Protein AF-A0A973RFA1-F1 (afdb_monomer)

Structure (mmCIF, N/CA/C/O backbone):
data_AF-A0A973RFA1-F1
#
_entry.id   AF-A0A973RFA1-F1
#
loop_
_atom_site.group_PDB
_atom_site.id
_atom_site.type_symbol
_atom_site.label_atom_id
_atom_site.label_alt_id
_atom_site.label_comp_id
_atom_site.label_asym_id
_atom_site.label_entity_id
_atom_site.label_seq_id
_atom_site.pdbx_PDB_ins_code
_atom_site.Cartn_x
_atom_site.Cartn_y
_atom_site.Cartn_z
_atom_site.occupancy
_atom_site.B_iso_or_equiv
_atom_site.auth_seq_id
_atom_site.auth_comp_id
_atom_site.auth_asym_id
_atom_site.auth_atom_id
_atom_site.pdbx_PDB_model_num
ATOM 1 N N . MET A 1 1 ? -28.176 -8.063 -32.432 1.00 39.38 1 MET A N 1
ATOM 2 C CA . MET A 1 1 ? -27.241 -7.254 -33.250 1.00 39.38 1 MET A CA 1
ATOM 3 C C . MET A 1 1 ? -26.133 -6.569 -32.436 1.00 39.38 1 MET A C 1
ATOM 5 O O . MET A 1 1 ? -25.321 -5.897 -33.049 1.00 39.38 1 MET A O 1
ATOM 9 N N . SER A 1 2 ? -26.011 -6.798 -31.118 1.00 39.69 2 SER A N 1
ATOM 10 C CA . SER A 1 2 ? -24.976 -6.143 -30.289 1.00 39.69 2 SER A CA 1
ATOM 11 C C . SER A 1 2 ? -23.685 -6.954 -30.081 1.00 39.69 2 SER A C 1
ATOM 13 O O . SER A 1 2 ? -22.673 -6.375 -29.726 1.00 39.69 2 SER A O 1
ATOM 15 N N . ASP A 1 3 ? -23.673 -8.256 -30.387 1.00 33.59 3 ASP A N 1
ATOM 16 C CA . ASP A 1 3 ? -22.515 -9.150 -30.146 1.00 33.59 3 ASP A CA 1
ATOM 17 C C . ASP A 1 3 ? -21.550 -9.266 -31.356 1.00 33.59 3 ASP A C 1
ATOM 19 O O . ASP A 1 3 ? -20.477 -9.865 -31.302 1.00 33.59 3 ASP A O 1
ATOM 23 N N . ARG A 1 4 ? -21.922 -8.676 -32.503 1.00 33.03 4 ARG A N 1
ATOM 24 C CA . ARG A 1 4 ? -21.099 -8.680 -33.732 1.00 33.03 4 ARG A CA 1
ATOM 25 C C . ARG A 1 4 ? -20.184 -7.456 -33.837 1.00 33.03 4 ARG A C 1
ATOM 27 O O . ARG A 1 4 ? -19.154 -7.535 -34.500 1.00 33.03 4 ARG A O 1
ATOM 34 N N . THR A 1 5 ? -20.536 -6.363 -33.163 1.00 31.16 5 THR A N 1
ATOM 35 C CA . THR A 1 5 ? -19.800 -5.090 -33.202 1.00 31.16 5 THR A CA 1
ATOM 36 C C . THR A 1 5 ? -18.634 -5.076 -32.206 1.00 31.16 5 THR A C 1
ATOM 38 O O . THR A 1 5 ? -17.573 -4.558 -32.540 1.00 31.16 5 THR A O 1
ATOM 41 N N . GLU A 1 6 ? -18.745 -5.754 -31.055 1.00 32.03 6 GLU A N 1
ATOM 42 C CA . GLU A 1 6 ? -17.607 -5.950 -30.132 1.00 32.03 6 GLU A CA 1
ATOM 43 C C . GLU A 1 6 ? -16.554 -6.928 -30.681 1.00 32.03 6 GLU A C 1
ATOM 45 O O . GLU A 1 6 ? -15.356 -6.728 -30.487 1.00 32.03 6 GLU A O 1
ATOM 50 N N . ARG A 1 7 ? -16.961 -7.941 -31.462 1.00 35.69 7 ARG A N 1
ATOM 51 C CA . ARG A 1 7 ? -16.023 -8.859 -32.140 1.00 35.69 7 ARG A CA 1
ATOM 52 C C . ARG A 1 7 ? -15.299 -8.242 -33.345 1.00 35.69 7 ARG A C 1
ATOM 54 O O . ARG A 1 7 ? -14.263 -8.769 -33.742 1.00 35.69 7 ARG A O 1
ATOM 61 N N . ALA A 1 8 ? -15.805 -7.144 -33.910 1.00 36.69 8 ALA A N 1
ATOM 62 C CA . ALA A 1 8 ? -15.182 -6.454 -35.043 1.00 36.69 8 ALA A CA 1
ATOM 63 C C . ALA A 1 8 ? -14.053 -5.490 -34.620 1.00 36.69 8 ALA A C 1
ATOM 65 O O . ALA A 1 8 ? -13.119 -5.281 -35.388 1.00 36.69 8 ALA A O 1
ATOM 66 N N . GLY A 1 9 ? -14.085 -4.960 -33.389 1.00 40.75 9 GLY A N 1
ATOM 67 C CA . GLY A 1 9 ? -13.091 -3.994 -32.893 1.00 40.75 9 GLY A CA 1
ATOM 68 C C . GLY A 1 9 ? -11.703 -4.577 -32.582 1.00 40.75 9 GLY A C 1
ATOM 69 O O . GLY A 1 9 ? -10.717 -3.849 -32.603 1.00 40.75 9 GLY A O 1
ATOM 70 N N . LEU A 1 10 ? -11.596 -5.890 -32.341 1.00 47.03 10 LEU A N 1
ATOM 71 C CA . LEU A 1 10 ? -10.317 -6.574 -32.074 1.00 47.03 10 LEU A CA 1
ATOM 72 C C . LEU A 1 10 ? -9.605 -7.098 -33.333 1.00 47.03 10 LEU A C 1
ATOM 74 O O . LEU A 1 10 ? -8.457 -7.532 -33.241 1.00 47.03 10 LEU A O 1
ATOM 78 N N . ALA A 1 11 ? -10.263 -7.092 -34.496 1.00 50.31 11 ALA A N 1
ATOM 79 C CA . ALA A 1 11 ? -9.723 -7.707 -35.710 1.00 50.31 11 ALA A CA 1
ATOM 80 C C . ALA A 1 11 ? -8.611 -6.879 -36.382 1.00 50.31 11 ALA A C 1
ATOM 82 O O . ALA A 1 11 ? -7.843 -7.442 -37.161 1.00 50.31 11 ALA A O 1
ATOM 83 N N . ASP A 1 12 ? -8.487 -5.588 -36.048 1.00 65.88 12 ASP A N 1
ATOM 84 C CA . ASP A 1 12 ? -7.593 -4.658 -36.755 1.00 65.88 12 ASP A CA 1
ATOM 85 C C . ASP A 1 12 ? -6.488 -4.022 -35.903 1.00 65.88 12 ASP A C 1
ATOM 87 O O . ASP A 1 12 ? -5.682 -3.233 -36.394 1.00 65.88 12 ASP A O 1
ATOM 91 N N . VAL A 1 13 ? -6.405 -4.391 -34.625 1.00 77.50 13 VAL A N 1
ATOM 92 C CA . VAL A 1 13 ? -5.413 -3.833 -33.703 1.00 77.50 13 VAL A CA 1
ATOM 93 C C . VAL A 1 13 ? -4.050 -4.469 -33.976 1.00 77.50 13 VAL A C 1
ATOM 95 O O . VAL A 1 13 ? -3.870 -5.682 -33.831 1.00 77.50 13 VAL A O 1
ATOM 98 N N . LEU A 1 14 ? -3.076 -3.643 -34.365 1.00 86.88 14 LEU A N 1
ATOM 99 C CA . LEU A 1 14 ? -1.676 -4.051 -34.454 1.00 86.88 14 LEU A CA 1
ATOM 100 C C . LEU A 1 14 ? -1.119 -4.277 -33.041 1.00 86.88 14 LEU A C 1
ATOM 102 O O . LEU A 1 14 ? -1.323 -3.437 -32.171 1.00 86.88 14 LEU A O 1
ATOM 106 N N . LYS A 1 15 ? -0.388 -5.368 -32.817 1.00 90.94 15 LYS A N 1
ATOM 107 C CA . LYS A 1 15 ? 0.416 -5.597 -31.611 1.00 90.94 15 LYS A CA 1
ATOM 108 C C . LYS A 1 15 ? 1.875 -5.802 -31.979 1.00 90.94 15 LYS A C 1
ATOM 110 O O . LYS A 1 15 ? 2.165 -6.535 -32.922 1.00 90.94 15 LYS A O 1
ATOM 115 N N . ILE A 1 16 ? 2.784 -5.204 -31.218 1.00 94.00 16 ILE A N 1
ATOM 116 C CA . ILE A 1 16 ? 4.228 -5.393 -31.376 1.00 94.00 16 ILE A CA 1
ATOM 117 C C . ILE A 1 16 ? 4.773 -6.116 -30.151 1.00 94.00 16 ILE A C 1
ATOM 119 O O . ILE A 1 16 ? 4.461 -5.782 -29.010 1.00 94.00 16 ILE A O 1
ATOM 123 N N . GLY A 1 17 ? 5.586 -7.128 -30.418 1.00 95.25 17 GLY A N 1
ATOM 124 C CA . GLY A 1 17 ? 6.270 -7.923 -29.426 1.00 95.25 17 GLY A CA 1
ATOM 125 C C . GLY A 1 17 ? 7.760 -7.662 -29.423 1.00 95.25 17 GLY A C 1
ATOM 126 O O . GLY A 1 17 ? 8.387 -7.873 -30.456 1.00 95.25 17 GLY A O 1
ATOM 127 N N . ILE A 1 18 ? 8.316 -7.245 -28.291 1.00 96.81 18 ILE A N 1
ATOM 128 C CA . ILE A 1 18 ? 9.759 -7.083 -28.090 1.00 96.81 18 ILE A CA 1
ATOM 129 C C . ILE A 1 18 ? 10.278 -7.767 -26.815 1.00 96.81 18 ILE A C 1
ATOM 131 O O . ILE A 1 18 ? 11.493 -7.899 -26.657 1.00 96.81 18 ILE A O 1
ATOM 135 N N . LEU A 1 19 ? 9.396 -8.262 -25.936 1.00 96.75 19 LEU A N 1
ATOM 136 C CA . LEU A 1 19 ? 9.739 -9.070 -24.753 1.00 96.75 19 LEU A CA 1
ATOM 137 C C . LEU A 1 19 ? 9.998 -10.543 -25.127 1.00 96.75 19 LEU A C 1
ATOM 139 O O . LEU A 1 19 ? 9.444 -11.477 -24.546 1.00 96.75 19 LEU A O 1
ATOM 143 N N . GLY A 1 20 ? 10.779 -10.747 -26.179 1.00 95.31 20 GLY A N 1
ATOM 144 C CA . GLY A 1 20 ? 11.028 -12.016 -26.848 1.00 95.31 20 GLY A CA 1
ATOM 145 C C . GLY A 1 20 ? 11.589 -11.737 -28.239 1.00 95.31 20 GLY A C 1
ATOM 146 O O . GLY A 1 20 ? 12.254 -10.719 -28.457 1.00 95.31 20 GLY A O 1
ATOM 147 N N . GLU A 1 21 ? 11.269 -12.597 -29.205 1.00 95.81 21 GLU A N 1
ATOM 148 C CA . GLU A 1 21 ? 11.601 -12.306 -30.601 1.00 95.81 21 GLU A CA 1
ATOM 149 C C . GLU A 1 21 ? 10.799 -11.101 -31.100 1.00 95.81 21 GLU A C 1
ATOM 151 O O . GLU A 1 21 ? 9.584 -11.029 -30.894 1.00 95.81 21 GLU A O 1
ATOM 156 N N . VAL A 1 22 ? 11.474 -10.177 -31.794 1.00 96.31 22 VAL A N 1
ATOM 157 C CA . VAL A 1 22 ? 10.830 -8.989 -32.358 1.00 96.31 22 VAL A CA 1
ATOM 158 C C . VAL A 1 22 ? 9.875 -9.383 -33.477 1.00 96.31 22 VAL A C 1
ATOM 160 O O . VAL A 1 22 ? 10.290 -9.767 -34.576 1.00 96.31 22 VAL A O 1
ATOM 163 N N . ARG A 1 23 ? 8.582 -9.268 -33.183 1.00 94.44 23 ARG A N 1
ATOM 164 C CA . ARG A 1 23 ? 7.473 -9.723 -34.028 1.00 94.44 23 ARG A CA 1
ATOM 165 C C . ARG A 1 23 ? 6.309 -8.737 -33.957 1.00 94.44 23 ARG A C 1
ATOM 167 O O . ARG A 1 23 ? 6.208 -7.948 -33.019 1.00 94.44 23 ARG A O 1
ATOM 174 N N . ALA A 1 24 ? 5.424 -8.774 -34.945 1.00 92.50 24 ALA A N 1
ATOM 175 C CA . ALA A 1 24 ? 4.213 -7.959 -34.954 1.00 92.50 24 ALA A CA 1
ATOM 176 C C . ALA A 1 24 ? 3.024 -8.767 -35.472 1.00 92.50 24 ALA A C 1
ATOM 178 O O . ALA A 1 24 ? 3.183 -9.595 -36.364 1.00 92.50 24 ALA A O 1
ATOM 179 N N . TRP A 1 25 ? 1.832 -8.507 -34.941 1.00 90.44 25 TRP A N 1
ATOM 180 C CA . TRP A 1 25 ? 0.593 -9.180 -35.332 1.00 90.44 25 TRP A CA 1
ATOM 181 C C . TRP A 1 25 ? -0.495 -8.166 -35.639 1.00 90.44 25 TRP A C 1
ATOM 183 O O . TRP A 1 25 ? -0.628 -7.170 -34.937 1.00 90.44 25 TRP A O 1
ATOM 193 N N . ARG A 1 26 ? -1.315 -8.460 -36.643 1.00 86.31 26 ARG A N 1
ATOM 194 C CA . ARG A 1 26 ? -2.599 -7.804 -36.888 1.00 86.31 26 ARG A CA 1
ATOM 195 C C . ARG A 1 26 ? -3.692 -8.821 -36.590 1.00 86.31 26 ARG A C 1
ATOM 197 O O . ARG A 1 26 ? -3.823 -9.821 -37.302 1.00 86.31 26 ARG A O 1
ATOM 204 N N . GLY A 1 27 ? -4.422 -8.622 -35.496 1.00 83.69 27 GLY A N 1
ATOM 205 C CA . GLY A 1 27 ? -5.329 -9.646 -34.981 1.00 83.69 27 GLY A CA 1
ATOM 206 C C . GLY A 1 27 ? -4.577 -10.956 -34.704 1.00 83.69 27 GLY A C 1
ATOM 207 O O . GLY A 1 27 ? -3.788 -11.038 -33.767 1.00 83.69 27 GLY A O 1
ATOM 208 N N . ARG A 1 28 ? -4.808 -11.986 -35.529 1.00 82.88 28 ARG A N 1
ATOM 209 C CA . ARG A 1 28 ? -4.129 -13.295 -35.431 1.00 82.88 28 ARG A CA 1
ATOM 210 C C . ARG A 1 28 ? -3.013 -13.514 -36.454 1.00 82.88 28 ARG A C 1
ATOM 212 O O . ARG A 1 28 ? -2.307 -14.513 -36.358 1.00 82.88 28 ARG A O 1
ATOM 219 N N . GLN A 1 29 ? -2.861 -12.626 -37.433 1.00 87.19 29 GLN A N 1
ATOM 220 C CA . GLN A 1 29 ? -1.898 -12.800 -38.515 1.00 87.19 29 GLN A CA 1
ATOM 221 C C . GLN A 1 29 ? -0.580 -12.104 -38.175 1.00 87.19 29 GLN A C 1
ATOM 223 O O . GLN A 1 29 ? -0.568 -10.921 -37.845 1.00 87.19 29 GLN A O 1
ATOM 228 N N . GLU A 1 30 ? 0.533 -12.829 -38.273 1.00 89.56 30 GLU A N 1
ATOM 229 C CA . GLU A 1 30 ? 1.867 -12.251 -38.105 1.00 89.56 30 GLU A CA 1
ATOM 230 C C . GLU A 1 30 ? 2.243 -11.395 -39.326 1.00 89.56 30 GLU A C 1
ATOM 232 O O . GLU A 1 30 ? 2.035 -11.787 -40.476 1.00 89.56 30 GLU A O 1
ATOM 237 N N . VAL A 1 31 ? 2.778 -10.203 -39.066 1.00 89.69 31 VAL A N 1
ATOM 238 C CA . VAL A 1 31 ? 3.217 -9.245 -40.082 1.00 89.69 31 VAL A CA 1
ATOM 239 C C . VAL A 1 31 ? 4.692 -9.511 -40.399 1.00 89.69 31 VAL A C 1
ATOM 241 O O . VAL A 1 31 ? 5.521 -9.501 -39.486 1.00 89.69 31 VAL A O 1
ATOM 244 N N . PRO A 1 32 ? 5.071 -9.706 -41.676 1.00 89.12 32 PRO A N 1
ATOM 245 C CA . PRO A 1 32 ? 6.459 -9.951 -42.042 1.00 89.12 32 PRO A CA 1
ATOM 246 C C . PRO A 1 32 ? 7.294 -8.675 -41.871 1.00 89.12 32 PRO A C 1
ATOM 248 O O . PRO A 1 32 ? 7.249 -7.757 -42.687 1.00 89.12 32 PRO A O 1
ATOM 251 N N . LEU A 1 33 ? 8.091 -8.627 -40.802 1.00 89.56 33 LEU A N 1
ATOM 252 C CA . LEU A 1 33 ? 8.918 -7.464 -40.459 1.00 89.56 33 LEU A CA 1
ATOM 253 C C . LEU A 1 33 ? 10.247 -7.383 -41.225 1.00 89.56 33 LEU A C 1
ATOM 255 O O . LEU A 1 33 ? 10.954 -6.379 -41.119 1.00 89.56 33 LEU A O 1
ATOM 259 N N . GLY A 1 34 ? 10.585 -8.415 -41.999 1.00 90.94 34 GLY A N 1
ATOM 260 C CA . GLY A 1 34 ? 11.792 -8.462 -42.820 1.00 90.94 34 GLY A CA 1
ATOM 261 C C . GLY A 1 34 ? 13.076 -8.805 -42.045 1.00 90.94 34 GLY A C 1
ATOM 262 O O . GLY A 1 34 ? 13.018 -9.416 -40.977 1.00 90.94 34 GLY A O 1
ATOM 263 N N . PRO A 1 35 ? 14.254 -8.453 -42.597 1.00 94.06 35 PRO A N 1
ATOM 264 C CA . PRO A 1 35 ? 15.554 -8.861 -42.060 1.00 94.06 35 PRO A CA 1
ATOM 265 C C . PRO A 1 35 ? 15.863 -8.326 -40.645 1.00 94.06 35 PRO A C 1
ATOM 267 O O . PRO A 1 35 ? 15.311 -7.299 -40.241 1.00 94.06 35 PRO A O 1
ATOM 270 N N . PRO A 1 36 ? 16.826 -8.926 -39.913 1.00 94.12 36 PRO A N 1
ATOM 271 C CA . PRO A 1 36 ? 17.158 -8.560 -38.527 1.00 94.12 36 PRO A CA 1
ATOM 272 C C . PRO A 1 36 ? 17.429 -7.067 -38.265 1.00 94.12 36 PRO A C 1
ATOM 274 O O . PRO A 1 36 ? 16.971 -6.534 -37.257 1.00 94.12 36 PRO A O 1
ATOM 277 N N . ARG A 1 37 ? 18.104 -6.352 -39.180 1.00 92.75 37 ARG A N 1
ATOM 278 C CA . ARG A 1 37 ? 18.328 -4.893 -39.060 1.00 92.75 37 ARG A CA 1
ATOM 279 C C . ARG A 1 37 ? 17.059 -4.060 -39.270 1.00 92.75 37 ARG A C 1
ATOM 281 O O . ARG A 1 37 ? 16.909 -3.008 -38.662 1.00 92.75 37 ARG A O 1
ATOM 288 N N . GLN A 1 38 ? 16.124 -4.526 -40.097 1.00 94.38 38 GLN A N 1
ATOM 289 C CA . GLN A 1 38 ? 14.824 -3.871 -40.256 1.00 94.38 38 GLN A CA 1
ATOM 290 C C . GLN A 1 38 ? 13.972 -4.060 -38.992 1.00 94.38 38 GLN A C 1
ATOM 292 O O . GLN A 1 38 ? 13.376 -3.101 -38.503 1.00 94.38 38 GLN A O 1
ATOM 297 N N . ARG A 1 39 ? 13.993 -5.267 -38.408 1.00 95.75 39 ARG A N 1
ATOM 298 C CA . ARG A 1 39 ? 13.368 -5.546 -37.105 1.00 95.75 39 ARG A CA 1
ATOM 299 C C . ARG A 1 39 ? 13.966 -4.696 -35.982 1.00 95.75 39 ARG A C 1
ATOM 301 O O . ARG A 1 39 ? 13.215 -4.186 -35.159 1.00 95.75 39 ARG A O 1
ATOM 308 N N . ALA A 1 40 ? 15.282 -4.467 -35.991 1.00 95.50 40 ALA A N 1
ATOM 309 C CA . ALA A 1 40 ? 15.951 -3.579 -35.037 1.00 95.50 40 ALA A CA 1
ATOM 310 C C . ALA A 1 40 ? 15.430 -2.130 -35.098 1.00 95.50 40 ALA A C 1
ATOM 312 O O . ALA A 1 40 ? 15.171 -1.540 -34.052 1.00 95.50 40 ALA A O 1
ATOM 313 N N . VAL A 1 41 ? 15.206 -1.570 -36.298 1.00 95.62 41 VAL A N 1
ATOM 314 C CA . VAL A 1 41 ? 14.580 -0.238 -36.444 1.00 95.62 41 VAL A CA 1
ATOM 315 C C . VAL A 1 41 ? 13.207 -0.213 -35.783 1.00 95.62 41 VAL A C 1
ATOM 317 O O . VAL A 1 41 ? 12.919 0.701 -35.014 1.00 95.62 41 VAL A O 1
ATOM 320 N N . LEU A 1 42 ? 12.365 -1.217 -36.053 1.00 95.06 42 LEU A N 1
ATOM 321 C CA . LEU A 1 42 ? 11.039 -1.275 -35.445 1.00 95.06 42 LEU A CA 1
ATOM 322 C C . LEU A 1 42 ? 11.121 -1.402 -33.921 1.00 95.06 42 LEU A C 1
ATOM 324 O O . LEU A 1 42 ? 10.376 -0.721 -33.229 1.00 95.06 42 LEU A O 1
ATOM 328 N N . ALA A 1 43 ? 12.030 -2.226 -33.401 1.00 96.00 43 ALA A N 1
ATOM 329 C CA . ALA A 1 43 ? 12.204 -2.410 -31.966 1.00 96.00 43 ALA A CA 1
ATOM 330 C C . ALA A 1 43 ? 12.588 -1.105 -31.250 1.00 96.00 43 ALA A C 1
ATOM 332 O O . ALA A 1 43 ? 11.986 -0.765 -30.235 1.00 96.00 43 ALA A O 1
ATOM 333 N N . LEU A 1 44 ? 13.530 -0.338 -31.814 1.00 96.12 44 LEU A N 1
ATOM 334 C CA . LEU A 1 44 ? 13.934 0.967 -31.276 1.00 96.12 44 LEU A CA 1
ATOM 335 C C . LEU A 1 44 ? 12.780 1.978 -31.297 1.00 96.12 44 LEU A C 1
ATOM 337 O O . LEU A 1 44 ? 12.606 2.730 -30.345 1.00 96.12 44 LEU A O 1
ATOM 341 N N . LEU A 1 45 ? 11.965 1.974 -32.356 1.00 95.38 45 LEU A N 1
ATOM 342 C CA . LEU A 1 45 ? 10.775 2.823 -32.440 1.00 95.38 45 LEU A CA 1
ATOM 343 C C . LEU A 1 45 ? 9.654 2.376 -31.489 1.00 95.38 45 LEU A C 1
ATOM 345 O O . LEU A 1 45 ? 8.929 3.218 -30.972 1.00 95.38 45 LEU A O 1
ATOM 349 N N . ALA A 1 46 ? 9.500 1.071 -31.258 1.00 94.75 46 ALA A N 1
ATOM 350 C CA . ALA A 1 46 ? 8.473 0.509 -30.383 1.00 94.75 46 ALA A CA 1
ATOM 351 C C . ALA A 1 46 ? 8.790 0.729 -28.894 1.00 94.75 46 ALA A C 1
ATOM 353 O O . ALA A 1 46 ? 7.885 1.013 -28.107 1.00 94.75 46 ALA A O 1
ATOM 354 N N . LEU A 1 47 ? 10.070 0.673 -28.509 1.00 94.06 47 LEU A N 1
ATOM 355 C CA . LEU A 1 47 ? 10.525 1.024 -27.156 1.00 94.06 47 LEU A CA 1
ATOM 356 C C . LEU A 1 47 ? 10.140 2.455 -26.768 1.00 94.06 47 LEU A C 1
ATOM 358 O O . LEU A 1 47 ? 9.768 2.703 -25.625 1.00 94.06 47 LEU A O 1
ATOM 362 N N . ASP A 1 48 ? 10.174 3.366 -27.736 1.00 91.38 48 ASP A N 1
ATOM 363 C CA . ASP A 1 48 ? 9.813 4.774 -27.592 1.00 91.38 48 ASP A CA 1
ATOM 364 C C . ASP A 1 48 ? 8.492 5.087 -28.343 1.00 91.38 48 ASP A C 1
ATOM 366 O O . ASP A 1 48 ? 8.334 6.166 -28.915 1.00 91.38 48 ASP A O 1
ATOM 370 N N . ALA A 1 49 ? 7.532 4.145 -28.364 1.00 91.19 49 ALA A N 1
ATOM 371 C CA . ALA A 1 49 ? 6.250 4.291 -29.069 1.00 91.19 49 ALA A CA 1
ATOM 372 C C . ALA A 1 49 ? 5.537 5.612 -28.725 1.00 91.19 49 ALA A C 1
ATOM 374 O O . ALA A 1 49 ? 5.465 6.029 -27.567 1.00 91.19 49 ALA A O 1
ATOM 375 N N . GLY A 1 50 ? 5.036 6.299 -29.754 1.00 87.00 50 GLY A N 1
ATOM 376 C CA . GLY A 1 50 ? 4.442 7.627 -29.619 1.00 87.00 50 GLY A CA 1
ATOM 377 C C . GLY A 1 50 ? 5.449 8.765 -29.405 1.00 87.00 50 GLY A C 1
ATOM 378 O O . GLY A 1 50 ? 5.030 9.920 -29.376 1.00 87.00 50 GLY A O 1
ATOM 379 N N . ARG A 1 51 ? 6.760 8.502 -29.314 1.00 90.31 51 ARG A N 1
ATOM 380 C CA . ARG A 1 51 ? 7.817 9.519 -29.166 1.00 90.31 51 ARG A CA 1
ATOM 381 C C . ARG A 1 51 ? 8.757 9.548 -30.371 1.00 90.31 51 ARG A C 1
ATOM 383 O O . ARG A 1 51 ? 8.846 8.607 -31.157 1.00 90.31 51 ARG A O 1
ATOM 390 N N . LEU A 1 52 ? 9.444 10.677 -30.531 1.00 93.06 52 LEU A N 1
ATOM 391 C CA . LEU A 1 52 ? 10.418 10.872 -31.598 1.00 93.06 52 LEU A CA 1
ATOM 392 C C . LEU A 1 52 ? 11.740 10.167 -31.257 1.00 93.06 52 LEU A C 1
ATOM 394 O O . LEU A 1 52 ? 12.368 10.487 -30.250 1.00 93.06 52 LEU A O 1
ATOM 398 N N . VAL A 1 53 ? 12.200 9.288 -32.145 1.00 94.94 53 VAL A N 1
ATOM 399 C CA . VAL A 1 53 ? 13.516 8.639 -32.080 1.00 94.94 53 VAL A CA 1
ATOM 400 C C . VAL A 1 53 ? 14.435 9.267 -33.118 1.00 94.94 53 VAL A C 1
ATOM 402 O O . VAL A 1 53 ? 14.108 9.308 -34.308 1.00 94.94 53 VAL A O 1
ATOM 405 N N . SER A 1 54 ? 15.588 9.770 -32.677 1.00 93.44 54 SER A N 1
ATOM 406 C CA . SER A 1 54 ? 16.537 10.431 -33.572 1.00 93.44 54 SER A CA 1
ATOM 407 C C . SER A 1 54 ? 17.187 9.454 -34.550 1.00 93.44 54 SER A C 1
ATOM 409 O O . SER A 1 54 ? 17.368 8.271 -34.257 1.00 93.44 54 SER A O 1
ATOM 411 N N . VAL A 1 55 ? 17.587 9.961 -35.719 1.00 91.25 55 VAL A N 1
ATOM 412 C CA . VAL A 1 55 ? 18.336 9.152 -36.695 1.00 91.25 55 VAL A CA 1
ATOM 413 C C . VAL A 1 55 ? 19.666 8.676 -36.107 1.00 91.25 55 VAL A C 1
ATOM 415 O O . VAL A 1 55 ? 20.084 7.560 -36.389 1.00 91.25 55 VAL A O 1
ATOM 418 N N . ASP A 1 56 ? 20.296 9.477 -35.248 1.00 89.44 56 ASP A N 1
ATOM 419 C CA . ASP A 1 56 ? 21.561 9.113 -34.605 1.00 89.44 56 ASP A CA 1
ATOM 420 C C . ASP A 1 56 ? 21.384 7.954 -33.615 1.00 89.44 56 ASP A C 1
ATOM 422 O O . ASP A 1 56 ? 22.174 7.018 -33.644 1.00 89.44 56 ASP A O 1
ATOM 426 N N . ARG A 1 57 ? 20.291 7.928 -32.838 1.00 91.62 57 ARG A N 1
ATOM 427 C CA . ARG A 1 57 ? 19.947 6.794 -31.959 1.00 91.62 57 ARG A CA 1
ATOM 428 C C . ARG A 1 57 ? 19.625 5.529 -32.754 1.00 91.62 57 ARG A C 1
ATOM 430 O O . ARG A 1 57 ? 20.006 4.432 -32.353 1.00 91.62 57 ARG A O 1
ATOM 437 N N . LEU A 1 58 ? 18.952 5.667 -33.900 1.00 93.50 58 LEU A N 1
ATOM 438 C CA . LEU A 1 58 ? 18.745 4.545 -34.821 1.00 93.50 58 LEU A CA 1
ATOM 439 C C . LEU A 1 58 ? 20.078 4.043 -35.390 1.00 93.50 58 LEU A C 1
ATOM 441 O O . LEU A 1 58 ? 20.283 2.836 -35.473 1.00 93.50 58 LEU A O 1
ATOM 445 N N . ASN A 1 59 ? 20.998 4.942 -35.744 1.00 92.12 59 ASN A N 1
ATOM 446 C CA . ASN A 1 59 ? 22.319 4.562 -36.238 1.00 92.12 59 ASN A CA 1
ATOM 447 C C . ASN A 1 59 ? 23.142 3.839 -35.161 1.00 92.12 59 ASN A C 1
ATOM 449 O O . ASN A 1 59 ? 23.694 2.777 -35.443 1.00 92.12 59 ASN A O 1
ATOM 453 N N . GLU A 1 60 ? 23.179 4.373 -33.938 1.00 91.06 60 GLU A N 1
ATOM 454 C CA . GLU A 1 60 ? 23.848 3.760 -32.783 1.00 91.06 60 GLU A CA 1
ATOM 455 C C . GLU A 1 60 ? 23.295 2.352 -32.517 1.00 91.06 60 GLU A C 1
ATOM 457 O O . GLU A 1 60 ? 24.051 1.392 -32.381 1.00 91.06 60 GLU A O 1
ATOM 462 N N . GLY A 1 61 ? 21.968 2.195 -32.542 1.00 92.19 61 GLY A N 1
ATOM 463 C CA . GLY A 1 61 ? 21.312 0.900 -32.364 1.00 92.19 61 GLY A CA 1
ATOM 464 C C . GLY A 1 61 ? 21.638 -0.118 -33.453 1.00 92.19 61 GLY A C 1
ATOM 465 O O . GLY A 1 61 ? 21.767 -1.305 -33.168 1.00 92.19 61 GLY A O 1
ATOM 466 N N . LEU A 1 62 ? 21.797 0.316 -34.702 1.00 93.38 62 LEU A N 1
ATOM 467 C CA . LEU A 1 62 ? 22.021 -0.585 -35.836 1.00 93.38 62 LEU A CA 1
ATOM 468 C C . LEU A 1 62 ? 23.494 -0.917 -36.091 1.00 93.38 62 LEU A C 1
ATOM 470 O O . LEU A 1 62 ? 23.784 -2.005 -36.596 1.00 93.38 62 LEU A O 1
ATOM 474 N N . TRP A 1 63 ? 24.403 0.013 -35.803 1.00 92.75 63 TRP A N 1
ATOM 475 C CA . TRP A 1 63 ? 25.809 -0.084 -36.207 1.00 92.75 63 TRP A CA 1
ATOM 476 C C . TRP A 1 63 ? 26.818 0.319 -35.122 1.00 92.75 63 TRP A C 1
ATOM 478 O O . TRP A 1 63 ? 28.017 0.156 -35.344 1.00 92.75 63 TRP A O 1
ATOM 488 N N . GLY A 1 64 ? 26.372 0.819 -33.966 1.00 88.88 64 GLY A N 1
ATOM 489 C CA . GLY A 1 64 ? 27.259 1.294 -32.902 1.00 88.88 64 GLY A CA 1
ATOM 490 C C . GLY A 1 64 ? 28.187 2.410 -33.383 1.00 88.88 64 GLY A C 1
ATOM 491 O O . GLY A 1 64 ? 27.771 3.305 -34.121 1.00 88.88 64 GLY A O 1
ATOM 492 N N . GLU A 1 65 ? 29.463 2.327 -33.008 1.00 83.19 65 GLU A N 1
ATOM 493 C CA . GLU A 1 65 ? 30.484 3.327 -33.351 1.00 83.19 65 GLU A CA 1
ATOM 494 C C . GLU A 1 65 ? 30.923 3.312 -34.827 1.00 83.19 65 GLU A C 1
ATOM 496 O O . GLU A 1 65 ? 31.636 4.213 -35.268 1.00 83.19 65 GLU A O 1
ATOM 501 N N . ARG A 1 66 ? 30.524 2.303 -35.617 1.00 84.75 66 ARG A N 1
ATOM 502 C CA . ARG A 1 66 ? 30.998 2.118 -37.003 1.00 84.75 66 ARG A CA 1
ATOM 503 C C . ARG A 1 66 ? 29.849 2.098 -38.021 1.00 84.75 66 ARG A C 1
ATOM 505 O O . ARG A 1 66 ? 29.625 1.074 -38.675 1.00 84.75 66 ARG A O 1
ATOM 512 N N . PRO A 1 67 ? 29.107 3.209 -38.193 1.00 87.69 67 PRO A N 1
ATOM 513 C CA . PRO A 1 67 ? 28.063 3.292 -39.205 1.00 87.69 67 PRO A CA 1
ATOM 514 C C . PRO A 1 67 ? 28.655 3.255 -40.628 1.00 87.69 67 PRO A C 1
ATOM 516 O O . PRO A 1 67 ? 29.686 3.876 -40.888 1.00 87.69 67 PRO A O 1
ATOM 519 N N . PRO A 1 68 ? 28.005 2.568 -41.585 1.00 89.50 68 PRO A N 1
ATOM 520 C CA . PRO A 1 68 ? 28.428 2.583 -42.980 1.00 89.50 68 PRO A CA 1
ATOM 521 C C . PRO A 1 68 ? 28.214 3.964 -43.614 1.00 89.50 68 PRO A C 1
ATOM 523 O O . PRO A 1 68 ? 27.338 4.736 -43.207 1.00 89.50 68 PRO A O 1
ATOM 526 N N . ALA A 1 69 ? 28.956 4.243 -44.689 1.00 87.56 69 ALA A N 1
ATOM 527 C CA . ALA A 1 69 ? 28.685 5.398 -45.538 1.00 87.56 69 ALA A CA 1
ATOM 528 C C . ALA A 1 69 ? 27.221 5.357 -46.021 1.00 87.56 69 ALA A C 1
ATOM 530 O O . ALA A 1 69 ? 26.752 4.344 -46.540 1.00 87.56 69 ALA A O 1
ATOM 531 N N . GLY A 1 70 ? 26.472 6.442 -45.806 1.00 86.31 70 GLY A N 1
ATOM 532 C CA . GLY A 1 70 ? 25.049 6.501 -46.156 1.00 86.31 70 GLY A CA 1
ATOM 533 C C . GLY A 1 70 ? 24.093 5.814 -45.168 1.00 86.31 70 GLY A C 1
ATOM 534 O O . GLY A 1 70 ? 22.959 5.525 -45.546 1.00 86.31 70 GLY A O 1
ATOM 535 N N . ALA A 1 71 ? 24.486 5.589 -43.906 1.00 87.12 71 ALA A N 1
ATOM 536 C CA . ALA A 1 71 ? 23.625 5.016 -42.856 1.00 87.12 71 ALA A CA 1
ATOM 537 C C . ALA A 1 71 ? 22.216 5.644 -42.787 1.00 87.12 71 ALA A C 1
ATOM 539 O O . ALA A 1 71 ? 21.219 4.927 -42.699 1.00 87.12 71 ALA A O 1
ATOM 540 N N . ARG A 1 72 ? 22.105 6.973 -42.948 1.00 86.19 72 ARG A N 1
ATOM 541 C CA . ARG A 1 72 ? 20.808 7.676 -43.005 1.00 86.19 72 ARG A CA 1
ATOM 542 C C . ARG A 1 72 ? 19.891 7.157 -44.123 1.00 86.19 72 ARG A C 1
ATOM 544 O O . ARG A 1 72 ? 18.699 6.966 -43.885 1.00 86.19 72 ARG A O 1
ATOM 551 N N . ASN A 1 73 ? 20.441 6.882 -45.307 1.00 88.81 73 ASN A N 1
ATOM 552 C CA . ASN A 1 73 ? 19.691 6.347 -46.450 1.00 88.81 73 ASN A CA 1
ATOM 553 C C . ASN A 1 73 ? 19.268 4.891 -46.200 1.00 88.81 73 ASN A C 1
ATOM 555 O O . ASN A 1 73 ? 18.171 4.488 -46.581 1.00 88.81 73 ASN A O 1
ATOM 559 N N . LEU A 1 74 ? 20.096 4.103 -45.504 1.00 92.25 74 LEU A N 1
ATOM 560 C CA . LEU A 1 74 ? 19.733 2.740 -45.102 1.00 92.25 74 LEU A CA 1
ATOM 561 C C . LEU A 1 74 ? 18.571 2.735 -44.099 1.00 92.25 74 LEU A C 1
ATOM 563 O O . LEU A 1 74 ? 17.632 1.959 -44.271 1.00 92.25 74 LEU A O 1
ATOM 567 N N . VAL A 1 75 ? 18.582 3.634 -43.105 1.00 91.75 75 VAL A N 1
ATOM 568 C CA . VAL A 1 75 ? 17.456 3.814 -42.168 1.00 91.75 75 VAL A CA 1
ATOM 569 C C . VAL A 1 75 ? 16.180 4.199 -42.918 1.00 91.75 75 VAL A C 1
ATOM 571 O O . VAL A 1 75 ? 15.138 3.583 -42.699 1.00 91.75 75 VAL A O 1
ATOM 574 N N . GLN A 1 76 ? 16.255 5.158 -43.849 1.00 90.44 76 GLN A N 1
ATOM 575 C CA . GLN A 1 76 ? 15.125 5.518 -44.718 1.00 90.44 76 GLN A CA 1
ATOM 576 C C . GLN A 1 76 ? 14.599 4.311 -45.507 1.00 90.44 76 GLN A C 1
ATOM 578 O O . GLN A 1 76 ? 13.385 4.122 -45.607 1.00 90.44 76 GLN A O 1
ATOM 583 N N . GLY A 1 77 ? 15.496 3.471 -46.031 1.00 92.25 77 GLY A N 1
ATOM 584 C CA . GLY A 1 77 ? 15.147 2.243 -46.742 1.00 92.25 77 GLY A CA 1
ATOM 585 C C . GLY A 1 77 ? 14.409 1.230 -45.863 1.00 92.25 77 GLY A C 1
ATOM 586 O O . GLY A 1 77 ? 13.387 0.689 -46.284 1.00 92.25 77 GLY A O 1
ATOM 587 N N . TYR A 1 78 ? 14.866 1.009 -44.626 1.00 93.81 78 TYR A N 1
ATOM 588 C CA . TYR A 1 78 ? 14.167 0.145 -43.667 1.00 93.81 78 TYR A CA 1
ATOM 589 C C . TYR A 1 78 ? 12.790 0.704 -43.288 1.00 93.81 78 TYR A C 1
ATOM 591 O O . TYR A 1 78 ? 11.806 -0.034 -43.323 1.00 93.81 78 TYR A O 1
ATOM 599 N N . VAL A 1 79 ? 12.685 2.007 -43.005 1.00 92.19 79 VAL A N 1
ATOM 600 C CA . VAL A 1 79 ? 11.401 2.658 -42.685 1.00 92.19 79 VAL A CA 1
ATOM 601 C C . VAL A 1 79 ? 10.428 2.577 -43.863 1.00 92.19 79 VAL A C 1
ATOM 603 O O . VAL A 1 79 ? 9.247 2.299 -43.667 1.00 92.19 79 VAL A O 1
ATOM 606 N N . SER A 1 80 ? 10.913 2.755 -45.093 1.00 90.19 80 SER A N 1
ATOM 607 C CA . SER A 1 80 ? 10.084 2.679 -46.303 1.00 90.19 80 SER A CA 1
ATOM 608 C C . SER A 1 80 ? 9.505 1.282 -46.541 1.00 90.19 80 SER A C 1
ATOM 610 O O . SER A 1 80 ? 8.414 1.176 -47.089 1.00 90.19 80 SER A O 1
ATOM 612 N N . ARG A 1 81 ? 10.185 0.216 -46.094 1.00 90.62 81 ARG A N 1
ATOM 613 C CA . ARG A 1 81 ? 9.674 -1.169 -46.140 1.00 90.62 81 ARG A CA 1
ATOM 614 C C . ARG A 1 81 ? 8.756 -1.507 -44.965 1.00 90.62 81 ARG A C 1
ATOM 616 O O . ARG A 1 81 ? 7.813 -2.271 -45.140 1.00 90.62 81 ARG A O 1
ATOM 623 N N . LEU A 1 82 ? 9.006 -0.930 -43.788 1.00 90.19 82 LEU A N 1
ATOM 624 C CA . LEU A 1 82 ? 8.141 -1.093 -42.614 1.00 90.19 82 LEU A CA 1
ATOM 625 C C . LEU A 1 82 ? 6.798 -0.372 -42.784 1.00 90.19 82 LEU A C 1
ATOM 627 O O . LEU A 1 82 ? 5.770 -0.891 -42.361 1.00 90.19 82 LEU A O 1
ATOM 631 N N . ARG A 1 83 ? 6.780 0.799 -43.434 1.00 89.06 83 ARG A N 1
ATOM 632 C CA . ARG A 1 83 ? 5.567 1.611 -43.617 1.00 89.06 83 ARG A CA 1
ATOM 633 C C . ARG A 1 83 ? 4.403 0.838 -44.247 1.00 89.06 83 ARG A C 1
ATOM 635 O O . ARG A 1 83 ? 3.362 0.813 -43.609 1.00 89.06 83 ARG A O 1
ATOM 642 N N . PRO A 1 84 ? 4.526 0.181 -45.417 1.00 83.06 84 PRO A N 1
ATOM 643 C CA . PRO A 1 84 ? 3.420 -0.580 -46.004 1.00 83.06 84 PRO A CA 1
ATOM 644 C C . PRO A 1 84 ? 2.932 -1.723 -45.108 1.00 83.06 84 PRO A C 1
ATOM 646 O O . PRO A 1 84 ? 1.729 -1.944 -44.994 1.00 83.06 84 PRO A O 1
ATOM 649 N N . ALA A 1 85 ? 3.861 -2.413 -44.439 1.00 80.00 85 ALA A N 1
ATOM 650 C CA . ALA A 1 85 ? 3.546 -3.531 -43.555 1.00 80.00 85 ALA A CA 1
ATOM 651 C C . ALA A 1 85 ? 2.711 -3.098 -42.333 1.00 80.00 85 ALA A C 1
ATOM 653 O O . ALA A 1 85 ? 1.863 -3.855 -41.870 1.00 80.00 85 ALA A O 1
ATOM 654 N N . LEU A 1 86 ? 2.923 -1.872 -41.840 1.00 81.75 86 LEU A N 1
ATOM 655 C CA . LEU A 1 86 ? 2.234 -1.312 -40.670 1.00 81.75 86 LEU A CA 1
ATOM 656 C C . LEU A 1 86 ? 1.017 -0.445 -41.047 1.00 81.75 86 LEU A C 1
ATOM 658 O O . LEU A 1 86 ? 0.026 -0.416 -40.320 1.00 81.75 86 LEU A O 1
ATOM 662 N N . ALA A 1 87 ? 1.053 0.217 -42.208 1.00 71.50 87 ALA A N 1
ATOM 663 C CA . ALA A 1 87 ? -0.014 1.082 -42.715 1.00 71.50 87 ALA A CA 1
ATOM 664 C C . ALA A 1 87 ? -1.308 0.313 -43.007 1.00 71.50 87 ALA A C 1
ATOM 666 O O . ALA A 1 87 ? -2.392 0.864 -42.832 1.00 71.50 87 ALA A O 1
ATOM 667 N N . GLY A 1 88 ? -1.211 -0.972 -43.369 1.00 62.62 88 GLY A N 1
ATOM 668 C CA . GLY A 1 88 ? -2.376 -1.849 -43.506 1.00 62.62 88 GLY A CA 1
ATOM 669 C C . GLY A 1 88 ? -3.217 -1.970 -42.227 1.00 62.62 88 GLY A C 1
ATOM 670 O O . GLY A 1 88 ? -4.379 -2.345 -42.328 1.00 62.62 88 GLY A O 1
ATOM 671 N N . ALA A 1 89 ? -2.656 -1.625 -41.061 1.00 58.94 89 ALA A N 1
ATOM 672 C CA . ALA A 1 89 ? -3.307 -1.623 -39.750 1.00 58.94 89 ALA A CA 1
ATOM 673 C C . ALA A 1 89 ? -3.523 -0.202 -39.174 1.00 58.94 89 ALA A C 1
ATOM 675 O O . ALA A 1 89 ? -3.744 -0.050 -37.976 1.00 58.94 89 ALA A O 1
ATOM 676 N N . GLY A 1 90 ? -3.411 0.851 -39.997 1.00 63.03 90 GLY A N 1
ATOM 677 C CA . GLY A 1 90 ? -3.683 2.235 -39.583 1.00 63.03 90 GLY A CA 1
ATOM 678 C C . GLY A 1 90 ? -2.598 2.904 -38.726 1.00 63.03 90 GLY A C 1
ATOM 679 O O . GLY A 1 90 ? -2.851 3.966 -38.165 1.00 63.03 90 GLY A O 1
ATOM 680 N N . VAL A 1 91 ? -1.395 2.321 -38.631 1.00 68.31 91 VAL A N 1
ATOM 681 C CA . VAL A 1 91 ? -0.301 2.813 -37.770 1.00 68.31 91 VAL A CA 1
ATOM 682 C C . VAL A 1 91 ? 0.773 3.522 -38.610 1.00 68.31 91 VAL A C 1
ATOM 684 O O . VAL A 1 91 ? 1.520 2.857 -39.337 1.00 68.31 91 VAL A O 1
ATOM 687 N N . PRO A 1 92 ? 0.901 4.860 -38.534 1.00 78.75 92 PRO A N 1
ATOM 688 C CA . PRO A 1 92 ? 1.889 5.590 -39.320 1.00 78.75 92 PRO A CA 1
ATOM 689 C C . PRO A 1 92 ? 3.285 5.561 -38.676 1.00 78.75 92 PRO A C 1
ATOM 691 O O . PRO A 1 92 ? 3.441 5.778 -37.475 1.00 78.75 92 PRO A O 1
ATOM 694 N N . ILE A 1 93 ? 4.328 5.386 -39.500 1.00 89.12 93 ILE A N 1
ATOM 695 C CA . ILE A 1 93 ? 5.684 5.846 -39.153 1.00 89.12 93 ILE A CA 1
ATOM 696 C C . ILE A 1 93 ? 5.886 7.231 -39.766 1.00 89.12 93 ILE A C 1
ATOM 698 O O . ILE A 1 93 ? 6.185 7.367 -40.964 1.00 89.12 93 ILE A O 1
ATOM 702 N N . SER A 1 94 ? 5.746 8.257 -38.935 1.00 88.38 94 SER A N 1
ATOM 703 C CA . SER A 1 94 ? 5.905 9.655 -39.329 1.00 88.38 94 SER A CA 1
ATOM 704 C C . SER A 1 94 ? 7.382 10.029 -39.397 1.00 88.38 94 SER A C 1
ATOM 706 O O . SER A 1 94 ? 8.185 9.632 -38.551 1.00 88.38 94 SER A O 1
ATOM 708 N N . TYR A 1 95 ? 7.745 10.782 -40.434 1.00 90.31 95 TYR A N 1
ATOM 709 C CA . TYR A 1 95 ? 9.068 11.388 -40.546 1.00 90.31 95 TYR A CA 1
ATOM 710 C C . TYR A 1 95 ? 9.036 12.794 -39.955 1.00 90.31 95 TYR A C 1
ATOM 712 O O . TYR A 1 95 ? 8.120 13.565 -40.232 1.00 90.31 95 TYR A O 1
ATOM 720 N N . HIS A 1 96 ? 10.065 13.130 -39.189 1.00 86.56 96 HIS A N 1
ATOM 721 C CA . HIS A 1 96 ? 10.332 14.474 -38.706 1.00 86.56 96 HIS A CA 1
ATOM 722 C C . HIS A 1 96 ? 11.773 14.849 -39.094 1.00 86.56 96 HIS A C 1
ATOM 724 O O . HIS A 1 96 ? 12.632 13.967 -39.124 1.00 86.56 96 HIS A O 1
ATOM 730 N N . PRO A 1 97 ? 12.114 16.136 -39.300 1.00 79.00 97 PRO A N 1
ATOM 731 C CA . PRO A 1 97 ? 13.485 16.550 -39.628 1.00 79.00 97 PRO A CA 1
ATOM 732 C C . PRO A 1 97 ? 14.583 16.010 -38.691 1.00 79.00 97 PRO A C 1
ATOM 734 O O . PRO A 1 97 ? 15.741 15.905 -39.082 1.00 79.00 97 PRO A O 1
ATOM 737 N N . ARG A 1 98 ? 14.219 15.651 -37.452 1.00 82.00 98 ARG A N 1
ATOM 738 C CA . ARG A 1 98 ? 15.127 15.133 -36.417 1.00 82.00 98 ARG A CA 1
ATOM 739 C C . ARG A 1 98 ? 15.072 13.609 -36.226 1.00 82.00 98 ARG A C 1
ATOM 741 O O . ARG A 1 98 ? 15.872 13.094 -35.452 1.00 82.00 98 ARG A O 1
ATOM 748 N N . GLY A 1 99 ? 14.167 12.880 -36.887 1.00 91.81 99 GLY A N 1
ATOM 749 C CA . GLY A 1 99 ? 13.972 11.456 -36.604 1.00 91.81 99 GLY A CA 1
ATOM 750 C C . GLY A 1 99 ? 12.674 10.843 -37.127 1.00 91.81 99 GLY A C 1
ATOM 751 O O . GLY A 1 99 ? 12.033 11.368 -38.035 1.00 91.81 99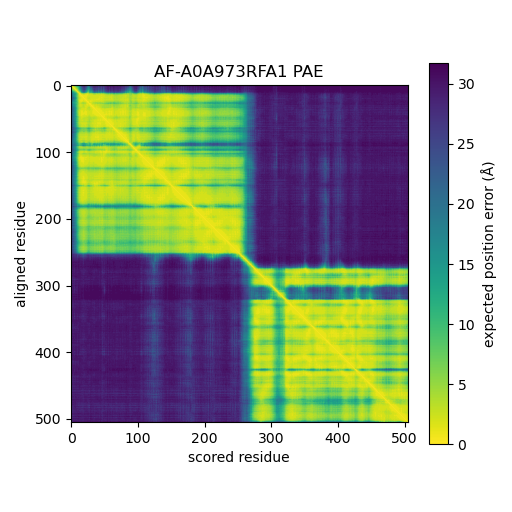 GLY A O 1
ATOM 752 N N . TYR A 1 100 ? 12.285 9.724 -36.523 1.00 93.69 100 TYR A N 1
ATOM 753 C CA . TYR A 1 100 ? 11.058 8.997 -36.840 1.00 93.69 100 TYR A CA 1
ATOM 754 C C . TYR A 1 100 ? 10.224 8.768 -35.588 1.00 93.69 100 TYR A C 1
ATOM 756 O O . TYR A 1 100 ? 10.760 8.650 -34.490 1.00 93.69 100 TYR A O 1
ATOM 764 N N . GLN A 1 101 ? 8.912 8.683 -35.764 1.00 93.75 101 GLN A N 1
ATOM 765 C CA . GLN A 1 101 ? 7.967 8.398 -34.691 1.00 93.75 101 GLN A CA 1
ATOM 766 C C . GLN A 1 101 ? 7.025 7.288 -35.141 1.00 93.75 101 GLN A C 1
ATOM 768 O O . GLN A 1 101 ? 6.468 7.352 -36.239 1.00 93.75 101 GLN A O 1
ATOM 773 N N . LEU A 1 102 ? 6.842 6.285 -34.286 1.00 92.44 102 LEU A N 1
ATOM 774 C CA . LEU A 1 102 ? 5.829 5.253 -34.471 1.00 92.44 102 LEU A CA 1
ATOM 775 C C . LEU A 1 102 ? 4.529 5.719 -33.806 1.00 92.44 102 LEU A C 1
ATOM 777 O O . LEU A 1 102 ? 4.461 5.808 -32.581 1.00 92.44 102 LEU A O 1
ATOM 781 N N . GLY A 1 103 ? 3.519 6.038 -34.615 1.00 88.12 103 GLY A N 1
ATOM 782 C CA . GLY A 1 103 ? 2.195 6.480 -34.171 1.00 88.12 103 GLY A CA 1
ATOM 783 C C . GLY A 1 103 ? 1.318 5.316 -33.718 1.00 88.12 103 GLY A C 1
ATOM 784 O O . GLY A 1 103 ? 0.285 5.057 -34.324 1.00 88.12 103 GLY A O 1
ATOM 785 N N . LEU A 1 104 ? 1.769 4.590 -32.698 1.00 86.50 104 LEU A N 1
ATOM 786 C CA . LEU A 1 104 ? 1.090 3.437 -32.111 1.00 86.50 104 LEU A CA 1
ATOM 787 C C . LEU A 1 104 ? 0.727 3.750 -30.654 1.00 86.50 104 LEU A C 1
ATOM 789 O O . LEU A 1 104 ? 1.532 4.379 -29.961 1.00 86.50 104 LEU A O 1
ATOM 793 N N . ASP A 1 105 ? -0.442 3.303 -30.182 1.00 87.12 105 ASP A N 1
ATOM 794 C CA . ASP A 1 105 ? -0.765 3.384 -28.755 1.00 87.12 105 ASP A CA 1
ATOM 795 C C . ASP A 1 105 ? 0.258 2.548 -27.963 1.00 87.12 105 ASP A C 1
ATOM 797 O O . ASP A 1 105 ? 0.511 1.395 -28.329 1.00 87.12 105 ASP A O 1
ATOM 801 N N . PRO A 1 106 ? 0.873 3.084 -26.891 1.00 87.25 106 PRO A N 1
ATOM 802 C CA . PRO A 1 106 ? 1.861 2.337 -26.123 1.00 87.25 106 PRO A CA 1
ATOM 803 C C . PRO A 1 106 ? 1.345 0.973 -25.648 1.00 87.25 106 PRO A C 1
ATOM 805 O O . PRO A 1 106 ? 2.086 0.000 -25.721 1.00 87.25 106 PRO A O 1
ATOM 808 N N . GLY A 1 107 ? 0.072 0.847 -25.262 1.00 88.00 107 GLY A N 1
ATOM 809 C CA . GLY A 1 107 ? -0.546 -0.411 -24.829 1.00 88.00 107 GLY A CA 1
ATOM 810 C C . GLY A 1 107 ? -0.628 -1.499 -25.907 1.00 88.00 107 GLY A C 1
ATOM 811 O O . GLY A 1 107 ? -0.961 -2.640 -25.597 1.00 88.00 107 GLY A O 1
ATOM 812 N N . GLN A 1 108 ? -0.300 -1.184 -27.162 1.00 91.12 108 GLN A N 1
ATOM 813 C CA . GLN A 1 108 ? -0.159 -2.156 -28.247 1.00 91.12 108 GLN A CA 1
ATOM 814 C C . GLN A 1 108 ? 1.254 -2.764 -28.342 1.00 91.12 108 GLN A C 1
ATOM 816 O O . GLN A 1 108 ? 1.470 -3.672 -29.149 1.00 91.12 108 GLN A O 1
ATOM 821 N N . VAL A 1 109 ? 2.219 -2.292 -27.547 1.00 94.81 109 VAL A N 1
ATOM 822 C CA . VAL A 1 109 ? 3.566 -2.873 -27.442 1.00 94.81 109 VAL A CA 1
ATOM 823 C C . VAL A 1 109 ? 3.699 -3.594 -26.104 1.00 94.81 109 VAL A C 1
ATOM 825 O O . VAL A 1 109 ? 3.473 -3.002 -25.048 1.00 94.81 109 VAL A O 1
ATOM 828 N N . ASP A 1 110 ? 4.114 -4.859 -26.136 1.00 95.69 110 ASP A N 1
ATOM 829 C CA . ASP A 1 110 ? 4.187 -5.719 -24.947 1.00 95.69 110 ASP A CA 1
ATOM 830 C C . ASP A 1 110 ? 5.049 -5.149 -23.804 1.00 95.69 110 ASP A C 1
ATOM 832 O O . ASP A 1 110 ? 4.687 -5.320 -22.645 1.00 95.69 110 ASP A O 1
ATOM 836 N N . VAL A 1 111 ? 6.130 -4.413 -24.092 1.00 96.62 111 VAL A N 1
ATOM 837 C CA . VAL A 1 111 ? 6.953 -3.743 -23.061 1.00 96.62 111 VAL A CA 1
ATOM 838 C C . VAL A 1 111 ? 6.176 -2.691 -22.266 1.00 96.62 111 VAL A C 1
ATOM 840 O O . VAL A 1 111 ? 6.327 -2.578 -21.049 1.00 96.62 111 VAL A O 1
ATOM 843 N N . HIS A 1 112 ? 5.325 -1.915 -22.934 1.00 95.88 112 HIS A N 1
ATOM 844 C CA . HIS A 1 112 ? 4.536 -0.864 -22.295 1.00 95.88 112 HIS A CA 1
ATOM 845 C C . HIS A 1 112 ? 3.299 -1.464 -21.632 1.00 95.88 112 HIS A C 1
ATOM 847 O O . HIS A 1 112 ? 2.935 -1.037 -20.538 1.00 95.88 112 HIS A O 1
ATOM 853 N N . GLU A 1 113 ? 2.706 -2.500 -22.237 1.00 95.75 113 GLU A N 1
ATOM 854 C CA . GLU A 1 113 ? 1.666 -3.323 -21.610 1.00 95.75 113 GLU A CA 1
ATOM 855 C C . GLU A 1 113 ? 2.182 -3.945 -20.301 1.00 95.75 113 GLU A C 1
ATOM 857 O O . GLU A 1 113 ? 1.513 -3.850 -19.270 1.00 95.75 113 GLU A O 1
ATOM 862 N N . PHE A 1 114 ? 3.400 -4.495 -20.311 1.00 97.69 114 PHE A N 1
ATOM 863 C CA . PHE A 1 114 ? 4.089 -5.032 -19.140 1.00 97.69 114 PHE A CA 1
ATOM 864 C C . PHE A 1 114 ? 4.288 -3.970 -18.064 1.00 97.69 114 PHE A C 1
ATOM 866 O O . PHE A 1 114 ? 3.833 -4.159 -16.937 1.00 97.69 114 PHE A O 1
ATOM 873 N N . ARG A 1 115 ? 4.884 -2.824 -18.404 1.00 97.19 115 ARG A N 1
ATOM 874 C CA . ARG A 1 115 ? 5.103 -1.724 -17.450 1.00 97.19 115 ARG A CA 1
ATOM 875 C C . ARG A 1 115 ? 3.795 -1.223 -16.843 1.00 97.19 115 ARG A C 1
ATOM 877 O O . ARG A 1 115 ? 3.699 -1.069 -15.628 1.00 97.19 115 ARG A O 1
ATOM 884 N N . ALA A 1 116 ? 2.758 -1.041 -17.658 1.00 96.12 116 ALA A N 1
ATOM 885 C CA . ALA A 1 116 ? 1.435 -0.644 -17.184 1.00 96.12 116 ALA A CA 1
ATOM 886 C C . ALA A 1 116 ? 0.772 -1.728 -16.314 1.00 96.12 116 ALA A C 1
ATOM 888 O O . ALA A 1 116 ? 0.083 -1.412 -15.342 1.00 96.12 116 ALA A O 1
ATOM 889 N N . ALA A 1 117 ? 0.959 -3.011 -16.636 1.00 96.06 117 ALA A N 1
ATOM 890 C CA . ALA A 1 117 ? 0.480 -4.124 -15.821 1.00 96.06 117 ALA A CA 1
ATOM 891 C C . ALA A 1 117 ? 1.201 -4.192 -14.467 1.00 96.06 117 ALA A C 1
ATOM 893 O O . ALA A 1 117 ? 0.534 -4.362 -13.449 1.00 96.06 117 ALA A O 1
ATOM 894 N N . VAL A 1 118 ? 2.520 -3.976 -14.432 1.00 97.00 118 VAL A N 1
ATOM 895 C CA . VAL A 1 118 ? 3.311 -3.895 -13.194 1.00 97.00 118 VAL A CA 1
ATOM 896 C C . VAL A 1 118 ? 2.847 -2.725 -12.329 1.00 97.00 118 VAL A C 1
ATOM 898 O O . VAL A 1 118 ? 2.583 -2.917 -11.143 1.00 97.00 118 VAL A O 1
ATOM 901 N N . THR A 1 119 ? 2.663 -1.532 -12.905 1.00 96.75 119 THR A N 1
ATOM 902 C CA . THR A 1 119 ? 2.144 -0.369 -12.165 1.00 96.75 119 THR A CA 1
ATOM 903 C C . THR A 1 119 ? 0.766 -0.649 -11.565 1.00 96.75 119 THR A C 1
ATOM 905 O O . THR A 1 119 ? 0.543 -0.371 -10.389 1.00 96.75 119 THR A O 1
ATOM 908 N N . ARG A 1 120 ? -0.149 -1.265 -12.327 1.00 95.50 120 ARG A N 1
ATOM 909 C CA . ARG A 1 120 ? -1.471 -1.660 -11.810 1.00 95.50 120 ARG A CA 1
ATOM 910 C C . ARG A 1 120 ? -1.378 -2.722 -10.715 1.00 95.50 120 ARG A C 1
ATOM 912 O O . ARG A 1 120 ? -2.099 -2.627 -9.730 1.00 95.50 120 ARG A O 1
ATOM 919 N N . ALA A 1 121 ? -0.497 -3.710 -10.867 1.00 94.62 121 ALA A N 1
ATOM 920 C CA . ALA A 1 121 ? -0.301 -4.756 -9.869 1.00 94.62 121 ALA A CA 1
ATOM 921 C C . ALA A 1 121 ? 0.235 -4.187 -8.547 1.00 94.62 121 ALA A C 1
ATOM 923 O O . ALA A 1 121 ? -0.235 -4.575 -7.483 1.00 94.62 121 ALA A O 1
ATOM 924 N N . ARG A 1 122 ? 1.161 -3.222 -8.608 1.00 93.06 122 ARG A N 1
ATOM 925 C CA . ARG A 1 122 ? 1.708 -2.519 -7.435 1.00 93.06 122 ARG A CA 1
ATOM 926 C C . ARG A 1 122 ? 0.679 -1.675 -6.686 1.00 93.06 122 ARG A C 1
ATOM 928 O O . ARG A 1 122 ? 0.827 -1.479 -5.487 1.00 93.06 122 ARG A O 1
ATOM 935 N N . ALA A 1 123 ? -0.348 -1.190 -7.380 1.00 91.50 123 ALA A N 1
ATOM 936 C CA . ALA A 1 123 ? -1.447 -0.432 -6.786 1.00 91.50 123 ALA A CA 1
ATOM 937 C C . ALA A 1 123 ? -2.545 -1.321 -6.165 1.00 91.50 123 ALA A C 1
ATOM 939 O O . ALA A 1 123 ? -3.521 -0.796 -5.634 1.00 91.50 123 ALA A O 1
ATOM 940 N N . ALA A 1 124 ? -2.429 -2.651 -6.250 1.00 89.94 124 ALA A N 1
ATOM 941 C CA . ALA A 1 124 ? -3.431 -3.559 -5.705 1.00 89.94 124 ALA A CA 1
ATOM 942 C C . ALA A 1 124 ? -3.475 -3.518 -4.166 1.00 89.94 124 ALA A C 1
ATOM 944 O O . ALA A 1 124 ? -2.444 -3.458 -3.501 1.00 89.94 124 ALA A O 1
ATOM 945 N N . GLU A 1 125 ? -4.683 -3.607 -3.601 1.00 84.19 125 GLU A N 1
ATOM 946 C CA . GLU A 1 125 ? -4.906 -3.478 -2.152 1.00 84.19 125 GLU A CA 1
ATOM 947 C C . GLU A 1 125 ? -4.454 -4.705 -1.347 1.00 84.19 125 GLU A C 1
ATOM 949 O O . GLU A 1 125 ? -4.081 -4.577 -0.180 1.00 84.19 125 GLU A O 1
ATOM 954 N N . SER A 1 126 ? -4.478 -5.898 -1.955 1.00 87.25 126 SER A N 1
ATOM 955 C CA . SER A 1 126 ? -4.083 -7.150 -1.301 1.00 87.25 126 SER A CA 1
ATOM 956 C C . SER A 1 126 ? -2.831 -7.766 -1.923 1.00 87.25 126 SER A C 1
ATOM 958 O O . SER A 1 126 ? -2.618 -7.694 -3.137 1.00 87.25 126 SER A O 1
ATOM 960 N N . ALA A 1 127 ? -2.025 -8.434 -1.091 1.00 85.81 127 ALA A N 1
ATOM 961 C CA . ALA A 1 127 ? -0.811 -9.128 -1.523 1.00 85.81 127 ALA A CA 1
ATOM 962 C C . ALA A 1 127 ? -1.119 -10.238 -2.543 1.00 85.81 127 ALA A C 1
ATOM 964 O O . ALA A 1 127 ? -0.354 -10.455 -3.479 1.00 85.81 127 ALA A O 1
ATOM 965 N N . GLU A 1 128 ? -2.264 -10.909 -2.412 1.00 85.69 128 GLU A N 1
ATOM 966 C CA . GLU A 1 128 ? -2.718 -11.933 -3.351 1.00 85.69 128 GLU A CA 1
ATOM 967 C C . GLU A 1 128 ? -3.005 -11.336 -4.732 1.00 85.69 128 GLU A C 1
ATOM 969 O O . GLU A 1 128 ? -2.600 -11.900 -5.751 1.00 85.69 128 GLU A O 1
ATOM 974 N N . THR A 1 129 ? -3.678 -10.182 -4.771 1.00 89.75 129 THR A N 1
ATOM 975 C CA . THR A 1 129 ? -4.015 -9.496 -6.025 1.00 89.75 129 THR A CA 1
ATOM 976 C C . THR A 1 129 ? -2.763 -8.904 -6.666 1.00 89.75 129 THR A C 1
ATOM 978 O O . THR A 1 129 ? -2.596 -9.010 -7.882 1.00 89.75 129 THR A O 1
ATOM 981 N N . GLN A 1 130 ? -1.850 -8.358 -5.856 1.00 92.94 130 GLN A N 1
ATOM 982 C CA . GLN A 1 130 ? -0.545 -7.883 -6.310 1.00 92.94 130 GLN A CA 1
ATOM 983 C C . GLN A 1 130 ? 0.268 -9.021 -6.937 1.00 92.94 130 GLN A C 1
ATOM 985 O O . GLN A 1 130 ? 0.682 -8.903 -8.089 1.00 92.94 130 GLN A O 1
ATOM 990 N N . ALA A 1 131 ? 0.451 -10.145 -6.235 1.00 90.88 131 ALA A N 1
ATOM 991 C CA . ALA A 1 131 ? 1.186 -11.301 -6.752 1.00 90.88 131 ALA A CA 1
ATOM 992 C C . ALA A 1 131 ? 0.573 -11.837 -8.053 1.00 90.88 131 ALA A C 1
ATOM 994 O O . ALA A 1 131 ? 1.280 -12.031 -9.042 1.00 90.88 131 ALA A O 1
ATOM 995 N N . ALA A 1 132 ? -0.753 -12.008 -8.094 1.00 92.25 132 ALA A N 1
ATOM 996 C CA . ALA A 1 132 ? -1.444 -12.452 -9.301 1.00 92.25 132 ALA A CA 1
ATOM 997 C C . ALA A 1 132 ? -1.264 -11.464 -10.469 1.00 92.25 132 ALA A C 1
ATOM 999 O O . ALA A 1 132 ? -1.090 -11.885 -11.613 1.00 92.25 132 ALA A O 1
ATOM 1000 N N . GLY A 1 133 ? -1.283 -10.157 -10.193 1.00 95.38 133 GLY A N 1
ATOM 1001 C CA . GLY A 1 133 ? -1.018 -9.113 -11.180 1.00 95.38 133 GLY A CA 1
ATOM 1002 C C . GLY A 1 133 ? 0.412 -9.162 -11.724 1.00 95.38 133 GLY A C 1
ATOM 1003 O O . GLY A 1 133 ? 0.599 -9.126 -12.940 1.00 95.38 133 GLY A O 1
ATOM 1004 N N . LEU A 1 134 ? 1.409 -9.317 -10.848 1.00 96.44 134 LEU A N 1
ATOM 1005 C CA . LEU A 1 134 ? 2.820 -9.422 -11.230 1.00 96.44 134 LEU A CA 1
ATOM 1006 C C . LEU A 1 134 ? 3.093 -10.695 -12.048 1.00 96.44 134 LEU A C 1
ATOM 1008 O O . LEU A 1 134 ? 3.729 -10.610 -13.096 1.00 96.44 134 LEU A O 1
ATOM 1012 N N . ARG A 1 135 ? 2.536 -11.851 -11.654 1.00 95.19 135 ARG A N 1
ATOM 1013 C CA . ARG A 1 135 ? 2.604 -13.099 -12.442 1.00 95.19 135 ARG A CA 1
ATOM 1014 C C . ARG A 1 135 ? 2.025 -12.924 -13.847 1.00 95.19 135 ARG A C 1
ATOM 1016 O O . ARG A 1 135 ? 2.631 -13.371 -14.818 1.00 95.19 135 ARG A O 1
ATOM 1023 N N . ARG A 1 136 ? 0.872 -12.254 -13.976 1.00 96.50 136 ARG A N 1
ATOM 1024 C CA . ARG A 1 136 ? 0.259 -11.964 -15.286 1.00 96.50 136 ARG A CA 1
ATOM 1025 C C . ARG A 1 136 ? 1.126 -11.038 -16.135 1.00 96.50 136 ARG A C 1
ATOM 1027 O O . ARG A 1 136 ? 1.221 -11.259 -17.335 1.00 96.50 136 ARG A O 1
ATOM 1034 N N . ALA A 1 137 ? 1.760 -10.034 -15.530 1.00 97.25 137 ALA A N 1
ATOM 1035 C CA . ALA A 1 137 ? 2.686 -9.160 -16.241 1.00 97.25 137 ALA A CA 1
ATOM 1036 C C . ALA A 1 137 ? 3.916 -9.941 -16.736 1.00 97.25 137 ALA A C 1
ATOM 1038 O O . ALA A 1 137 ? 4.279 -9.843 -17.905 1.00 97.25 137 ALA A O 1
ATOM 1039 N N . LEU A 1 138 ? 4.516 -10.779 -15.885 1.00 97.31 138 LEU A N 1
ATOM 1040 C CA . LEU A 1 138 ? 5.653 -11.629 -16.255 1.00 97.31 138 LEU A CA 1
ATOM 1041 C C . LEU A 1 138 ? 5.311 -12.623 -17.377 1.00 97.31 138 LEU A C 1
ATOM 1043 O O . LEU A 1 138 ? 6.168 -12.917 -18.203 1.00 97.31 138 LEU A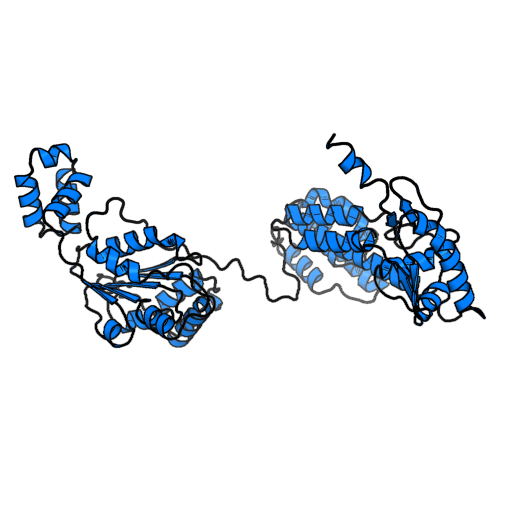 O 1
ATOM 1047 N N . ALA A 1 139 ? 4.057 -13.072 -17.479 1.00 96.31 139 ALA A N 1
ATOM 1048 C CA . ALA A 1 139 ? 3.602 -13.946 -18.563 1.00 96.31 139 ALA A CA 1
ATOM 1049 C C . ALA A 1 139 ? 3.598 -13.283 -19.960 1.00 96.31 139 ALA A C 1
ATOM 1051 O O . ALA A 1 139 ? 3.449 -13.982 -20.960 1.00 96.31 139 ALA A O 1
ATOM 1052 N N . LEU A 1 140 ? 3.769 -11.956 -20.055 1.00 95.44 140 LEU A N 1
ATOM 1053 C CA . LEU A 1 140 ? 3.952 -11.260 -21.338 1.00 95.44 140 LEU A CA 1
ATOM 1054 C C . LEU A 1 140 ? 5.335 -11.526 -21.954 1.00 95.44 140 LEU A C 1
ATOM 1056 O O . LEU A 1 140 ? 5.516 -11.369 -23.164 1.00 95.44 140 LEU A O 1
ATOM 1060 N N . TRP A 1 141 ? 6.305 -11.945 -21.139 1.00 97.19 141 TRP A N 1
ATOM 1061 C CA . TRP A 1 141 ? 7.640 -12.308 -21.595 1.00 97.19 141 TRP A CA 1
ATOM 1062 C C . TRP A 1 141 ? 7.620 -13.680 -22.263 1.00 97.19 141 TRP A C 1
ATOM 1064 O O . TRP A 1 141 ? 7.114 -14.657 -21.718 1.00 97.19 141 TRP A O 1
ATOM 1074 N N . ARG A 1 142 ? 8.218 -13.762 -23.450 1.00 94.44 142 ARG A N 1
ATOM 1075 C CA . ARG A 1 142 ? 8.281 -14.978 -24.279 1.00 94.44 142 ARG A CA 1
ATOM 1076 C C . ARG A 1 142 ? 9.691 -15.537 -24.418 1.00 94.44 142 ARG A C 1
ATOM 1078 O O . ARG A 1 142 ? 9.914 -16.455 -25.200 1.00 94.44 142 ARG A O 1
ATOM 1085 N N . GLY A 1 143 ? 10.641 -14.965 -23.687 1.00 92.19 143 GLY A N 1
ATOM 1086 C CA . GLY A 1 143 ? 12.041 -15.354 -23.713 1.00 92.19 143 GLY A CA 1
ATOM 1087 C C . GLY A 1 143 ? 12.955 -14.164 -23.462 1.00 92.19 143 GLY A C 1
ATOM 1088 O O . GLY A 1 143 ? 12.580 -13.204 -22.785 1.00 92.19 143 GLY A O 1
ATOM 1089 N N . GLU A 1 144 ? 14.163 -14.256 -24.004 1.00 93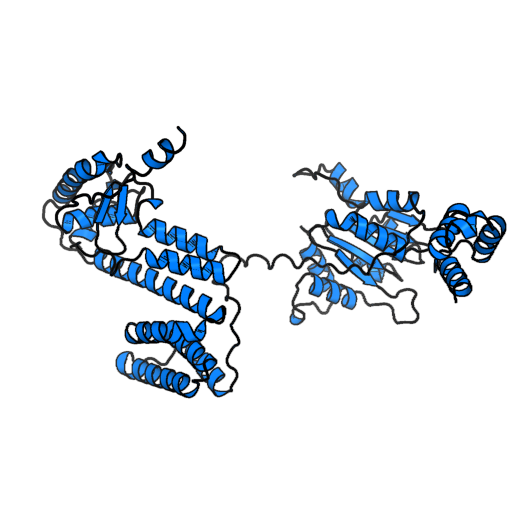.62 144 GLU A N 1
ATOM 1090 C CA . GLU A 1 144 ? 15.133 -13.167 -24.025 1.00 93.62 144 GLU A CA 1
ATOM 1091 C C . GLU A 1 144 ? 14.614 -12.008 -24.904 1.00 93.62 144 GLU A C 1
ATOM 1093 O O . GLU A 1 144 ? 14.156 -12.251 -26.032 1.00 93.62 144 GLU A O 1
ATOM 1098 N N . PRO A 1 145 ? 14.623 -10.759 -24.397 1.00 96.25 145 PRO A N 1
ATOM 1099 C CA . PRO A 1 145 ? 14.078 -9.623 -25.122 1.00 96.25 145 PRO A CA 1
ATOM 1100 C C . PRO A 1 145 ? 14.917 -9.284 -26.352 1.00 96.25 145 PRO A C 1
ATOM 1102 O O . PRO A 1 145 ? 16.120 -9.539 -26.409 1.00 96.25 145 PRO A O 1
ATOM 1105 N N . LEU A 1 146 ? 14.278 -8.650 -27.335 1.00 95.56 146 LEU A N 1
ATOM 1106 C CA . LEU A 1 146 ? 14.944 -8.182 -28.549 1.00 95.56 146 LEU A CA 1
ATOM 1107 C C . LEU A 1 146 ? 15.727 -9.299 -29.265 1.00 95.56 146 LEU A C 1
ATOM 1109 O O . LEU A 1 146 ? 16.831 -9.071 -29.762 1.00 95.56 146 LEU A O 1
ATOM 1113 N N . THR A 1 147 ? 15.191 -10.520 -29.310 1.00 95.25 147 THR A N 1
ATOM 1114 C CA . THR A 1 147 ? 15.776 -11.597 -30.125 1.00 95.25 147 THR A CA 1
ATOM 1115 C C . THR A 1 147 ? 15.316 -11.479 -31.582 1.00 95.25 147 THR A C 1
ATOM 1117 O O . THR A 1 147 ? 14.350 -10.784 -31.910 1.00 95.25 147 THR A O 1
ATOM 1120 N N . GLY A 1 148 ? 16.058 -12.090 -32.509 1.00 92.31 148 GLY A N 1
ATOM 1121 C CA . GLY A 1 148 ? 15.791 -11.981 -33.952 1.00 92.31 148 GLY A CA 1
ATOM 1122 C C . GLY A 1 148 ? 16.216 -10.650 -34.593 1.00 92.31 148 GLY A C 1
ATOM 1123 O O . GLY A 1 148 ? 16.057 -10.469 -35.805 1.00 92.31 148 GLY A O 1
ATOM 1124 N N . VAL A 1 149 ? 16.796 -9.727 -33.828 1.00 94.44 149 VAL A N 1
ATOM 1125 C CA . VAL A 1 149 ? 17.388 -8.482 -34.341 1.00 94.44 149 VAL A CA 1
ATOM 1126 C C . VAL A 1 149 ? 18.909 -8.565 -34.347 1.00 94.44 149 VAL A C 1
ATOM 1128 O O . VAL A 1 149 ? 19.507 -9.348 -33.618 1.00 94.44 149 VAL A O 1
ATOM 1131 N N . SER A 1 150 ? 19.534 -7.732 -35.170 1.00 90.06 150 SER A N 1
ATOM 1132 C CA . SER A 1 150 ? 20.987 -7.560 -35.195 1.00 90.06 150 SER A CA 1
ATOM 1133 C C . SER A 1 150 ? 21.303 -6.071 -35.187 1.00 90.06 150 SER A C 1
ATOM 1135 O O . SER A 1 150 ? 20.700 -5.335 -35.977 1.00 90.06 150 SER A O 1
ATOM 1137 N N . GLY A 1 151 ? 22.270 -5.643 -34.385 1.00 89.25 151 GLY A N 1
ATOM 1138 C CA . GLY A 1 151 ? 22.731 -4.260 -34.375 1.00 89.25 151 GLY A CA 1
ATOM 1139 C C . GLY A 1 151 ? 23.991 -4.074 -33.539 1.00 89.25 151 GLY A C 1
ATOM 1140 O O . GLY A 1 151 ? 24.777 -5.010 -33.427 1.00 89.25 151 GLY A O 1
ATOM 1141 N N . GLY A 1 152 ? 24.193 -2.860 -33.030 1.00 88.12 152 GLY A N 1
ATOM 1142 C CA . GLY A 1 152 ? 25.344 -2.494 -32.202 1.00 88.12 152 GLY A CA 1
ATOM 1143 C C . GLY A 1 152 ? 25.061 -2.566 -30.699 1.00 88.12 152 GLY A C 1
ATOM 1144 O O . GLY A 1 152 ? 23.957 -2.904 -30.274 1.00 88.12 152 GLY A O 1
ATOM 1145 N N . GLU A 1 153 ? 26.049 -2.154 -29.905 1.00 90.50 153 GLU A N 1
ATOM 1146 C CA . GLU A 1 153 ? 26.081 -2.257 -28.433 1.00 90.50 153 GLU A CA 1
ATOM 1147 C C . GLU A 1 153 ? 24.888 -1.609 -27.712 1.00 90.50 153 GLU A C 1
ATOM 1149 O O . GLU A 1 153 ? 24.547 -1.980 -26.589 1.00 90.50 153 GLU A O 1
ATOM 1154 N N . LEU A 1 154 ? 24.214 -0.631 -28.328 1.00 91.50 154 LEU A N 1
ATOM 1155 C CA . LEU A 1 154 ? 22.986 -0.067 -27.763 1.00 91.50 154 LEU A CA 1
ATOM 1156 C C . LEU A 1 154 ? 21.875 -1.125 -27.641 1.00 91.50 154 LEU A C 1
ATOM 1158 O O . LEU A 1 154 ? 21.157 -1.115 -26.645 1.00 91.50 154 LEU A O 1
ATOM 1162 N N . LEU A 1 155 ? 21.724 -2.037 -28.607 1.00 92.44 155 LEU A N 1
ATOM 1163 C CA . LEU A 1 155 ? 20.718 -3.102 -28.509 1.00 92.44 155 LEU A CA 1
ATOM 1164 C C . LEU A 1 155 ? 21.064 -4.116 -27.420 1.00 92.44 155 LEU A C 1
ATOM 1166 O O . LEU A 1 155 ? 20.150 -4.601 -26.759 1.00 92.44 155 LEU A O 1
ATOM 1170 N N . ASP A 1 156 ? 22.350 -4.388 -27.204 1.00 91.94 156 ASP A N 1
ATOM 1171 C CA . ASP A 1 156 ? 22.801 -5.277 -26.132 1.00 91.94 156 ASP A CA 1
ATOM 1172 C C . ASP A 1 156 ? 22.518 -4.650 -24.764 1.00 91.94 156 ASP A C 1
ATOM 1174 O O . ASP A 1 156 ? 21.836 -5.258 -23.945 1.00 91.94 156 ASP A O 1
ATOM 1178 N N . ARG A 1 157 ? 22.856 -3.367 -24.573 1.00 93.69 157 ARG A N 1
ATOM 1179 C CA . ARG A 1 157 ? 22.487 -2.624 -23.353 1.00 93.69 157 ARG A CA 1
ATOM 1180 C C . ARG A 1 157 ? 20.977 -2.577 -23.114 1.00 93.69 157 ARG A C 1
ATOM 1182 O O . ARG A 1 157 ? 20.536 -2.633 -21.969 1.00 93.69 157 ARG A O 1
ATOM 1189 N N . LEU A 1 158 ? 20.169 -2.448 -24.170 1.00 94.00 158 LEU A N 1
ATOM 1190 C CA . LEU A 1 158 ? 18.707 -2.472 -24.051 1.00 94.00 158 LEU A CA 1
ATOM 1191 C C . LEU A 1 158 ? 18.192 -3.863 -23.674 1.00 94.00 158 LEU A C 1
ATOM 1193 O O . LEU A 1 158 ? 17.247 -3.963 -22.893 1.00 94.00 158 LEU A O 1
ATOM 1197 N N . ARG A 1 159 ? 18.808 -4.923 -24.204 1.00 95.19 159 ARG A N 1
ATOM 1198 C CA . ARG A 1 159 ? 18.499 -6.306 -23.840 1.00 95.19 159 ARG A CA 1
ATOM 1199 C C . ARG A 1 159 ? 18.815 -6.565 -22.372 1.00 95.19 159 ARG A C 1
ATOM 1201 O O . ARG A 1 159 ? 17.943 -7.067 -21.668 1.00 95.19 159 ARG A O 1
ATOM 1208 N N . ASP A 1 160 ? 19.988 -6.140 -21.914 1.00 93.75 160 ASP A N 1
ATOM 1209 C CA . ASP A 1 160 ? 20.406 -6.252 -20.517 1.00 93.75 160 ASP A CA 1
ATOM 1210 C C . ASP A 1 160 ? 19.464 -5.465 -19.604 1.00 93.75 160 ASP A C 1
ATOM 1212 O O . ASP A 1 160 ? 18.933 -6.015 -18.645 1.00 93.75 160 ASP A O 1
ATOM 1216 N N . ALA A 1 161 ? 19.157 -4.208 -19.943 1.00 95.00 161 ALA A N 1
ATOM 1217 C CA . ALA A 1 161 ? 18.244 -3.376 -19.160 1.00 95.00 161 ALA A CA 1
ATOM 1218 C C . ALA A 1 161 ? 16.836 -3.986 -19.043 1.00 95.00 161 ALA A C 1
ATOM 1220 O O . ALA A 1 161 ? 16.226 -3.936 -17.977 1.00 95.00 161 ALA A O 1
ATOM 1221 N N . LEU A 1 162 ? 16.319 -4.585 -20.119 1.00 96.56 162 LEU A N 1
ATOM 1222 C CA . LEU A 1 162 ? 15.047 -5.308 -20.094 1.00 96.56 162 LEU A CA 1
ATOM 1223 C C . LEU A 1 162 ? 15.155 -6.608 -19.281 1.00 96.56 162 LEU A C 1
ATOM 1225 O O . LEU A 1 162 ? 14.247 -6.924 -18.516 1.00 96.56 162 LEU A O 1
ATOM 1229 N N . GLY A 1 163 ? 16.257 -7.349 -19.402 1.00 95.00 163 GLY A N 1
ATOM 1230 C CA . GLY A 1 163 ? 16.527 -8.536 -18.586 1.00 95.00 163 GLY A CA 1
ATOM 1231 C C . GLY A 1 163 ? 16.547 -8.218 -17.089 1.00 95.00 163 GLY A C 1
ATOM 1232 O O . GLY A 1 163 ? 15.899 -8.911 -16.302 1.00 95.00 163 GLY A O 1
ATOM 1233 N N . GLU A 1 164 ? 17.200 -7.121 -16.713 1.00 94.06 164 GLU A N 1
ATOM 1234 C CA . GLU A 1 164 ? 17.206 -6.570 -15.358 1.00 94.06 164 GLU A CA 1
ATOM 1235 C C . GLU A 1 164 ? 15.808 -6.163 -14.886 1.00 94.06 164 GLU A C 1
ATOM 1237 O O . GLU A 1 164 ? 15.407 -6.491 -13.769 1.00 94.06 164 GLU A O 1
ATOM 1242 N N . GLU A 1 165 ? 15.033 -5.497 -15.747 1.00 96.06 165 GLU A N 1
ATOM 1243 C CA . GLU A 1 165 ? 13.649 -5.115 -15.456 1.00 96.06 165 GLU A CA 1
ATOM 1244 C C . GLU A 1 165 ? 12.775 -6.354 -15.192 1.00 96.06 165 GLU A C 1
ATOM 1246 O O . GLU A 1 165 ? 12.032 -6.391 -14.206 1.00 96.06 165 GLU A O 1
ATOM 1251 N N . ARG A 1 166 ? 12.907 -7.405 -16.017 1.00 96.38 166 ARG A N 1
ATOM 1252 C CA . ARG A 1 166 ? 12.228 -8.696 -15.816 1.00 96.38 166 ARG A CA 1
ATOM 1253 C C . ARG A 1 166 ? 12.606 -9.303 -14.473 1.00 96.38 166 ARG A C 1
ATOM 1255 O O . ARG A 1 166 ? 11.724 -9.677 -13.705 1.00 96.38 166 ARG A O 1
ATOM 1262 N N . LEU A 1 167 ? 13.904 -9.405 -14.197 1.00 94.06 167 LEU A N 1
ATOM 1263 C CA . LEU A 1 167 ? 14.421 -10.064 -13.003 1.00 94.06 167 LEU A CA 1
ATOM 1264 C C . LEU A 1 167 ? 14.004 -9.330 -11.723 1.00 94.06 167 LEU A C 1
ATOM 1266 O O . LEU A 1 167 ? 13.564 -9.973 -10.772 1.00 94.06 167 LEU A O 1
ATOM 1270 N N . GLY A 1 168 ? 14.035 -7.995 -11.726 1.00 94.88 168 GLY A N 1
ATOM 1271 C CA . GLY A 1 168 ? 13.552 -7.186 -10.607 1.00 94.88 168 GLY A CA 1
ATOM 1272 C C . GLY A 1 168 ? 12.063 -7.401 -10.312 1.00 94.88 168 GLY A C 1
ATOM 1273 O O . GLY A 1 168 ? 11.671 -7.527 -9.151 1.00 94.88 168 GLY A O 1
ATOM 1274 N N . VAL A 1 169 ? 11.226 -7.512 -11.349 1.00 96.50 169 VAL A N 1
ATOM 1275 C CA . VAL A 1 169 ? 9.791 -7.808 -11.185 1.00 96.50 169 VAL A CA 1
ATOM 1276 C C . VAL A 1 169 ? 9.554 -9.252 -10.727 1.00 96.50 169 VAL A C 1
ATOM 1278 O O . VAL A 1 169 ? 8.667 -9.487 -9.904 1.00 96.50 169 VAL A O 1
ATOM 1281 N N . THR A 1 170 ? 10.356 -10.217 -11.187 1.00 95.25 170 THR A N 1
ATOM 1282 C CA . THR A 1 170 ? 10.340 -11.602 -10.682 1.00 95.25 170 THR A CA 1
ATOM 1283 C C . THR A 1 170 ? 10.662 -11.645 -9.187 1.00 95.25 170 THR A C 1
ATOM 1285 O O . THR A 1 170 ? 9.913 -12.248 -8.418 1.00 95.25 170 THR A O 1
ATOM 1288 N N . GLU A 1 171 ? 11.728 -10.970 -8.748 1.00 93.75 171 GLU A N 1
ATOM 1289 C CA . GLU A 1 171 ? 12.090 -10.871 -7.329 1.00 93.75 171 GLU A CA 1
ATOM 1290 C C . GLU A 1 171 ? 10.972 -10.233 -6.495 1.00 93.75 171 GLU A C 1
ATOM 1292 O O . GLU A 1 171 ? 10.628 -10.741 -5.426 1.00 93.75 171 GLU A O 1
ATOM 1297 N N . GLU A 1 172 ? 10.360 -9.153 -6.991 1.00 93.81 172 GLU A N 1
ATOM 1298 C CA . GLU A 1 172 ? 9.217 -8.509 -6.342 1.00 93.81 172 GLU A CA 1
ATOM 1299 C C . GLU A 1 172 ? 8.037 -9.481 -6.192 1.00 93.81 172 GLU A C 1
ATOM 1301 O O . GLU A 1 172 ? 7.501 -9.629 -5.092 1.00 93.81 172 GLU A O 1
ATOM 1306 N N . CYS A 1 173 ? 7.676 -10.188 -7.265 1.00 94.31 173 CYS A N 1
ATOM 1307 C CA . CYS A 1 173 ? 6.593 -11.167 -7.275 1.00 94.31 173 CYS A CA 1
ATOM 1308 C C . CYS A 1 173 ? 6.822 -12.281 -6.246 1.00 94.31 173 CYS A C 1
ATOM 1310 O O . CYS A 1 173 ? 5.968 -12.526 -5.391 1.00 94.31 173 CYS A O 1
ATOM 1312 N N . LEU A 1 174 ? 8.000 -12.907 -6.275 1.00 92.19 174 LEU A N 1
ATOM 1313 C CA . LEU A 1 174 ? 8.361 -13.994 -5.364 1.00 92.19 174 LEU A CA 1
ATOM 1314 C C . LEU A 1 174 ? 8.388 -13.529 -3.912 1.00 92.19 174 LEU A C 1
ATOM 1316 O O . LEU A 1 174 ? 7.958 -14.252 -3.014 1.00 92.19 174 LEU A O 1
ATOM 1320 N N . ASN A 1 175 ? 8.849 -12.306 -3.665 1.00 89.75 175 ASN A N 1
ATOM 1321 C CA . ASN A 1 175 ? 8.828 -11.702 -2.343 1.00 89.75 175 ASN A CA 1
ATOM 1322 C C . ASN A 1 175 ? 7.391 -11.496 -1.845 1.00 89.75 175 ASN A C 1
ATOM 1324 O O . ASN A 1 175 ? 7.104 -11.796 -0.692 1.00 89.75 175 ASN A O 1
ATOM 1328 N N . VAL A 1 176 ? 6.463 -11.031 -2.687 1.00 89.88 176 VAL A N 1
ATOM 1329 C CA . VAL A 1 176 ? 5.040 -10.906 -2.318 1.00 89.88 176 VAL A CA 1
ATOM 1330 C C . VAL A 1 176 ? 4.420 -12.281 -2.028 1.00 89.88 176 VAL A C 1
ATOM 1332 O O . VAL A 1 176 ? 3.763 -12.445 -1.002 1.00 89.88 176 VAL A O 1
ATOM 1335 N N . GLU A 1 177 ? 4.683 -13.299 -2.848 1.00 88.50 177 GLU A N 1
ATOM 1336 C CA . GLU A 1 177 ? 4.144 -14.655 -2.643 1.00 88.50 177 GLU A CA 1
ATOM 1337 C C . GLU A 1 177 ? 4.719 -15.347 -1.393 1.00 88.50 177 GLU A C 1
ATOM 1339 O O . GLU A 1 177 ? 3.987 -15.993 -0.638 1.00 88.50 177 GLU A O 1
ATOM 1344 N N . THR A 1 178 ? 6.008 -15.137 -1.119 1.00 82.31 178 THR A N 1
ATOM 1345 C CA . THR A 1 178 ? 6.698 -15.561 0.114 1.00 82.31 178 THR A CA 1
ATOM 1346 C C . THR A 1 178 ? 6.062 -14.910 1.348 1.00 82.31 178 THR A C 1
ATOM 1348 O O . THR A 1 178 ? 6.007 -15.495 2.427 1.00 82.31 178 THR A O 1
ATOM 1351 N N . ARG A 1 179 ? 5.541 -13.686 1.233 1.00 75.69 179 ARG A N 1
ATOM 1352 C CA . ARG A 1 179 ? 4.821 -13.012 2.327 1.00 75.69 179 ARG A CA 1
ATOM 1353 C C . ARG A 1 179 ? 3.377 -13.476 2.477 1.00 75.69 179 ARG A C 1
ATOM 1355 O O . ARG A 1 179 ? 2.850 -13.426 3.579 1.00 75.69 179 ARG A O 1
ATOM 1362 N N . ALA A 1 180 ? 2.761 -13.973 1.413 1.00 75.19 180 ALA A N 1
ATOM 1363 C CA . ALA A 1 180 ? 1.437 -14.589 1.460 1.00 75.19 180 ALA A CA 1
ATOM 1364 C C . ALA A 1 180 ? 1.461 -16.043 1.988 1.00 75.19 180 ALA A C 1
ATOM 1366 O O . ALA A 1 180 ? 0.443 -16.728 1.951 1.00 75.19 180 ALA A O 1
ATOM 1367 N N . GLY A 1 181 ? 2.617 -16.541 2.455 1.00 72.12 181 GLY A N 1
ATOM 1368 C CA . GLY A 1 181 ? 2.758 -17.880 3.037 1.00 72.12 181 GLY A CA 1
ATOM 1369 C C . GLY A 1 181 ? 2.758 -19.023 2.017 1.00 72.12 181 GLY A C 1
ATOM 1370 O O . GLY A 1 181 ? 2.521 -20.170 2.386 1.00 72.12 181 GLY A O 1
ATOM 1371 N N . ARG A 1 182 ? 3.023 -18.743 0.730 1.00 72.44 182 ARG A N 1
ATOM 1372 C CA . ARG A 1 182 ? 3.078 -19.762 -0.341 1.00 72.44 182 ARG A CA 1
ATOM 1373 C C . ARG A 1 182 ? 4.459 -20.415 -0.496 1.00 72.44 182 ARG A C 1
ATOM 1375 O O . ARG A 1 182 ? 4.780 -20.942 -1.555 1.00 72.44 182 ARG A O 1
ATOM 1382 N N . ASP A 1 183 ? 5.276 -20.393 0.553 1.00 74.44 183 ASP A N 1
ATOM 1383 C CA . ASP A 1 183 ? 6.708 -20.715 0.522 1.00 74.44 183 ASP A CA 1
ATOM 1384 C C . ASP A 1 183 ? 7.041 -22.088 -0.085 1.00 74.44 183 ASP A C 1
ATOM 1386 O O . ASP A 1 183 ? 7.948 -22.201 -0.906 1.00 74.44 183 ASP A O 1
ATOM 1390 N N . THR A 1 184 ? 6.302 -23.140 0.282 1.00 75.19 184 THR A N 1
ATOM 1391 C CA . THR A 1 184 ? 6.582 -24.519 -0.158 1.00 75.19 184 THR A CA 1
ATOM 1392 C C . THR A 1 184 ? 6.417 -24.715 -1.662 1.00 75.19 184 THR A C 1
ATOM 1394 O O . THR A 1 184 ? 7.147 -25.508 -2.254 1.00 75.19 184 THR A O 1
ATOM 1397 N N . VAL A 1 185 ? 5.506 -23.967 -2.288 1.00 84.88 185 VAL A N 1
ATOM 1398 C CA . VAL A 1 185 ? 5.243 -24.030 -3.733 1.00 84.88 185 VAL A CA 1
ATOM 1399 C C . VAL A 1 185 ? 6.336 -23.302 -4.527 1.00 84.88 185 VAL A C 1
ATOM 1401 O O . VAL A 1 185 ? 6.607 -23.672 -5.665 1.00 84.88 185 VAL A O 1
ATOM 1404 N N . LEU A 1 186 ? 7.009 -22.315 -3.920 1.00 89.38 186 LEU A N 1
ATOM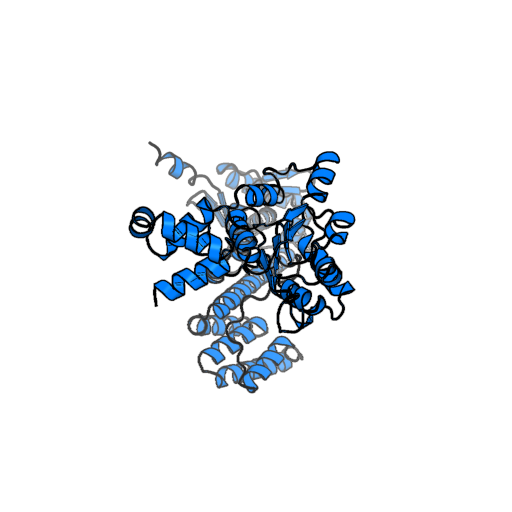 1405 C CA . LEU A 1 186 ? 8.018 -21.476 -4.582 1.00 89.38 186 LEU A CA 1
ATOM 1406 C C . LEU A 1 186 ? 9.433 -22.059 -4.551 1.00 89.38 186 LEU A C 1
ATOM 1408 O O . LEU A 1 186 ? 10.275 -21.639 -5.341 1.00 89.38 186 LEU A O 1
ATOM 1412 N N . ILE A 1 187 ? 9.726 -23.007 -3.651 1.00 91.31 187 ILE A N 1
ATOM 1413 C CA . ILE A 1 187 ? 11.082 -23.561 -3.481 1.00 91.31 187 ILE A CA 1
ATOM 1414 C C . ILE A 1 187 ? 11.691 -24.059 -4.808 1.00 91.31 187 ILE A C 1
ATOM 1416 O O . ILE A 1 187 ? 12.832 -23.686 -5.079 1.00 91.31 187 ILE A O 1
ATOM 1420 N N . PRO A 1 188 ? 10.998 -24.853 -5.653 1.00 93.62 188 PRO A N 1
ATOM 1421 C CA . PRO A 1 188 ? 11.578 -25.328 -6.913 1.00 93.62 188 PRO A CA 1
ATOM 1422 C C . PRO A 1 188 ? 11.940 -24.191 -7.879 1.00 93.62 188 PRO A C 1
ATOM 1424 O O . PRO A 1 188 ? 13.018 -24.207 -8.470 1.00 93.62 188 PRO A O 1
ATOM 1427 N N . GLU A 1 189 ? 11.073 -23.185 -7.999 1.00 94.38 189 GLU A N 1
ATOM 1428 C CA . GLU A 1 189 ? 11.302 -22.013 -8.852 1.00 94.38 189 GLU A CA 1
ATOM 1429 C C . GLU A 1 189 ? 12.469 -21.163 -8.333 1.00 94.38 189 GLU A C 1
ATOM 1431 O O . GLU A 1 189 ? 13.360 -20.793 -9.095 1.00 94.38 189 GLU A O 1
ATOM 1436 N N . LEU A 1 190 ? 12.521 -20.927 -7.019 1.00 94.50 190 LEU A N 1
ATOM 1437 C CA . LEU A 1 190 ? 13.622 -20.217 -6.372 1.00 94.50 190 LEU A CA 1
ATOM 1438 C C . LEU A 1 190 ? 14.958 -20.952 -6.541 1.00 94.50 190 LEU A C 1
ATOM 1440 O O . LEU A 1 190 ? 15.974 -20.301 -6.752 1.00 94.50 190 LEU A O 1
ATOM 1444 N N . ILE A 1 191 ? 14.981 -22.289 -6.485 1.00 94.56 191 ILE A N 1
ATOM 1445 C CA . ILE A 1 191 ? 16.198 -23.074 -6.750 1.00 94.56 191 ILE A CA 1
ATOM 1446 C C . ILE A 1 191 ? 16.695 -22.839 -8.181 1.00 94.56 191 ILE A C 1
ATOM 1448 O O . ILE A 1 191 ? 17.888 -22.593 -8.364 1.00 94.56 191 ILE A O 1
ATOM 1452 N N . ALA A 1 192 ? 15.803 -22.891 -9.175 1.00 95.00 192 ALA A N 1
ATOM 1453 C CA . ALA A 1 192 ? 16.163 -22.683 -10.576 1.00 95.00 192 ALA A CA 1
ATOM 1454 C C . ALA A 1 192 ? 16.715 -21.268 -10.816 1.00 95.00 192 ALA A C 1
ATOM 1456 O O . ALA A 1 192 ? 17.815 -21.117 -11.345 1.00 95.00 192 ALA A O 1
ATOM 1457 N N . LEU A 1 193 ? 16.014 -20.239 -10.330 1.00 94.81 193 LEU A N 1
ATOM 1458 C CA . LEU A 1 193 ? 16.430 -18.840 -10.479 1.00 94.81 193 LEU A CA 1
ATOM 1459 C C . LEU A 1 193 ? 17.757 -18.539 -9.784 1.00 94.81 193 LEU A C 1
ATOM 1461 O O . LEU A 1 193 ? 18.571 -17.770 -10.282 1.00 94.81 193 LEU A O 1
ATOM 1465 N N . VAL A 1 194 ? 17.997 -19.154 -8.631 1.00 95.81 194 VAL A N 1
ATOM 1466 C CA . VAL A 1 194 ? 19.247 -18.991 -7.890 1.00 95.81 194 VAL A CA 1
ATOM 1467 C C . VAL A 1 194 ? 20.413 -19.739 -8.553 1.00 95.81 194 VAL A C 1
ATOM 1469 O O . VAL A 1 194 ? 21.567 -19.340 -8.389 1.00 95.81 194 VAL A O 1
ATOM 1472 N N . ALA A 1 195 ? 20.145 -20.814 -9.297 1.00 94.62 195 ALA A N 1
ATOM 1473 C CA . ALA A 1 195 ? 21.158 -21.476 -10.114 1.00 94.62 195 ALA A CA 1
ATOM 1474 C C . ALA A 1 195 ? 21.532 -20.633 -11.346 1.00 94.62 195 ALA A C 1
ATOM 1476 O O . ALA A 1 195 ? 22.715 -20.540 -11.671 1.00 94.62 195 ALA A O 1
ATOM 1477 N N . GLU A 1 196 ? 20.544 -19.995 -11.980 1.00 93.81 196 GLU A N 1
ATOM 1478 C CA . GLU A 1 196 ? 20.726 -19.097 -13.131 1.00 93.81 196 GLU A CA 1
ATOM 1479 C C . GLU A 1 196 ? 21.378 -17.760 -12.734 1.00 93.81 196 GLU A C 1
ATOM 1481 O O . GLU A 1 196 ? 22.251 -17.252 -13.435 1.00 93.81 196 GLU A O 1
ATOM 1486 N N . HIS A 1 197 ? 21.021 -17.219 -11.565 1.00 92.88 197 HIS A N 1
ATOM 1487 C CA . HIS A 1 197 ? 21.497 -15.929 -11.062 1.00 92.88 197 HIS A CA 1
ATOM 1488 C C . HIS A 1 197 ? 22.148 -16.057 -9.672 1.00 92.88 197 HIS A C 1
ATOM 1490 O O . HIS A 1 197 ? 21.635 -15.541 -8.674 1.00 92.88 197 HIS A O 1
ATOM 1496 N N . PRO A 1 198 ? 23.313 -16.718 -9.573 1.00 92.25 198 PRO A N 1
ATOM 1497 C CA . PRO A 1 198 ? 23.927 -17.086 -8.296 1.00 92.25 198 PRO A CA 1
ATOM 1498 C C . PRO A 1 198 ? 24.374 -15.899 -7.436 1.00 92.25 198 PRO A C 1
ATOM 1500 O O . PRO A 1 198 ? 24.464 -16.043 -6.218 1.00 92.25 198 PRO A O 1
ATOM 1503 N N . PHE A 1 199 ? 24.628 -14.742 -8.052 1.00 92.25 199 PHE A N 1
ATOM 1504 C CA . PHE A 1 199 ? 25.064 -13.516 -7.376 1.00 92.25 199 PHE A CA 1
ATOM 1505 C C . PHE A 1 199 ? 23.911 -12.586 -6.975 1.00 92.25 199 PHE A C 1
ATOM 1507 O O . PHE A 1 199 ? 24.140 -11.535 -6.381 1.00 92.25 199 PHE A O 1
ATOM 1514 N N . ARG A 1 200 ? 22.657 -12.963 -7.256 1.00 93.31 200 ARG A N 1
ATOM 1515 C CA . ARG A 1 200 ? 21.476 -12.229 -6.784 1.00 93.31 200 ARG A CA 1
ATOM 1516 C C . ARG A 1 200 ? 21.177 -12.604 -5.344 1.00 93.31 200 ARG A C 1
ATOM 1518 O O . ARG A 1 200 ? 20.389 -13.508 -5.062 1.00 93.31 200 ARG A O 1
ATOM 1525 N N . GLU A 1 201 ? 21.790 -11.879 -4.418 1.00 94.25 201 GLU A N 1
ATOM 1526 C CA . GLU A 1 201 ? 21.594 -12.097 -2.982 1.00 94.25 201 GLU A CA 1
ATOM 1527 C C . GLU A 1 201 ? 20.118 -12.011 -2.551 1.00 94.25 201 GLU A C 1
ATOM 1529 O O . GLU A 1 201 ? 19.710 -12.725 -1.634 1.00 94.25 201 GLU A O 1
ATOM 1534 N N . GLY A 1 202 ? 19.297 -11.209 -3.245 1.00 92.25 202 GLY A N 1
ATOM 1535 C CA . GLY A 1 202 ? 17.848 -11.127 -3.030 1.00 92.25 202 GLY A CA 1
ATOM 1536 C C . GLY A 1 202 ? 17.139 -12.471 -3.232 1.00 92.25 202 GLY A C 1
ATOM 1537 O O . GLY A 1 202 ? 16.435 -12.942 -2.334 1.00 92.25 202 GLY A O 1
ATOM 1538 N N . LEU A 1 203 ? 17.394 -13.140 -4.361 1.00 94.38 203 LEU A N 1
ATOM 1539 C CA . LEU A 1 203 ? 16.860 -14.474 -4.663 1.00 94.38 203 LEU A CA 1
ATOM 1540 C C . LEU A 1 203 ? 17.367 -15.530 -3.674 1.00 94.38 203 LEU A C 1
ATOM 1542 O O . LEU A 1 203 ? 16.589 -16.356 -3.190 1.00 94.38 203 LEU A O 1
ATOM 1546 N N . VAL A 1 204 ? 18.654 -15.474 -3.315 1.00 95.31 204 VAL A N 1
ATOM 1547 C CA . VAL A 1 204 ? 19.232 -16.360 -2.291 1.00 95.31 204 VAL A CA 1
ATOM 1548 C C . VAL A 1 204 ? 18.519 -16.164 -0.953 1.00 95.31 204 VAL A C 1
ATOM 1550 O O . VAL A 1 204 ? 18.139 -17.140 -0.303 1.00 95.31 204 VAL A O 1
ATOM 1553 N N . GLY A 1 205 ? 18.276 -14.915 -0.558 1.00 93.69 205 GLY A N 1
ATOM 1554 C CA . GLY A 1 205 ? 17.571 -14.578 0.671 1.00 93.69 205 GLY A CA 1
ATOM 1555 C C . GLY A 1 205 ? 16.113 -15.047 0.690 1.00 93.69 205 GLY A C 1
ATOM 1556 O O . GLY A 1 205 ? 15.628 -15.464 1.746 1.00 93.69 205 GLY A O 1
ATOM 1557 N N . LEU A 1 206 ? 15.413 -15.018 -0.448 1.00 93.06 206 LEU A N 1
ATOM 1558 C CA . LEU A 1 206 ? 14.061 -15.575 -0.580 1.00 93.06 206 LEU A CA 1
ATOM 1559 C C . LEU A 1 206 ? 14.069 -17.103 -0.451 1.00 93.06 206 LEU A C 1
ATOM 1561 O O . LEU A 1 206 ? 13.290 -17.652 0.328 1.00 93.06 206 LEU A O 1
ATOM 1565 N N . LEU A 1 207 ? 15.005 -17.788 -1.117 1.00 94.12 207 LEU A N 1
ATOM 1566 C CA . LEU A 1 207 ? 15.158 -19.242 -1.007 1.00 94.12 207 LEU A CA 1
ATOM 1567 C C . LEU A 1 207 ? 15.471 -19.680 0.431 1.00 94.12 207 LEU A C 1
ATOM 1569 O O . LEU A 1 207 ? 14.853 -20.612 0.943 1.00 94.12 207 LEU A O 1
ATOM 1573 N N . MET A 1 208 ? 16.387 -18.985 1.112 1.00 93.62 208 MET A N 1
ATOM 1574 C CA . MET A 1 208 ? 16.711 -19.256 2.517 1.00 93.62 208 MET A CA 1
ATOM 1575 C C . MET A 1 208 ? 15.486 -19.115 3.432 1.00 93.62 208 MET A C 1
ATOM 1577 O O . MET A 1 208 ? 15.295 -19.932 4.333 1.00 93.62 208 MET A O 1
ATOM 1581 N N . GLN A 1 209 ? 14.642 -18.102 3.208 1.00 90.69 209 GLN A N 1
ATOM 1582 C CA . GLN A 1 209 ? 13.405 -17.908 3.973 1.00 90.69 209 GLN A CA 1
ATOM 1583 C C . GLN A 1 209 ? 12.399 -19.033 3.719 1.00 90.69 209 GLN A C 1
ATOM 1585 O O . GLN A 1 209 ? 11.887 -19.610 4.682 1.00 90.69 209 GLN A O 1
ATOM 1590 N N . ALA A 1 210 ? 12.167 -19.376 2.449 1.00 90.81 210 ALA A N 1
ATOM 1591 C CA . ALA A 1 210 ? 11.227 -20.421 2.062 1.00 90.81 210 ALA A CA 1
ATOM 1592 C C . ALA A 1 210 ? 11.640 -21.796 2.619 1.00 90.81 210 ALA A C 1
ATOM 1594 O O . ALA A 1 210 ? 10.830 -22.489 3.238 1.00 90.81 210 ALA A O 1
ATOM 1595 N N . LEU A 1 211 ? 12.925 -22.157 2.498 1.00 90.44 211 LEU A N 1
ATOM 1596 C CA . LEU A 1 211 ? 13.484 -23.387 3.072 1.00 90.44 211 LEU A CA 1
ATOM 1597 C C . LEU A 1 211 ? 13.313 -23.430 4.592 1.00 90.44 211 LEU A C 1
ATOM 1599 O O . LEU A 1 211 ? 12.881 -24.442 5.142 1.00 90.44 211 LEU A O 1
ATOM 1603 N N . CYS A 1 212 ? 13.605 -22.327 5.283 1.00 89.00 212 CYS A N 1
ATOM 1604 C CA . CYS A 1 212 ? 13.515 -22.303 6.734 1.00 89.00 212 CYS A CA 1
ATOM 1605 C C . CYS A 1 212 ? 12.070 -22.444 7.243 1.00 89.00 212 CYS A C 1
ATOM 1607 O O . CYS A 1 212 ? 11.849 -23.114 8.251 1.00 89.00 212 CYS A O 1
ATOM 1609 N N . ARG A 1 213 ? 11.086 -21.861 6.544 1.00 84.50 213 ARG A N 1
ATOM 1610 C CA . ARG A 1 213 ? 9.653 -22.012 6.867 1.00 84.50 213 ARG A CA 1
ATOM 1611 C C . ARG A 1 213 ? 9.117 -23.405 6.564 1.00 84.50 213 ARG A C 1
ATOM 1613 O O . ARG A 1 213 ? 8.258 -23.890 7.289 1.00 84.50 213 ARG A O 1
ATOM 1620 N N . ALA A 1 214 ? 9.678 -24.079 5.564 1.00 86.69 214 ALA A N 1
ATOM 1621 C CA . ALA A 1 214 ? 9.399 -25.483 5.276 1.00 86.69 214 ALA A CA 1
ATOM 1622 C C . ALA A 1 214 ? 10.085 -26.465 6.256 1.00 86.69 214 ALA A C 1
ATOM 1624 O O . ALA A 1 214 ? 10.130 -27.662 5.990 1.00 86.69 214 ALA A O 1
ATOM 1625 N N . GLY A 1 215 ? 10.679 -25.982 7.357 1.00 87.00 215 GLY A N 1
ATOM 1626 C CA . GLY A 1 215 ? 11.407 -26.808 8.330 1.00 87.00 215 GLY A CA 1
ATOM 1627 C C . GLY A 1 215 ? 12.804 -27.248 7.872 1.00 87.00 215 GLY A C 1
ATOM 1628 O O . GLY A 1 215 ? 13.527 -27.901 8.622 1.00 87.00 215 GLY A O 1
ATOM 1629 N N . ARG A 1 216 ? 13.243 -26.845 6.675 1.00 90.62 216 ARG A N 1
ATOM 1630 C CA . ARG A 1 216 ? 14.530 -27.215 6.062 1.00 90.62 216 ARG A CA 1
ATOM 1631 C C . ARG A 1 216 ? 15.632 -26.219 6.428 1.00 90.62 216 ARG A C 1
ATOM 1633 O O . ARG A 1 216 ? 16.300 -25.637 5.576 1.00 90.62 216 ARG A O 1
ATOM 1640 N N . ARG A 1 217 ? 15.812 -25.991 7.731 1.00 90.25 217 ARG A N 1
ATOM 1641 C CA . ARG A 1 217 ? 16.760 -24.995 8.264 1.00 90.25 217 ARG A CA 1
ATOM 1642 C C . ARG A 1 217 ? 18.213 -25.276 7.868 1.00 90.25 217 ARG A C 1
ATOM 1644 O O . ARG A 1 217 ? 18.944 -24.336 7.575 1.00 90.25 217 ARG A O 1
ATOM 1651 N N . VAL A 1 218 ? 18.620 -26.546 7.857 1.00 91.94 218 VAL A N 1
ATOM 1652 C CA . VAL A 1 218 ? 19.980 -26.958 7.468 1.00 91.94 218 VAL A CA 1
ATOM 1653 C C . VAL A 1 218 ? 20.266 -26.555 6.020 1.00 91.94 218 VAL A C 1
ATOM 1655 O O . VAL A 1 218 ? 21.278 -25.911 5.759 1.00 91.94 218 VAL A O 1
ATOM 1658 N N . ASP A 1 219 ? 19.325 -26.814 5.111 1.00 93.06 219 ASP A N 1
ATOM 1659 C CA . ASP A 1 219 ? 19.452 -26.456 3.694 1.00 93.06 219 ASP A CA 1
ATOM 1660 C C . ASP A 1 219 ? 19.548 -24.936 3.486 1.00 93.06 219 ASP A C 1
ATOM 1662 O O . ASP A 1 219 ? 20.292 -24.466 2.626 1.00 93.06 219 ASP A O 1
ATOM 1666 N N . ALA A 1 220 ? 18.827 -24.145 4.289 1.00 93.31 220 ALA A N 1
ATOM 1667 C CA . ALA A 1 220 ? 18.912 -22.686 4.240 1.00 93.31 220 ALA A CA 1
ATOM 1668 C C . ALA A 1 220 ? 20.304 -22.166 4.651 1.00 93.31 220 ALA A C 1
ATOM 1670 O O . ALA A 1 220 ? 20.822 -21.235 4.034 1.00 93.31 220 ALA A O 1
ATOM 1671 N N . LEU A 1 221 ? 20.918 -22.759 5.679 1.00 94.50 221 LEU A N 1
ATOM 1672 C CA . LEU A 1 221 ? 22.263 -22.387 6.133 1.00 94.50 221 LEU A CA 1
ATOM 1673 C C . LEU A 1 221 ? 23.342 -22.842 5.138 1.00 94.50 221 LEU A C 1
ATOM 1675 O O . LEU A 1 221 ? 24.222 -22.055 4.795 1.00 94.50 221 LEU A O 1
ATOM 1679 N N . ASP A 1 222 ? 23.232 -24.059 4.600 1.00 94.50 222 ASP A N 1
ATOM 1680 C CA . ASP A 1 222 ? 24.130 -24.543 3.542 1.00 94.50 222 ASP A CA 1
ATOM 1681 C C . ASP A 1 222 ? 24.059 -23.647 2.294 1.00 94.50 222 ASP A C 1
ATOM 1683 O O . ASP A 1 222 ? 25.080 -23.308 1.689 1.00 94.50 222 ASP A O 1
ATOM 1687 N N . ARG A 1 223 ? 22.860 -23.158 1.942 1.00 95.62 223 ARG A N 1
ATOM 1688 C CA . ARG A 1 223 ? 22.689 -22.225 0.822 1.00 95.62 223 ARG A CA 1
ATOM 1689 C C . ARG A 1 223 ? 23.453 -20.913 1.022 1.00 95.62 223 ARG A C 1
ATOM 1691 O O . ARG A 1 223 ? 24.051 -20.420 0.060 1.00 95.62 223 ARG A O 1
ATOM 1698 N N . TYR A 1 224 ? 23.461 -20.366 2.236 1.00 95.88 224 TYR A N 1
ATOM 1699 C CA . TYR A 1 224 ? 24.256 -19.181 2.565 1.00 95.88 224 TYR A CA 1
ATOM 1700 C C . TYR A 1 224 ? 25.754 -19.448 2.390 1.00 95.88 224 TYR A C 1
ATOM 1702 O O . TYR A 1 224 ? 26.427 -18.696 1.689 1.00 95.88 224 TYR A O 1
ATOM 1710 N N . GLU A 1 225 ? 26.268 -20.545 2.950 1.00 95.69 225 GLU A N 1
ATOM 1711 C CA . GLU A 1 225 ? 27.701 -20.865 2.8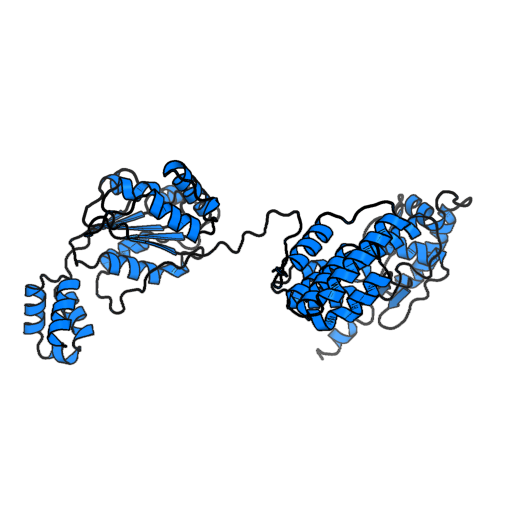95 1.00 95.69 225 GLU A CA 1
ATOM 1712 C C . GLU A 1 225 ? 28.196 -21.153 1.470 1.00 95.69 225 GLU A C 1
ATOM 1714 O O . GLU A 1 225 ? 29.305 -20.763 1.098 1.00 95.69 225 GLU A O 1
ATOM 1719 N N . ARG A 1 226 ? 27.371 -21.784 0.624 1.00 95.25 226 ARG A N 1
ATOM 1720 C CA . ARG A 1 226 ? 27.680 -21.938 -0.809 1.00 95.25 226 ARG A CA 1
ATOM 1721 C C . ARG A 1 226 ? 27.738 -20.592 -1.529 1.00 95.25 226 ARG A C 1
ATOM 1723 O O . ARG A 1 226 ? 28.637 -20.373 -2.333 1.00 95.25 226 ARG A O 1
ATOM 1730 N N . THR A 1 227 ? 26.794 -19.698 -1.240 1.00 95.75 227 THR A N 1
ATOM 1731 C CA . THR A 1 227 ? 26.743 -18.362 -1.860 1.00 95.75 227 THR A CA 1
ATOM 1732 C C . THR A 1 227 ? 27.937 -17.516 -1.423 1.00 95.75 227 THR A C 1
ATOM 1734 O O . THR A 1 227 ? 28.587 -16.898 -2.258 1.00 95.75 227 THR A O 1
ATOM 1737 N N . ARG A 1 228 ? 28.281 -17.550 -0.131 1.00 95.62 228 ARG A N 1
ATOM 1738 C CA . ARG A 1 228 ? 29.441 -16.855 0.429 1.00 95.62 228 ARG A CA 1
ATOM 1739 C C . ARG A 1 228 ? 30.750 -17.297 -0.218 1.00 95.62 228 ARG A C 1
ATOM 1741 O O . ARG A 1 228 ? 31.508 -16.437 -0.649 1.00 95.62 228 ARG A O 1
ATOM 1748 N N . ARG A 1 229 ? 31.006 -18.609 -0.304 1.00 96.12 229 ARG A N 1
ATOM 1749 C CA . ARG A 1 229 ? 32.210 -19.132 -0.974 1.00 96.12 229 ARG A CA 1
ATOM 1750 C C . ARG A 1 229 ? 32.308 -18.628 -2.406 1.00 96.12 229 ARG A C 1
ATOM 1752 O O . ARG A 1 229 ? 33.332 -18.080 -2.783 1.00 96.12 229 ARG A O 1
ATOM 1759 N N . ARG A 1 230 ? 31.206 -18.711 -3.152 1.00 95.06 230 ARG A N 1
ATOM 1760 C CA . ARG A 1 230 ? 31.166 -18.284 -4.550 1.00 95.06 230 ARG A CA 1
ATOM 1761 C C . ARG A 1 230 ? 31.415 -16.782 -4.735 1.00 95.06 230 ARG A C 1
ATOM 1763 O O . ARG A 1 230 ? 32.140 -16.403 -5.644 1.00 95.06 230 ARG A O 1
ATOM 1770 N N . LEU A 1 231 ? 30.849 -15.930 -3.876 1.00 94.56 231 LEU A N 1
ATOM 1771 C CA . LEU A 1 231 ? 31.092 -14.479 -3.906 1.00 94.56 231 LEU A CA 1
ATOM 1772 C C . LEU A 1 231 ? 32.563 -14.132 -3.638 1.00 94.56 231 LEU A C 1
ATOM 1774 O O . LEU A 1 231 ? 33.122 -13.265 -4.307 1.00 94.56 231 LEU A O 1
ATOM 1778 N N . ILE A 1 232 ? 33.198 -14.837 -2.702 1.00 95.19 232 ILE A N 1
ATOM 1779 C CA . ILE A 1 232 ? 34.613 -14.639 -2.378 1.00 95.19 232 ILE A CA 1
ATOM 1780 C C . ILE A 1 232 ? 35.501 -15.141 -3.523 1.00 95.19 232 ILE A C 1
ATOM 1782 O O . ILE A 1 232 ? 36.409 -14.431 -3.941 1.00 95.19 232 ILE A O 1
ATOM 1786 N N . GLU A 1 233 ? 35.235 -16.342 -4.038 1.00 95.88 233 GLU A N 1
ATOM 1787 C CA . GLU A 1 233 ? 36.056 -16.994 -5.065 1.00 95.88 233 GLU A CA 1
ATOM 1788 C C . GLU A 1 233 ? 35.955 -16.306 -6.435 1.00 95.88 233 GLU A C 1
ATOM 1790 O O . GLU A 1 233 ? 36.975 -16.139 -7.099 1.00 95.88 233 GLU A O 1
ATOM 1795 N N . GLU A 1 234 ? 34.756 -15.893 -6.864 1.00 95.50 234 GLU A N 1
ATOM 1796 C CA . GLU A 1 234 ? 34.546 -15.334 -8.210 1.00 95.50 234 GLU A CA 1
ATOM 1797 C C . GLU A 1 234 ? 34.587 -13.799 -8.250 1.00 95.50 234 GLU A C 1
ATOM 1799 O O . GLU A 1 234 ? 34.990 -13.235 -9.267 1.00 95.50 234 GLU A O 1
ATOM 1804 N N . LEU A 1 235 ? 34.185 -13.108 -7.172 1.00 93.06 235 LEU A N 1
ATOM 1805 C CA . LEU A 1 235 ? 34.092 -11.639 -7.146 1.00 93.06 235 LEU A CA 1
ATOM 1806 C C . LEU A 1 235 ? 35.009 -10.975 -6.107 1.00 93.06 235 LEU A C 1
ATOM 1808 O O . LEU A 1 235 ? 35.154 -9.754 -6.130 1.00 93.06 235 LEU A O 1
ATOM 1812 N N . GLY A 1 236 ? 35.617 -11.734 -5.188 1.00 93.75 236 GLY A N 1
ATOM 1813 C CA . GLY A 1 236 ? 36.407 -11.173 -4.087 1.00 93.75 236 GLY A CA 1
ATOM 1814 C C . GLY A 1 236 ? 35.574 -10.370 -3.081 1.00 93.75 236 GLY A C 1
ATOM 1815 O O . GLY A 1 236 ? 36.112 -9.508 -2.388 1.00 93.75 236 GLY A O 1
ATOM 1816 N N . LEU A 1 237 ? 34.261 -10.618 -3.021 1.00 94.12 237 LEU A N 1
ATOM 1817 C CA . LEU A 1 237 ? 33.318 -9.870 -2.190 1.00 94.12 237 LEU A CA 1
ATOM 1818 C C . LEU A 1 237 ? 32.748 -10.741 -1.068 1.00 94.12 237 LEU A C 1
ATOM 1820 O O . LEU A 1 237 ? 32.481 -11.928 -1.244 1.00 94.12 237 LEU A O 1
ATOM 1824 N N . ASP A 1 238 ? 32.492 -10.123 0.082 1.00 92.75 238 ASP A N 1
ATOM 1825 C CA . ASP A 1 238 ? 31.666 -10.726 1.127 1.00 92.75 238 ASP A CA 1
ATOM 1826 C C . ASP A 1 238 ? 30.166 -10.557 0.820 1.00 92.75 238 ASP A C 1
ATOM 1828 O O . ASP A 1 238 ? 29.779 -9.553 0.216 1.00 92.75 238 ASP A O 1
ATOM 1832 N N . PRO A 1 239 ? 29.295 -11.456 1.326 1.00 93.56 239 PRO A N 1
ATOM 1833 C CA . PRO A 1 239 ? 27.846 -11.287 1.254 1.00 93.56 239 PRO A CA 1
ATOM 1834 C C . PRO A 1 239 ? 27.395 -9.945 1.824 1.00 93.56 239 PRO A C 1
ATOM 1836 O O . PRO A 1 239 ? 27.866 -9.533 2.890 1.00 93.56 239 PRO A O 1
ATOM 1839 N N . GLY A 1 240 ? 26.435 -9.302 1.173 1.00 93.44 240 GLY A N 1
ATOM 1840 C CA . GLY A 1 240 ? 25.824 -8.053 1.593 1.00 93.44 240 GLY A CA 1
ATOM 1841 C C . GLY A 1 240 ? 25.168 -8.105 2.983 1.00 93.44 240 GLY A C 1
ATOM 1842 O O . GLY A 1 240 ? 24.869 -9.168 3.545 1.00 93.44 240 GLY A O 1
ATOM 1843 N N . PRO A 1 241 ? 24.923 -6.931 3.595 1.00 92.38 241 PRO A N 1
ATOM 1844 C CA . PRO A 1 241 ? 24.439 -6.832 4.972 1.00 92.38 241 PRO A CA 1
ATOM 1845 C C . PRO A 1 241 ? 23.087 -7.522 5.190 1.00 92.38 241 PRO A C 1
ATOM 1847 O O . PRO A 1 241 ? 22.868 -8.115 6.245 1.00 92.38 241 PRO A O 1
ATOM 1850 N N . GLU A 1 242 ? 22.194 -7.482 4.206 1.00 89.69 242 GLU A N 1
ATOM 1851 C CA . GLU A 1 242 ? 20.849 -8.060 4.288 1.00 89.69 242 GLU A CA 1
ATOM 1852 C C . GLU A 1 242 ? 20.891 -9.590 4.366 1.00 89.69 242 GLU A C 1
ATOM 1854 O O . GLU A 1 242 ? 20.214 -10.193 5.210 1.00 89.69 242 GLU A O 1
ATOM 1859 N N . LEU A 1 243 ? 21.742 -10.215 3.548 1.00 93.25 243 LEU A N 1
ATOM 1860 C CA . LEU A 1 243 ? 21.931 -11.660 3.526 1.00 93.25 243 LEU A CA 1
ATOM 1861 C C . LEU A 1 243 ? 22.632 -12.146 4.804 1.00 93.25 243 LEU A C 1
ATOM 1863 O O . LEU A 1 243 ? 22.185 -13.115 5.427 1.00 93.25 243 LEU A O 1
ATOM 1867 N N . ARG A 1 244 ? 23.648 -11.410 5.285 1.00 93.81 244 ARG A N 1
ATOM 1868 C CA . ARG A 1 244 ? 24.303 -11.674 6.583 1.00 93.81 244 ARG A CA 1
ATOM 1869 C C . ARG A 1 244 ? 23.324 -11.593 7.758 1.00 93.81 244 ARG A C 1
ATOM 1871 O O . ARG A 1 244 ? 23.328 -12.460 8.632 1.00 93.81 244 ARG A O 1
ATOM 1878 N N . GLN A 1 245 ? 22.456 -10.582 7.785 1.00 92.19 245 GLN A N 1
ATOM 1879 C CA . GLN A 1 245 ? 21.434 -10.435 8.828 1.00 92.19 245 GLN A CA 1
ATOM 1880 C C . GLN A 1 245 ? 20.389 -11.554 8.780 1.00 92.19 245 GLN A C 1
ATOM 1882 O O . GLN A 1 245 ? 19.907 -12.003 9.823 1.00 92.19 245 GLN A O 1
ATOM 1887 N N . LEU A 1 246 ? 19.999 -12.013 7.587 1.00 92.19 246 LEU A N 1
ATOM 1888 C CA . LEU A 1 246 ? 19.115 -13.169 7.451 1.00 92.19 246 LEU A CA 1
ATOM 1889 C C . LEU A 1 246 ? 19.770 -14.437 8.009 1.00 92.19 246 LEU A C 1
ATOM 1891 O O . LEU A 1 246 ? 19.143 -15.122 8.815 1.00 92.19 246 LEU A O 1
ATOM 1895 N N . HIS A 1 247 ? 21.028 -14.699 7.656 1.00 93.06 247 HIS A N 1
ATOM 1896 C CA . HIS A 1 247 ? 21.795 -15.823 8.188 1.00 93.06 247 HIS A CA 1
ATOM 1897 C C . HIS A 1 247 ? 21.843 -15.813 9.726 1.00 93.06 247 HIS A C 1
ATOM 1899 O O . HIS A 1 247 ? 21.459 -16.791 10.368 1.00 93.06 247 HIS A O 1
ATOM 1905 N N . GLN A 1 248 ? 22.192 -14.675 10.337 1.00 92.19 248 GLN A N 1
ATOM 1906 C CA . GLN A 1 248 ? 22.224 -14.530 11.799 1.00 92.19 248 GLN A CA 1
ATOM 1907 C C . GLN A 1 248 ? 20.856 -14.761 12.459 1.00 92.19 248 GLN A C 1
ATOM 1909 O O . GLN A 1 248 ? 20.775 -15.367 13.529 1.00 92.19 248 GLN A O 1
ATOM 1914 N N . ARG A 1 249 ? 19.765 -14.301 11.835 1.00 88.00 249 ARG A N 1
ATOM 1915 C CA . ARG A 1 249 ? 18.401 -14.535 12.336 1.00 88.00 249 ARG A CA 1
ATOM 1916 C C . ARG A 1 249 ? 18.024 -16.014 12.298 1.00 88.00 249 ARG A C 1
ATOM 1918 O O . ARG A 1 249 ? 17.513 -16.525 13.293 1.00 88.00 249 ARG A O 1
ATOM 1925 N N . ILE A 1 250 ? 18.337 -16.703 11.198 1.00 90.19 250 ILE A N 1
ATOM 1926 C CA . ILE A 1 250 ? 18.113 -18.148 11.064 1.00 90.19 250 ILE A CA 1
ATOM 1927 C C . ILE A 1 250 ? 18.948 -18.915 12.096 1.00 90.19 250 ILE A C 1
ATOM 1929 O O . ILE A 1 250 ? 18.427 -19.833 12.723 1.00 90.19 250 ILE A O 1
ATOM 1933 N N . LEU A 1 251 ? 20.203 -18.531 12.357 1.00 89.44 251 LEU A N 1
ATOM 1934 C CA . LEU A 1 251 ? 21.038 -19.141 13.406 1.00 89.44 251 LEU A CA 1
ATOM 1935 C C . LEU A 1 251 ? 20.447 -18.987 14.817 1.00 89.44 251 LEU A C 1
ATOM 1937 O O . LEU A 1 251 ? 20.541 -19.909 15.622 1.00 89.44 251 LEU A O 1
ATOM 1941 N N . ARG A 1 252 ? 19.770 -17.874 15.103 1.00 87.25 252 ARG A N 1
ATOM 1942 C CA . ARG A 1 252 ? 19.124 -17.618 16.403 1.00 87.25 252 ARG A CA 1
ATOM 1943 C C . ARG A 1 252 ? 17.747 -18.274 16.565 1.00 87.25 252 ARG A C 1
ATOM 1945 O O . ARG A 1 252 ? 17.120 -18.086 17.597 1.00 87.25 252 ARG A O 1
ATOM 1952 N N . GLY A 1 253 ? 17.256 -19.005 15.559 1.00 76.38 253 GLY A N 1
ATOM 1953 C CA . GLY A 1 253 ? 15.901 -19.576 15.565 1.00 76.38 253 GLY A CA 1
ATOM 1954 C C . GLY A 1 253 ? 14.785 -18.547 15.338 1.00 76.38 253 GLY A C 1
ATOM 1955 O O . GLY A 1 253 ? 13.612 -18.902 15.351 1.00 76.38 253 GLY A O 1
ATOM 1956 N N . ASN A 1 254 ? 15.138 -17.290 15.058 1.00 67.88 254 ASN A N 1
ATOM 1957 C CA . ASN A 1 254 ? 14.203 -16.194 14.818 1.00 67.88 254 ASN A CA 1
ATOM 1958 C C . ASN A 1 254 ? 13.940 -16.057 13.317 1.00 67.88 254 ASN A C 1
ATOM 1960 O O . ASN A 1 254 ? 14.363 -15.089 12.677 1.00 67.88 254 ASN A O 1
ATOM 1964 N N . VAL A 1 255 ? 13.270 -17.051 12.733 1.00 63.72 255 VAL A N 1
ATOM 1965 C CA . VAL A 1 255 ? 12.809 -16.947 11.345 1.00 63.72 255 VAL A CA 1
ATOM 1966 C C . VAL A 1 255 ? 11.718 -15.884 11.302 1.00 63.72 255 VAL A C 1
ATOM 1968 O O . VAL A 1 255 ? 10.772 -15.961 12.085 1.00 63.72 255 VAL A O 1
ATOM 1971 N N . PRO A 1 256 ? 11.809 -14.879 10.420 1.00 54.03 256 PRO A N 1
ATOM 1972 C CA . PRO A 1 256 ? 10.754 -13.889 10.317 1.00 54.03 256 PRO A CA 1
ATOM 1973 C C . PRO A 1 256 ? 9.447 -14.589 9.911 1.00 54.03 256 PRO A C 1
ATOM 1975 O O . PRO A 1 256 ? 9.447 -15.268 8.869 1.00 54.03 256 PRO A O 1
ATOM 1978 N N . PRO A 1 257 ? 8.332 -14.399 10.647 1.00 55.09 257 PRO A N 1
ATOM 1979 C CA . PRO A 1 257 ? 7.018 -14.699 10.088 1.00 55.09 257 PRO A CA 1
ATOM 1980 C C . PRO A 1 257 ? 6.859 -13.933 8.761 1.00 55.09 257 PRO A C 1
ATOM 1982 O O . PRO A 1 257 ? 7.612 -12.973 8.534 1.00 55.09 257 PRO A O 1
ATOM 1985 N N . PRO A 1 258 ? 5.955 -14.356 7.854 1.00 50.31 258 PRO A N 1
ATOM 1986 C CA . PRO A 1 258 ? 5.668 -13.623 6.624 1.00 50.31 258 PRO A CA 1
ATOM 1987 C C . PRO A 1 258 ? 5.597 -12.123 6.918 1.00 50.31 258 PRO A C 1
ATOM 1989 O O . PRO A 1 258 ? 4.738 -11.649 7.659 1.00 50.31 258 PRO A O 1
ATOM 1992 N N . ARG A 1 259 ? 6.595 -11.378 6.428 1.00 45.31 259 ARG A N 1
ATOM 1993 C CA . ARG A 1 259 ? 6.634 -9.926 6.600 1.00 45.31 259 ARG A CA 1
ATOM 1994 C C . ARG A 1 259 ? 5.457 -9.379 5.799 1.00 45.31 259 ARG A C 1
ATOM 1996 O O . ARG A 1 259 ? 5.373 -9.711 4.629 1.00 45.31 259 ARG A O 1
ATOM 2003 N N . PRO A 1 260 ? 4.599 -8.500 6.319 1.00 39.66 260 PRO A N 1
ATOM 2004 C CA . PRO A 1 260 ? 3.788 -7.670 5.438 1.00 39.66 260 PRO A CA 1
ATOM 2005 C C . PRO A 1 260 ? 4.722 -6.937 4.450 1.00 39.66 260 PRO A C 1
ATOM 2007 O O . PRO A 1 260 ? 5.885 -6.686 4.802 1.00 39.66 260 PRO A O 1
ATOM 2010 N N . PRO A 1 261 ? 4.289 -6.651 3.211 1.00 35.28 261 PRO A N 1
ATOM 2011 C CA . PRO A 1 261 ? 5.142 -6.036 2.198 1.00 35.28 261 PRO A CA 1
ATOM 2012 C C . PRO A 1 261 ? 5.853 -4.790 2.739 1.00 35.28 261 PRO A C 1
ATOM 2014 O O . PRO A 1 261 ? 5.248 -3.930 3.375 1.00 35.28 261 PRO A O 1
ATOM 2017 N N . ALA A 1 262 ? 7.173 -4.736 2.537 1.00 35.78 262 ALA A N 1
ATOM 2018 C CA . ALA A 1 262 ? 7.989 -3.593 2.930 1.00 35.78 262 ALA A CA 1
ATOM 2019 C C . ALA A 1 262 ? 7.856 -2.482 1.868 1.00 35.78 262 ALA A C 1
ATOM 2021 O O . ALA A 1 262 ? 7.954 -2.798 0.681 1.00 35.78 262 ALA A O 1
ATOM 2022 N N . PRO A 1 263 ? 7.656 -1.211 2.260 1.00 37.78 263 PRO A N 1
ATOM 2023 C CA . PRO A 1 263 ? 7.472 -0.109 1.320 1.00 37.78 263 PRO A CA 1
ATOM 2024 C C . PRO A 1 263 ? 8.797 0.279 0.647 1.00 37.78 263 PRO A C 1
ATOM 2026 O O . PRO A 1 263 ? 9.801 0.521 1.321 1.00 37.78 263 PRO A O 1
ATOM 2029 N N . GLY A 1 264 ? 8.794 0.343 -0.687 1.00 37.00 264 GLY A N 1
ATOM 2030 C CA . GLY A 1 264 ? 9.869 0.926 -1.490 1.00 37.00 264 GLY A CA 1
ATOM 2031 C C . GLY A 1 264 ? 9.892 2.458 -1.388 1.00 37.00 264 GLY A C 1
ATOM 2032 O O . GLY A 1 264 ? 8.851 3.099 -1.280 1.00 37.00 264 GLY A O 1
ATOM 2033 N N . ARG A 1 265 ? 11.098 3.034 -1.401 1.00 39.06 265 ARG A N 1
ATOM 2034 C CA . ARG A 1 265 ? 11.399 4.479 -1.514 1.00 39.06 265 ARG A CA 1
ATOM 2035 C C . ARG A 1 265 ? 11.092 4.926 -2.964 1.00 39.06 265 ARG A C 1
ATOM 2037 O O . ARG A 1 265 ? 11.464 4.186 -3.863 1.00 39.06 265 ARG A O 1
ATOM 2044 N N . SER A 1 266 ? 10.464 6.045 -3.331 1.00 41.53 266 SER A N 1
ATOM 2045 C CA . SER A 1 266 ? 10.067 7.271 -2.635 1.00 41.53 266 SER A CA 1
ATOM 2046 C C . SER A 1 266 ? 8.824 7.875 -3.316 1.00 41.53 266 SER A C 1
ATOM 2048 O O . SER A 1 266 ? 8.929 8.500 -4.363 1.00 41.53 266 SER A O 1
ATOM 2050 N N . GLU A 1 267 ? 7.674 7.742 -2.676 1.00 32.78 267 GLU A N 1
ATOM 2051 C CA . GLU A 1 267 ? 6.693 8.816 -2.483 1.00 32.78 267 GLU A CA 1
ATOM 2052 C C . GLU A 1 267 ? 6.507 8.890 -0.957 1.00 32.78 267 GLU A C 1
ATOM 2054 O O . GLU A 1 267 ? 6.763 7.879 -0.282 1.00 32.78 267 GLU A O 1
ATOM 2059 N N . PRO A 1 268 ? 6.160 10.049 -0.356 1.00 30.92 268 PRO A N 1
ATOM 2060 C CA . PRO A 1 268 ? 5.825 10.071 1.066 1.00 30.92 268 PRO A CA 1
ATOM 2061 C C . PRO A 1 268 ? 4.803 8.952 1.299 1.00 30.92 268 PRO A C 1
ATOM 2063 O O . PRO A 1 268 ? 3.915 8.792 0.460 1.00 30.92 268 PRO A O 1
ATOM 2066 N N . PRO A 1 269 ? 4.978 8.119 2.344 1.00 34.16 269 PRO A N 1
ATOM 2067 C CA . PRO A 1 269 ? 4.199 6.896 2.490 1.00 34.16 269 PRO A CA 1
ATOM 2068 C C . PRO A 1 269 ? 2.722 7.239 2.286 1.00 34.16 269 PRO A C 1
ATOM 2070 O O . PRO A 1 269 ? 2.307 8.270 2.834 1.00 34.16 269 PRO A O 1
ATOM 2073 N N . PRO A 1 270 ? 1.924 6.435 1.545 1.00 36.41 270 PRO A N 1
ATOM 2074 C CA . PRO A 1 270 ? 0.485 6.582 1.638 1.00 36.41 270 PRO A CA 1
ATOM 2075 C C . PRO A 1 270 ? 0.209 6.527 3.130 1.00 36.41 270 PRO A C 1
ATOM 2077 O O . PRO A 1 270 ? 0.616 5.577 3.813 1.00 36.41 270 PRO A O 1
ATOM 2080 N N . GLN A 1 271 ? -0.301 7.643 3.652 1.00 37.91 271 GLN A N 1
ATOM 2081 C CA . GLN A 1 271 ? -0.604 7.787 5.060 1.00 37.91 271 GLN A CA 1
ATOM 2082 C C . GLN A 1 271 ? -1.332 6.498 5.419 1.00 37.91 271 GLN A C 1
ATOM 2084 O O . GLN A 1 271 ? -2.314 6.176 4.742 1.00 37.91 271 GLN A O 1
ATOM 2089 N N . ARG A 1 272 ? -0.807 5.715 6.391 1.00 40.62 272 ARG A N 1
ATOM 2090 C CA . ARG A 1 272 ? -1.567 4.601 6.998 1.00 40.62 272 ARG A CA 1
ATOM 2091 C C . ARG A 1 272 ? -3.003 5.098 7.030 1.00 40.62 272 ARG A C 1
ATOM 2093 O O . ARG A 1 272 ? -3.117 6.210 7.558 1.00 40.62 272 ARG A O 1
ATOM 2100 N N . PRO A 1 273 ? -4.005 4.410 6.431 1.00 42.81 273 PRO A N 1
ATOM 2101 C CA . PRO A 1 273 ? -5.358 4.957 6.336 1.00 42.81 273 PRO A CA 1
ATOM 2102 C C . PRO A 1 273 ? -5.642 5.549 7.698 1.00 42.81 273 PRO A C 1
ATOM 2104 O O . PRO A 1 273 ? -5.519 4.798 8.671 1.00 42.81 273 PRO A O 1
ATOM 2107 N N . ALA A 1 274 ? -5.735 6.891 7.754 1.00 56.06 274 ALA A N 1
ATOM 2108 C CA . ALA A 1 274 ? -5.522 7.646 8.988 1.00 56.06 274 ALA A CA 1
ATOM 2109 C C . ALA A 1 274 ? -6.262 6.890 10.076 1.00 56.06 274 ALA A C 1
ATOM 2111 O O . ALA A 1 274 ? -7.452 6.679 9.868 1.00 56.06 274 ALA A O 1
ATOM 2112 N N . GLN A 1 275 ? -5.569 6.336 11.090 1.00 67.19 275 GLN A N 1
ATOM 2113 C CA . GLN A 1 275 ? -6.237 5.447 12.047 1.00 67.19 275 GLN A CA 1
ATOM 2114 C C . GLN A 1 275 ? -7.463 6.202 12.528 1.00 67.19 275 GLN A C 1
ATOM 2116 O O . GLN A 1 275 ? -7.301 7.259 13.131 1.00 67.19 275 GLN A O 1
ATOM 2121 N N . ARG A 1 276 ? -8.646 5.723 12.126 1.00 86.19 276 ARG A N 1
ATOM 2122 C CA . ARG A 1 276 ? -9.920 6.396 12.358 1.00 86.19 276 ARG A CA 1
ATOM 2123 C C . ARG A 1 276 ? -10.339 5.937 13.737 1.00 86.19 276 ARG A C 1
ATOM 2125 O O . ARG A 1 276 ? -10.819 4.805 13.851 1.00 86.19 276 ARG A O 1
ATOM 2132 N N . PRO A 1 277 ? -10.069 6.709 14.801 1.00 90.25 277 PRO A N 1
ATOM 2133 C CA . PRO A 1 277 ? -10.324 6.216 16.137 1.00 90.25 277 PRO A CA 1
ATOM 2134 C C . PRO A 1 277 ? -11.839 6.046 16.272 1.00 90.25 277 PRO A C 1
ATOM 2136 O O . PRO A 1 277 ? -12.596 6.883 15.793 1.00 90.25 277 PRO A O 1
ATOM 2139 N N . ALA A 1 278 ? -12.293 4.956 16.877 1.00 92.94 278 ALA A N 1
ATOM 2140 C CA . ALA A 1 278 ? -13.707 4.711 17.156 1.00 92.94 278 ALA A CA 1
ATOM 2141 C C . ALA A 1 278 ? -13.854 4.459 18.659 1.00 92.94 278 ALA A C 1
ATOM 2143 O O . ALA A 1 278 ? -14.148 3.351 19.095 1.00 92.94 278 ALA A O 1
ATOM 2144 N N . GLN A 1 279 ? -13.518 5.477 19.456 1.00 94.62 279 GLN A N 1
ATOM 2145 C CA . GLN A 1 279 ? -13.290 5.329 20.899 1.00 94.62 279 GLN A CA 1
ATOM 2146 C C . GLN A 1 279 ? -14.529 5.603 21.756 1.00 94.62 279 GLN A C 1
ATOM 2148 O O . GLN A 1 279 ? -14.446 5.503 22.977 1.00 94.62 279 GLN A O 1
ATOM 2153 N N . LEU A 1 280 ? -15.664 5.961 21.147 1.00 94.88 280 LEU A N 1
ATOM 2154 C CA . LEU A 1 280 ? -16.888 6.239 21.894 1.00 94.88 280 LEU A CA 1
ATOM 2155 C C . LEU A 1 280 ? -17.322 4.994 22.689 1.00 94.88 280 LEU A C 1
ATOM 2157 O O . LEU A 1 280 ? -17.531 3.936 22.087 1.00 94.88 280 LEU A O 1
ATOM 2161 N N . PRO A 1 281 ? -17.525 5.111 24.014 1.00 94.19 281 PRO A N 1
ATOM 2162 C CA . PRO A 1 281 ? -18.190 4.083 24.799 1.00 94.19 281 PRO A CA 1
ATOM 2163 C C . PRO A 1 281 ? -19.587 3.772 24.246 1.00 94.19 281 PRO A C 1
ATOM 2165 O O . PRO A 1 281 ? -20.158 4.596 23.520 1.00 94.19 281 PRO A O 1
ATOM 2168 N N . PRO A 1 282 ? -20.187 2.625 24.612 1.00 88.75 282 PRO A N 1
ATOM 2169 C CA . PRO A 1 282 ? -21.570 2.330 24.264 1.00 88.75 282 PRO A CA 1
ATOM 2170 C C . PRO A 1 282 ? -22.502 3.493 24.626 1.00 88.75 282 PRO A C 1
ATOM 2172 O O . PRO A 1 282 ? -22.442 4.039 25.729 1.00 88.75 282 PRO A O 1
ATOM 2175 N N . GLY A 1 283 ? -23.357 3.885 23.680 1.00 86.19 283 GLY A N 1
ATOM 2176 C CA . GLY A 1 283 ? -24.382 4.892 23.930 1.00 86.19 283 GLY A CA 1
ATOM 2177 C C . GLY A 1 283 ? -25.434 4.391 24.929 1.00 86.19 283 GLY A C 1
ATOM 2178 O O . GLY A 1 283 ? -25.577 3.181 25.130 1.00 86.19 283 GLY A O 1
ATOM 2179 N N . PRO A 1 284 ? -26.202 5.296 25.557 1.00 84.06 284 PRO A N 1
ATOM 2180 C CA . PRO A 1 284 ? -27.294 4.892 26.435 1.00 84.06 284 PRO A CA 1
ATOM 2181 C C . PRO A 1 284 ? -28.337 4.083 25.650 1.00 84.06 284 PRO A C 1
ATOM 2183 O O . PRO A 1 284 ? -28.853 4.546 24.636 1.00 84.06 284 PRO A O 1
ATOM 2186 N N . THR A 1 285 ? -28.679 2.889 26.142 1.00 74.25 285 THR A N 1
ATOM 2187 C CA . THR A 1 285 ? -29.676 1.991 25.523 1.00 74.25 285 THR A CA 1
ATOM 2188 C C . THR A 1 285 ? -31.091 2.567 25.524 1.00 74.25 285 THR A C 1
ATOM 2190 O O . THR A 1 285 ? -31.896 2.245 24.658 1.00 74.25 285 THR A O 1
ATOM 2193 N N . GLN A 1 286 ? -31.390 3.432 26.494 1.00 78.12 286 GLN A N 1
ATOM 2194 C CA . GLN A 1 286 ? -32.635 4.186 26.598 1.00 78.12 286 GLN A CA 1
ATOM 2195 C C . GLN A 1 286 ? -32.290 5.642 26.907 1.00 78.12 286 GLN A C 1
ATOM 2197 O O . GLN A 1 286 ? -31.637 5.925 27.920 1.00 78.12 286 GLN A O 1
ATOM 2202 N N . PHE A 1 287 ? -32.720 6.543 26.026 1.00 88.38 287 PHE A N 1
ATOM 2203 C CA . PHE A 1 287 ? -32.522 7.984 26.120 1.00 88.38 287 PHE A CA 1
ATOM 2204 C C . PHE A 1 287 ? -33.868 8.688 25.932 1.00 88.38 287 PHE A C 1
ATOM 2206 O O . PHE A 1 287 ? -34.656 8.302 25.070 1.00 88.38 287 PHE A O 1
ATOM 2213 N N . THR A 1 288 ? -34.150 9.697 26.754 1.00 87.75 288 THR A N 1
ATOM 2214 C CA . THR A 1 288 ? -35.466 10.345 26.816 1.00 87.75 288 THR A CA 1
ATOM 2215 C C . THR A 1 288 ? -35.304 11.846 27.003 1.00 87.75 288 THR A C 1
ATOM 2217 O O . THR A 1 288 ? -34.516 12.285 27.843 1.00 87.75 288 THR A O 1
ATOM 2220 N N . GLY A 1 289 ? -36.090 12.617 26.250 1.00 88.31 289 GLY A N 1
ATOM 2221 C CA . GLY A 1 289 ? -36.129 14.071 26.352 1.00 88.31 289 GLY A CA 1
ATOM 2222 C C . GLY A 1 289 ? -34.884 14.758 25.793 1.00 88.31 289 GLY A C 1
ATOM 2223 O O . GLY A 1 289 ? -34.196 14.228 24.922 1.00 88.31 289 GLY A O 1
ATOM 2224 N N . ARG A 1 290 ? -34.589 15.949 26.327 1.00 92.31 290 ARG A N 1
ATOM 2225 C CA . ARG A 1 290 ? -33.391 16.760 26.009 1.00 92.31 290 ARG A CA 1
ATOM 2226 C C . ARG A 1 290 ? -33.326 17.330 24.593 1.00 92.31 290 ARG A C 1
ATOM 2228 O O . ARG A 1 290 ? -32.252 17.638 24.077 1.00 92.31 290 ARG A O 1
ATOM 2235 N N . THR A 1 291 ? -34.476 17.514 23.953 1.00 89.88 291 THR A N 1
ATOM 2236 C CA . THR A 1 291 ? -34.564 18.026 22.577 1.00 89.88 291 THR A CA 1
ATOM 2237 C C . THR A 1 291 ? -34.000 19.444 22.434 1.00 89.88 291 THR A C 1
ATOM 2239 O O . THR A 1 291 ? -33.478 19.809 21.382 1.00 89.88 291 THR A O 1
ATOM 2242 N N . ALA A 1 292 ? -34.107 20.283 23.468 1.00 90.12 292 ALA A N 1
ATOM 2243 C CA . ALA A 1 292 ? -33.548 21.634 23.434 1.00 90.12 292 ALA A CA 1
ATOM 2244 C C . ALA A 1 292 ? -32.016 21.608 23.505 1.00 90.12 292 ALA A C 1
ATOM 2246 O O . ALA A 1 292 ? -31.354 22.329 22.763 1.00 90.12 292 ALA A O 1
ATOM 2247 N N . GLU A 1 293 ? -31.462 20.760 24.365 1.00 94.19 293 GLU A N 1
ATOM 2248 C CA . GLU A 1 293 ? -30.028 20.590 24.558 1.00 94.19 293 GLU A CA 1
ATOM 2249 C C . GLU A 1 293 ? -29.377 19.899 23.354 1.00 94.19 293 GLU A C 1
ATOM 2251 O O . GLU A 1 293 ? -28.324 20.343 22.908 1.00 94.19 293 GLU A O 1
ATOM 2256 N N . LEU A 1 294 ? -30.033 18.894 22.761 1.00 92.94 294 LEU A N 1
ATOM 2257 C CA . LEU A 1 294 ? -29.585 18.266 21.513 1.00 92.94 294 LEU A CA 1
ATOM 2258 C C . LEU A 1 294 ? -29.522 19.274 20.363 1.00 92.94 294 LEU A C 1
ATOM 2260 O O . LEU A 1 294 ? -28.489 19.370 19.713 1.00 92.94 294 LEU A O 1
ATOM 2264 N N . ARG A 1 295 ? -30.553 20.114 20.185 1.00 89.88 295 ARG A N 1
ATOM 2265 C CA . ARG A 1 295 ? -30.531 21.179 19.165 1.00 89.88 295 ARG A CA 1
ATOM 2266 C C . ARG A 1 295 ? -29.387 22.174 19.353 1.00 89.88 295 ARG A C 1
ATOM 2268 O O . ARG A 1 295 ? -28.900 22.722 18.372 1.00 89.88 295 ARG A O 1
ATOM 2275 N N . ARG A 1 296 ? -28.965 22.426 20.598 1.00 90.31 296 ARG A N 1
ATOM 2276 C CA . ARG A 1 296 ? -27.782 23.256 20.875 1.00 90.31 296 ARG A CA 1
ATOM 2277 C C . ARG A 1 296 ? -26.486 22.539 20.516 1.00 90.31 296 ARG A C 1
ATOM 2279 O O . ARG A 1 296 ? -25.566 23.190 20.056 1.00 90.31 296 ARG A O 1
ATOM 2286 N N . LEU A 1 297 ? -26.397 21.226 20.719 1.00 91.06 297 LEU A N 1
ATOM 2287 C CA . LEU A 1 297 ? -25.231 20.450 20.290 1.00 91.06 297 LEU A CA 1
ATOM 2288 C C . LEU A 1 297 ? -25.178 20.291 18.763 1.00 91.06 297 LEU A C 1
ATOM 2290 O O . LEU A 1 297 ? -24.095 20.249 18.193 1.00 91.06 297 LEU A O 1
ATOM 2294 N N . ASP A 1 298 ? -26.321 20.270 18.077 1.00 88.50 298 ASP A N 1
ATOM 2295 C CA . ASP A 1 298 ? -26.379 20.161 16.614 1.00 88.50 298 ASP A CA 1
ATOM 2296 C C . ASP A 1 298 ? -25.709 21.337 15.893 1.00 88.50 298 ASP A C 1
ATOM 2298 O O . ASP A 1 298 ? -25.248 21.165 14.764 1.00 88.50 298 ASP A O 1
ATOM 2302 N N . THR A 1 299 ? -25.579 22.499 16.548 1.00 82.38 299 THR A N 1
ATOM 2303 C CA . THR A 1 299 ? -24.833 23.644 16.000 1.00 82.38 299 THR A CA 1
ATOM 2304 C C . THR A 1 299 ? -23.327 23.389 15.926 1.00 82.38 299 THR A C 1
ATOM 2306 O O . THR A 1 299 ? -22.637 24.130 15.235 1.00 82.38 299 THR A O 1
ATOM 2309 N N . LEU A 1 300 ? -22.815 22.358 16.613 1.00 79.25 300 LEU A N 1
ATOM 2310 C CA . LEU A 1 300 ? -21.404 21.960 16.562 1.00 79.25 300 LEU A CA 1
ATOM 2311 C C . LEU A 1 300 ? -21.048 21.160 15.313 1.00 79.25 300 LEU A C 1
ATOM 2313 O O . LEU A 1 300 ? -19.874 20.967 14.995 1.00 79.25 300 LEU A O 1
ATOM 2317 N N . ALA A 1 301 ? -22.048 20.596 14.640 1.00 69.75 301 ALA A N 1
ATOM 2318 C CA . ALA A 1 301 ? -21.790 19.794 13.465 1.00 69.75 301 ALA A CA 1
ATOM 2319 C C . ALA A 1 301 ? -21.470 20.711 12.274 1.00 69.75 301 ALA A C 1
ATOM 2321 O O . ALA A 1 301 ? -22.267 21.603 11.973 1.00 69.75 301 ALA A O 1
ATOM 2322 N N . PRO A 1 302 ? -20.360 20.478 11.549 1.00 65.31 302 PRO A N 1
ATOM 2323 C CA . PRO A 1 302 ? -20.040 21.279 10.377 1.00 65.31 302 PRO A CA 1
ATOM 2324 C C . PRO A 1 302 ? -21.163 21.169 9.324 1.00 65.31 302 PRO A C 1
ATOM 2326 O O . PRO A 1 302 ? -21.681 20.065 9.110 1.00 65.31 302 PRO A O 1
ATOM 2329 N N . PRO A 1 303 ? -21.550 22.279 8.665 1.00 59.81 303 PRO A N 1
ATOM 2330 C CA . PRO A 1 303 ? -22.585 22.271 7.633 1.00 59.81 303 PRO A CA 1
ATOM 2331 C C . PRO A 1 303 ? -22.134 21.464 6.406 1.00 59.81 303 PRO A C 1
ATOM 2333 O O . PRO A 1 303 ? -20.971 21.532 6.012 1.00 59.81 303 PRO A O 1
ATOM 2336 N N . GLU A 1 304 ? -23.049 20.724 5.768 1.00 58.88 304 GLU A N 1
ATOM 2337 C CA . GLU A 1 304 ? -22.797 20.118 4.453 1.00 58.88 304 GLU A CA 1
ATOM 2338 C C . GLU A 1 304 ? -23.593 20.817 3.339 1.00 58.88 304 GLU A C 1
ATOM 2340 O O . GLU A 1 304 ? -24.791 21.048 3.522 1.00 58.88 304 GLU A O 1
ATOM 2345 N N . PRO A 1 305 ? -22.964 21.105 2.178 1.00 55.38 305 PRO A N 1
ATOM 2346 C CA . PRO A 1 305 ? -21.531 20.979 1.878 1.00 55.38 305 PRO A CA 1
ATOM 2347 C C . PRO A 1 305 ? -20.726 22.183 2.401 1.00 55.38 305 PRO A C 1
ATOM 2349 O O . PRO A 1 305 ? -21.163 23.325 2.265 1.00 55.38 305 PRO A O 1
ATOM 2352 N N . LEU A 1 306 ? -19.514 21.952 2.923 1.00 55.50 306 LEU A N 1
ATOM 2353 C CA . LEU A 1 306 ? -18.556 23.041 3.143 1.00 55.50 306 LEU A CA 1
ATOM 23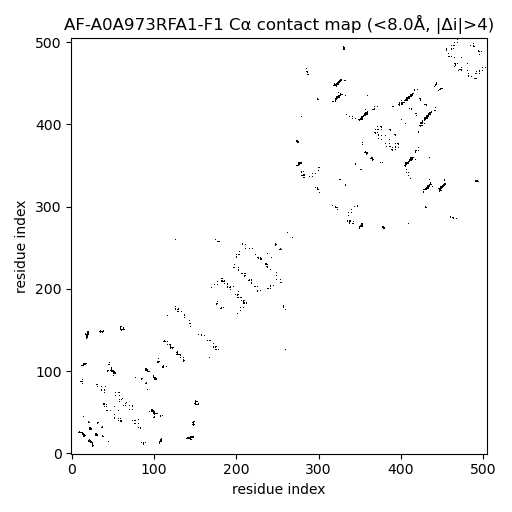54 C C . LEU A 1 306 ? -18.092 23.573 1.772 1.00 55.50 306 LEU A C 1
ATOM 2356 O O . LEU A 1 306 ? -17.568 22.787 0.976 1.00 55.50 306 LEU A O 1
ATOM 2360 N N . PRO A 1 307 ? -18.249 24.873 1.466 1.00 51.91 307 PRO A N 1
ATOM 2361 C CA . PRO A 1 307 ? -17.698 25.441 0.244 1.00 51.91 307 PRO A CA 1
ATOM 2362 C C . PRO A 1 307 ? -16.158 25.344 0.255 1.00 51.91 307 PRO A C 1
ATOM 2364 O O . PRO A 1 307 ? -15.546 25.444 1.321 1.00 51.91 307 PRO A O 1
ATOM 2367 N N . PRO A 1 308 ? -15.510 25.182 -0.916 1.00 49.88 308 PRO A N 1
ATOM 2368 C CA . PRO A 1 308 ? -14.052 25.038 -1.030 1.00 49.88 308 PRO A CA 1
ATOM 2369 C C . PRO A 1 308 ? -13.274 26.239 -0.464 1.00 49.88 308 PRO A C 1
ATOM 2371 O O . PRO A 1 308 ? -12.118 26.093 -0.075 1.00 49.88 308 PRO A O 1
ATOM 2374 N N . HIS A 1 309 ? -13.932 27.398 -0.357 1.00 52.56 309 HIS A N 1
ATOM 2375 C CA . HIS A 1 309 ? -13.440 28.590 0.325 1.00 52.56 309 HIS A CA 1
ATOM 2376 C C . HIS A 1 309 ? -14.567 29.161 1.206 1.00 52.56 309 HIS A C 1
ATOM 2378 O O . HIS A 1 309 ? -15.499 29.765 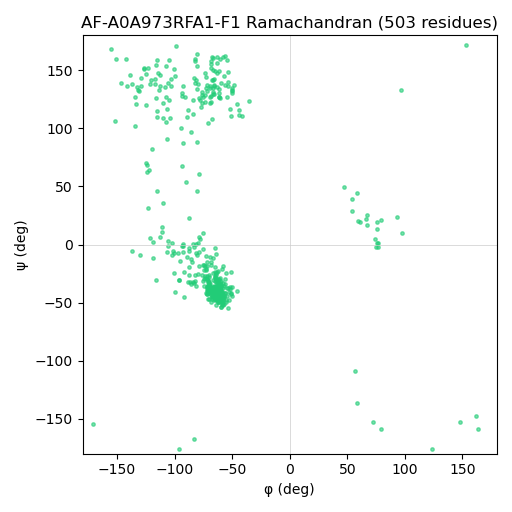0.666 1.00 52.56 309 HIS A O 1
ATOM 2384 N N . PRO A 1 310 ? -14.555 28.950 2.535 1.00 53.47 310 PRO A N 1
ATOM 2385 C CA . PRO A 1 310 ? -15.514 29.601 3.421 1.00 53.47 310 PRO A CA 1
ATOM 2386 C C . PRO A 1 310 ? -15.271 31.116 3.411 1.00 53.47 310 PRO A C 1
ATOM 2388 O O . PRO A 1 310 ? -14.129 31.573 3.440 1.00 53.47 310 PRO A O 1
ATOM 2391 N N . SER A 1 311 ? -16.342 31.908 3.341 1.00 53.75 311 SER A N 1
ATOM 2392 C CA . SER A 1 311 ? -16.246 33.361 3.517 1.00 53.75 311 SER A CA 1
ATOM 2393 C C . SER A 1 311 ? -15.755 33.686 4.932 1.00 53.75 311 SER A C 1
ATOM 2395 O O . SER A 1 311 ? -15.967 32.894 5.847 1.00 53.75 311 SER A O 1
ATOM 2397 N N . ALA A 1 312 ? -15.151 34.858 5.146 1.00 54.12 312 ALA A N 1
ATOM 2398 C CA . ALA A 1 312 ? -14.695 35.281 6.478 1.00 54.12 312 ALA A CA 1
ATOM 2399 C C . ALA A 1 312 ? -15.805 35.183 7.552 1.00 54.12 312 ALA A C 1
ATOM 2401 O O . ALA A 1 312 ? -15.550 34.728 8.658 1.00 54.12 312 ALA A O 1
ATOM 2402 N N . ALA A 1 313 ? -17.060 35.475 7.187 1.00 49.25 313 ALA A N 1
ATOM 2403 C CA . ALA A 1 313 ? -18.220 35.318 8.069 1.00 49.25 313 ALA A CA 1
ATOM 2404 C C . ALA A 1 313 ? -18.592 33.847 8.358 1.00 49.25 313 ALA A C 1
ATOM 2406 O O . ALA A 1 313 ? -19.080 33.530 9.440 1.00 49.25 313 ALA A O 1
ATOM 2407 N N . ALA A 1 314 ? -18.366 32.930 7.409 1.00 51.19 314 ALA A N 1
ATOM 2408 C CA . ALA A 1 314 ? -18.535 31.493 7.631 1.00 51.19 314 ALA A CA 1
ATOM 2409 C C . ALA A 1 314 ? -17.392 30.909 8.478 1.00 51.19 314 ALA A C 1
ATOM 2411 O O . ALA A 1 314 ? -17.616 29.955 9.212 1.00 51.19 314 ALA A O 1
ATOM 2412 N N . VAL A 1 315 ? -16.190 31.489 8.404 1.00 52.81 315 VAL A N 1
ATOM 2413 C CA . VAL A 1 315 ? -15.062 31.145 9.280 1.00 52.81 315 VAL A CA 1
ATOM 2414 C C . VAL A 1 315 ? -15.348 31.590 10.716 1.00 52.81 315 VAL A C 1
ATOM 2416 O O . VAL A 1 315 ? -15.294 30.749 11.605 1.00 52.81 315 VAL A O 1
ATOM 2419 N N . GLU A 1 316 ? -15.778 32.836 10.941 1.00 50.62 316 GLU A N 1
ATOM 2420 C CA . GLU A 1 316 ? -16.152 33.334 12.280 1.00 50.62 316 GLU A CA 1
ATOM 2421 C C . GLU A 1 316 ? -17.313 32.538 12.911 1.00 50.62 316 GLU A C 1
ATOM 2423 O O . GLU A 1 316 ? -17.285 32.217 14.100 1.00 50.62 316 GLU A O 1
ATOM 2428 N N . ALA A 1 317 ? -18.323 32.156 12.119 1.00 47.06 317 ALA A N 1
ATOM 2429 C CA . ALA A 1 317 ? -19.454 31.357 12.598 1.00 47.06 317 ALA A CA 1
ATOM 2430 C C . ALA A 1 317 ? -19.080 29.898 12.937 1.00 47.06 317 ALA A C 1
ATOM 2432 O O . ALA A 1 317 ? -19.723 29.285 13.789 1.00 47.06 317 ALA A O 1
ATOM 2433 N N . VAL A 1 318 ? -18.055 29.339 12.283 1.00 51.00 318 VAL A N 1
ATOM 2434 C CA . VAL A 1 318 ? -17.544 27.981 12.543 1.00 51.00 318 VAL A CA 1
ATOM 2435 C C . VAL A 1 318 ? -16.525 27.978 13.692 1.00 51.00 318 VAL A C 1
ATOM 2437 O O . VAL A 1 318 ? -16.518 27.040 14.488 1.00 51.00 318 VAL A O 1
ATOM 2440 N N . GLU A 1 319 ? -15.726 29.040 13.850 1.00 51.47 319 GLU A N 1
ATOM 2441 C CA . GLU A 1 319 ? -14.808 29.229 14.986 1.00 51.47 319 GLU A CA 1
ATOM 2442 C C . GLU A 1 319 ? -15.548 29.305 16.327 1.00 51.47 319 GLU A C 1
ATOM 2444 O O . GLU A 1 319 ? -15.131 28.677 17.299 1.00 51.47 319 GLU A O 1
ATOM 2449 N N . ALA A 1 320 ? -16.692 29.991 16.373 1.00 47.91 320 ALA A N 1
ATOM 2450 C CA . ALA A 1 320 ? -17.526 30.098 17.572 1.00 47.91 320 ALA A CA 1
ATOM 2451 C C . ALA A 1 320 ? -18.343 28.823 17.895 1.00 47.91 320 ALA A C 1
ATOM 2453 O O . ALA A 1 320 ? -19.051 28.780 18.899 1.00 47.91 320 ALA A O 1
ATOM 2454 N N . GLY A 1 321 ? -18.292 27.796 17.037 1.00 53.50 321 GLY A N 1
ATOM 2455 C CA . GLY A 1 321 ? -19.189 26.638 17.079 1.00 53.50 321 GLY A CA 1
ATOM 2456 C C . GLY A 1 321 ? -18.498 25.286 17.232 1.00 53.50 321 GLY A C 1
ATOM 2457 O O . GLY A 1 321 ? -19.170 24.270 17.170 1.00 53.50 321 GLY A O 1
ATOM 2458 N N . ALA A 1 322 ? -17.181 25.218 17.423 1.00 78.75 322 ALA A N 1
ATOM 2459 C CA . ALA A 1 322 ? -16.473 23.934 17.457 1.00 78.75 322 ALA A CA 1
ATOM 2460 C C . ALA A 1 322 ? -16.456 23.262 18.844 1.00 78.75 322 ALA A C 1
ATOM 2462 O O . ALA A 1 322 ? -16.090 22.092 18.956 1.00 78.75 322 ALA A O 1
ATOM 2463 N N . VAL A 1 323 ? -16.832 23.968 19.915 1.00 90.56 323 VAL A N 1
ATOM 2464 C CA . VAL A 1 323 ? -16.733 23.473 21.297 1.00 90.56 323 VAL A CA 1
ATOM 2465 C C . VAL A 1 323 ? -18.044 23.713 22.043 1.00 90.56 323 VAL A C 1
ATOM 2467 O O . VAL A 1 323 ? -18.574 24.818 22.016 1.00 90.56 323 VAL A O 1
ATOM 2470 N N . ALA A 1 324 ? -18.558 22.713 22.761 1.00 93.94 324 ALA A N 1
ATOM 2471 C CA . ALA A 1 324 ? -19.650 22.886 23.722 1.00 93.94 324 ALA A CA 1
ATOM 2472 C C . ALA A 1 324 ? -19.271 22.379 25.106 1.00 93.94 324 ALA A C 1
ATOM 2474 O O . ALA A 1 324 ? -18.593 21.360 25.245 1.00 93.94 324 ALA A O 1
ATOM 2475 N N . VAL A 1 325 ? -19.808 23.040 26.131 1.00 95.88 325 VAL A N 1
ATOM 2476 C CA . VAL A 1 325 ? -19.711 22.589 27.521 1.00 95.88 325 VAL A CA 1
ATOM 2477 C C . VAL A 1 325 ? -21.098 22.238 28.045 1.00 95.88 325 VAL A C 1
ATOM 2479 O O . VAL A 1 325 ? -21.935 23.107 28.296 1.00 95.88 325 VAL A O 1
ATOM 2482 N N . VAL A 1 326 ? -21.331 20.944 28.244 1.00 97.12 326 VAL A N 1
ATOM 2483 C CA . VAL A 1 326 ? -22.518 20.396 28.897 1.00 97.12 326 VAL A CA 1
ATOM 2484 C C . VAL A 1 326 ? -22.310 20.434 30.408 1.00 97.12 326 VAL A C 1
ATOM 2486 O O . VAL A 1 326 ? -21.484 19.701 30.955 1.00 97.12 326 VAL A O 1
ATOM 2489 N N . THR A 1 327 ? -23.076 21.277 31.094 1.00 95.94 327 THR A N 1
ATOM 2490 C CA . THR A 1 327 ? -22.923 21.541 32.538 1.00 95.94 327 THR A CA 1
ATOM 2491 C C . THR A 1 327 ? -24.159 21.093 33.305 1.00 95.94 327 THR A C 1
ATOM 2493 O O . THR A 1 327 ? -25.237 21.005 32.732 1.00 95.94 327 THR A O 1
ATOM 2496 N N . GLY A 1 328 ? -24.046 20.773 34.595 1.00 92.31 328 GLY A N 1
ATOM 2497 C CA . GLY A 1 328 ? -25.206 20.357 35.392 1.00 92.31 328 GLY A CA 1
ATOM 2498 C C . GLY A 1 328 ? -24.863 19.448 36.566 1.00 92.31 328 GLY A C 1
ATOM 2499 O O . GLY A 1 328 ? -23.740 18.952 36.692 1.00 92.31 328 GLY A O 1
ATOM 2500 N N . ALA A 1 329 ? -25.854 19.178 37.416 1.00 90.19 329 ALA A N 1
ATOM 2501 C CA . ALA A 1 329 ? -25.680 18.381 38.629 1.00 90.19 329 ALA A CA 1
ATOM 2502 C C . ALA A 1 329 ? -25.206 16.937 38.350 1.00 90.19 329 ALA A C 1
ATOM 2504 O O . ALA A 1 329 ? -25.328 16.397 37.239 1.00 90.19 329 ALA A O 1
ATOM 2505 N N . GLY A 1 330 ? -24.635 16.289 39.370 1.00 87.50 330 GLY A N 1
ATOM 2506 C CA . GLY A 1 330 ? -24.355 14.850 39.332 1.00 87.50 330 GLY A CA 1
ATOM 2507 C C . GLY A 1 330 ? -25.637 14.058 39.051 1.00 87.50 330 GLY A C 1
ATOM 2508 O O . GLY A 1 330 ? -26.698 14.401 39.557 1.00 87.50 330 GLY A O 1
ATOM 2509 N N . GLY A 1 331 ? -25.566 13.040 38.191 1.00 86.81 331 GLY A N 1
ATOM 2510 C CA . GLY A 1 331 ? -26.735 12.221 37.839 1.00 86.81 331 GLY A CA 1
ATOM 2511 C C . GLY A 1 331 ? -27.734 12.850 36.853 1.00 86.81 331 GLY A C 1
ATOM 2512 O O . GLY A 1 331 ? -28.665 12.162 36.444 1.00 86.81 331 GLY A O 1
ATOM 2513 N N . ALA A 1 332 ? -27.526 14.098 36.404 1.00 91.81 332 ALA A N 1
ATOM 2514 C CA . ALA A 1 332 ? -28.403 14.781 35.437 1.00 91.81 332 ALA A CA 1
ATOM 2515 C C . ALA A 1 332 ? -28.360 14.200 34.004 1.00 91.81 332 ALA A C 1
ATOM 2517 O O . ALA A 1 332 ? -29.193 14.551 33.170 1.00 91.81 332 ALA A O 1
ATOM 2518 N N . GLY A 1 333 ? -27.400 13.310 33.713 1.00 92.44 333 GLY A N 1
ATOM 2519 C CA . GLY A 1 333 ? -27.278 12.631 32.417 1.00 92.44 333 GLY A CA 1
ATOM 2520 C C . GLY A 1 333 ? -26.362 13.312 31.393 1.00 92.44 333 GLY A C 1
ATOM 2521 O O . GLY A 1 333 ? -26.523 13.071 30.204 1.00 92.44 333 GLY A O 1
ATOM 2522 N N . LYS A 1 334 ? -25.394 14.135 31.819 1.00 95.81 334 LYS A N 1
ATOM 2523 C CA . LYS A 1 334 ? -24.480 14.865 30.910 1.00 95.81 334 LYS A CA 1
ATOM 2524 C C . LYS A 1 334 ? -23.698 13.946 29.969 1.00 95.81 334 LYS A C 1
ATOM 2526 O O . LYS A 1 334 ? -23.749 14.133 28.760 1.00 95.81 334 LYS A O 1
ATOM 2531 N N . THR A 1 335 ? -23.046 12.922 30.521 1.00 94.62 335 THR A N 1
ATOM 2532 C CA . THR A 1 335 ? -22.328 11.895 29.750 1.00 94.62 335 THR A CA 1
ATOM 2533 C C . THR A 1 335 ? -23.269 11.171 28.790 1.00 94.62 335 THR A C 1
ATOM 2535 O O . THR A 1 335 ? -22.941 10.982 27.625 1.00 94.62 335 THR A O 1
ATOM 2538 N N . ALA A 1 336 ? -24.482 10.832 29.242 1.00 94.06 336 ALA A N 1
ATOM 2539 C CA . ALA A 1 336 ? -25.482 10.182 28.397 1.00 94.06 336 ALA A CA 1
ATOM 2540 C C . ALA A 1 336 ? -25.923 11.077 27.226 1.00 94.06 336 ALA A C 1
ATOM 2542 O O . ALA A 1 336 ? -26.020 10.580 26.110 1.00 94.06 336 ALA A O 1
ATOM 2543 N N . LEU A 1 337 ? -26.139 12.380 27.454 1.00 95.69 337 LEU A N 1
ATOM 2544 C CA . LEU A 1 337 ? -26.450 13.351 26.399 1.00 95.69 337 LEU A CA 1
ATOM 2545 C C . LEU A 1 337 ? -25.299 13.462 25.390 1.00 95.69 337 LEU A C 1
ATOM 2547 O O . LEU A 1 337 ? -25.538 13.360 24.189 1.00 95.69 337 LEU A O 1
ATOM 2551 N N . ALA A 1 338 ? -24.064 13.626 25.874 1.00 96.38 338 ALA A N 1
ATOM 2552 C CA . ALA A 1 338 ? -22.884 13.750 25.022 1.00 96.38 338 ALA A CA 1
ATOM 2553 C C . ALA A 1 338 ? -22.673 12.499 24.156 1.00 96.38 338 ALA A C 1
ATOM 2555 O O . ALA A 1 338 ? -22.508 12.617 22.945 1.00 96.38 338 ALA A O 1
ATOM 2556 N N . LEU A 1 339 ? -22.746 11.301 24.748 1.00 96.12 339 LEU A N 1
ATOM 2557 C CA . LEU A 1 339 ? -22.600 10.041 24.016 1.00 96.12 339 LEU A CA 1
ATOM 2558 C C . LEU A 1 339 ? -23.767 9.787 23.057 1.00 96.12 339 LEU A C 1
ATOM 2560 O O . LEU A 1 339 ? -23.535 9.342 21.936 1.00 96.12 339 LEU A O 1
ATOM 2564 N N . HIS A 1 340 ? -25.007 10.081 23.460 1.00 95.25 340 HIS A N 1
ATOM 2565 C CA . HIS A 1 340 ? -26.170 9.951 22.580 1.00 95.25 340 HIS A CA 1
ATOM 2566 C C . HIS A 1 340 ? -26.015 10.831 21.334 1.00 95.25 340 HIS A C 1
ATOM 2568 O O . HIS A 1 340 ? -26.132 10.342 20.209 1.00 95.25 340 HIS A O 1
ATOM 2574 N N . TRP A 1 341 ? -25.667 12.105 21.532 1.00 95.50 341 TRP A N 1
ATOM 2575 C CA . TRP A 1 341 ? -25.413 13.031 20.434 1.00 95.50 341 TRP A CA 1
ATOM 2576 C C . TRP A 1 341 ? -24.232 12.578 19.562 1.00 95.50 341 TRP A C 1
ATOM 2578 O O . TRP A 1 341 ? -24.349 12.561 18.336 1.00 95.50 341 TRP A O 1
ATOM 2588 N N . ALA A 1 342 ? -23.128 12.143 20.179 1.00 94.94 342 ALA A N 1
ATOM 2589 C CA . ALA A 1 342 ? -21.923 11.702 19.480 1.00 94.94 342 ALA A CA 1
ATOM 2590 C C . ALA A 1 342 ? -22.180 10.492 18.568 1.00 94.94 342 ALA A C 1
ATOM 2592 O O . ALA A 1 342 ? -21.752 10.478 17.413 1.00 94.94 342 ALA A O 1
ATOM 2593 N N . HIS A 1 343 ? -22.925 9.494 19.056 1.00 94.06 343 HIS A N 1
ATOM 2594 C CA . HIS A 1 343 ? -23.301 8.317 18.264 1.00 94.06 343 HIS A CA 1
ATOM 2595 C C . HIS A 1 343 ? -24.202 8.678 17.084 1.00 94.06 343 HIS A C 1
ATOM 2597 O O . HIS A 1 343 ? -23.991 8.167 15.983 1.00 94.06 343 HIS A O 1
ATOM 2603 N N . HIS A 1 344 ? -25.158 9.590 17.284 1.00 92.44 344 HIS A N 1
ATOM 2604 C CA . HIS A 1 344 ? -26.053 10.050 16.221 1.00 92.44 344 HIS A CA 1
ATOM 2605 C C . HIS A 1 344 ? -25.308 10.844 15.129 1.00 92.44 344 HIS A C 1
ATOM 2607 O O . HIS A 1 344 ? -25.668 10.787 13.954 1.00 92.44 344 HIS A O 1
ATOM 2613 N N . HIS A 1 345 ? -24.225 11.537 15.494 1.00 91.50 345 HIS A N 1
ATOM 2614 C CA . HIS A 1 345 ? -23.468 12.406 14.591 1.00 91.50 345 HIS A CA 1
ATOM 2615 C C . HIS A 1 345 ? -22.165 11.804 14.057 1.00 91.50 345 HIS A C 1
ATOM 2617 O O . HIS A 1 345 ? -21.493 12.448 13.252 1.00 91.50 345 HIS A O 1
ATOM 2623 N N . ARG A 1 346 ? -21.824 10.557 14.413 1.00 88.88 346 ARG A N 1
ATOM 2624 C CA . ARG A 1 346 ? -20.570 9.888 14.008 1.00 88.88 346 ARG A CA 1
ATOM 2625 C C . ARG A 1 346 ? -20.278 9.957 12.505 1.00 88.88 346 ARG A C 1
ATOM 2627 O O . ARG A 1 346 ? -19.131 10.123 12.108 1.00 88.88 346 ARG A O 1
ATOM 2634 N N . ALA A 1 347 ? -21.314 9.875 11.665 1.00 86.75 347 ALA A N 1
ATOM 2635 C CA . ALA A 1 347 ? -21.175 9.903 10.208 1.00 86.75 347 ALA A CA 1
ATOM 2636 C C . ALA A 1 347 ? -20.666 11.257 9.679 1.00 86.75 347 ALA A C 1
ATOM 2638 O O . ALA A 1 347 ? -20.038 11.303 8.627 1.00 86.75 347 ALA A O 1
ATOM 2639 N N . ARG A 1 348 ? -20.879 12.351 10.427 1.00 87.12 348 ARG A N 1
ATOM 2640 C CA . ARG A 1 348 ? -20.372 13.693 10.093 1.00 87.12 348 ARG A CA 1
ATOM 2641 C C . ARG A 1 348 ? -18.893 13.884 10.449 1.00 87.12 348 ARG A C 1
ATOM 2643 O O . ARG A 1 348 ? -18.321 14.916 10.101 1.00 87.12 348 ARG A O 1
ATOM 2650 N N . PHE A 1 349 ? -18.275 12.908 11.111 1.00 90.25 349 PHE A N 1
ATOM 2651 C CA . PHE A 1 349 ? -16.868 12.916 11.510 1.00 90.25 349 PHE A CA 1
ATOM 2652 C C . PHE A 1 349 ? -16.172 11.665 10.956 1.00 90.25 349 PHE A C 1
ATOM 2654 O O . PHE A 1 349 ? -15.860 10.736 11.709 1.00 90.25 349 PHE A O 1
ATOM 2661 N N . PRO A 1 350 ? -15.981 11.598 9.622 1.00 89.50 350 PRO A N 1
ATOM 2662 C CA . PRO A 1 350 ? -15.474 10.407 8.941 1.00 89.50 350 PRO A CA 1
ATOM 2663 C C . PRO A 1 350 ? -14.037 10.042 9.324 1.00 89.50 350 PRO A C 1
ATOM 2665 O O . PRO A 1 350 ? -13.645 8.892 9.126 1.00 89.50 350 PRO A O 1
ATOM 2668 N N . ASP A 1 351 ? -13.269 10.982 9.885 1.00 89.31 351 ASP A N 1
ATOM 2669 C CA . ASP A 1 351 ? -11.884 10.748 10.306 1.00 89.31 351 ASP A CA 1
ATOM 2670 C C . ASP A 1 351 ? -11.780 10.207 11.741 1.00 89.31 351 ASP A C 1
ATOM 2672 O O . ASP A 1 351 ? -10.693 9.839 12.188 1.00 89.31 351 ASP A O 1
ATOM 2676 N N . GLY A 1 352 ? -12.916 10.084 12.437 1.00 92.62 352 GLY A N 1
ATOM 2677 C CA . GLY A 1 352 ? -13.066 9.303 13.661 1.00 92.62 352 GLY A CA 1
ATOM 2678 C C . GLY A 1 352 ? -13.585 10.084 14.867 1.00 92.62 352 GLY A C 1
ATOM 2679 O O . GLY A 1 352 ? -13.964 11.253 14.784 1.00 92.62 352 GLY A O 1
ATOM 2680 N N . GLN A 1 353 ? -13.646 9.393 16.002 1.00 94.94 353 GLN A N 1
ATOM 2681 C CA . GLN A 1 353 ? -14.138 9.885 17.280 1.00 94.94 353 GLN A CA 1
ATOM 2682 C C . GLN A 1 353 ? -13.181 9.497 18.415 1.00 94.94 353 GLN A C 1
ATOM 2684 O O . GLN A 1 353 ? -12.843 8.322 18.599 1.00 94.94 353 GLN A O 1
ATOM 2689 N N . LEU A 1 354 ? -12.774 10.498 19.190 1.00 96.31 354 LEU A N 1
ATOM 2690 C CA . LEU A 1 354 ? -11.926 10.386 20.370 1.00 96.31 354 LEU A CA 1
ATOM 2691 C C . LEU A 1 354 ? -12.772 10.572 21.630 1.00 96.31 354 LEU A C 1
ATOM 2693 O O . LEU A 1 354 ? -13.639 11.445 21.681 1.00 96.31 354 LEU A O 1
ATOM 2697 N N . TYR A 1 355 ? -12.506 9.766 22.652 1.00 97.62 355 TYR A N 1
ATOM 2698 C CA . TYR A 1 355 ? -13.188 9.848 23.941 1.00 97.62 355 TYR A CA 1
ATOM 2699 C C . TYR A 1 355 ? -12.181 9.704 25.073 1.00 97.62 355 TYR A C 1
ATOM 2701 O O . TYR A 1 355 ? -11.313 8.832 25.027 1.00 97.62 355 TYR A O 1
ATOM 2709 N N . VAL A 1 356 ? -12.335 10.519 26.113 1.00 97.38 356 VAL A N 1
ATOM 2710 C CA . VAL A 1 356 ? -11.614 10.343 27.374 1.00 97.38 356 VAL A CA 1
ATOM 2711 C C . VAL A 1 356 ? -12.483 10.781 28.551 1.00 97.38 356 VAL A C 1
ATOM 2713 O O . VAL A 1 356 ? -13.155 11.808 28.482 1.00 97.38 356 VAL A O 1
ATOM 2716 N N . ASP A 1 357 ? -12.448 10.009 29.638 1.00 96.81 357 ASP A N 1
ATOM 2717 C CA . ASP A 1 357 ? -12.945 10.436 30.950 1.00 96.81 357 ASP A CA 1
ATOM 2718 C C . ASP A 1 357 ? -11.805 11.129 31.704 1.00 96.81 357 ASP A C 1
ATOM 2720 O O . ASP A 1 357 ? -10.776 10.520 32.016 1.00 96.81 357 ASP A O 1
ATOM 2724 N N . LEU A 1 358 ? -11.990 12.419 31.970 1.00 96.56 358 LEU A N 1
ATOM 2725 C CA . LEU A 1 358 ? -11.039 13.296 32.641 1.00 96.56 358 LEU A CA 1
ATOM 2726 C C . LEU A 1 358 ? -11.054 13.155 34.167 1.00 96.56 358 LEU A C 1
ATOM 2728 O O . LEU A 1 358 ? -10.156 13.672 34.837 1.00 96.56 358 LEU A O 1
ATOM 2732 N N . ARG A 1 359 ? -12.020 12.424 34.735 1.00 95.19 359 ARG A N 1
ATOM 2733 C CA . ARG A 1 359 ? -12.068 12.059 36.162 1.00 95.19 359 ARG A CA 1
ATOM 2734 C C . ARG A 1 359 ? -12.098 13.246 37.128 1.00 95.19 359 ARG A C 1
ATOM 2736 O O . ARG A 1 359 ? -11.803 13.082 38.309 1.00 95.19 359 ARG A O 1
ATOM 2743 N N . GLY A 1 360 ? -12.488 14.430 36.661 1.00 91.50 360 GLY A N 1
ATOM 2744 C CA . GLY A 1 360 ? -12.434 15.681 37.417 1.00 91.50 360 GLY A CA 1
ATOM 2745 C C . GLY A 1 360 ? -13.336 15.722 38.649 1.00 91.50 360 GLY A C 1
ATOM 2746 O O . GLY A 1 360 ? -13.018 16.408 39.611 1.00 91.50 360 GLY A O 1
ATOM 2747 N N . HIS A 1 361 ? -14.429 14.953 38.649 1.00 87.88 361 HIS A N 1
ATOM 2748 C CA . HIS A 1 361 ? -15.359 14.847 39.781 1.00 87.88 361 HIS A CA 1
ATOM 2749 C C . HIS A 1 361 ? -15.541 13.402 40.266 1.00 87.88 361 HIS A C 1
ATOM 2751 O O . HIS A 1 361 ? -16.639 13.013 40.685 1.00 87.88 361 HIS A O 1
ATOM 2757 N N . SER A 1 362 ? -14.495 12.585 40.131 1.00 86.25 362 SER A N 1
ATOM 2758 C CA . SER A 1 362 ? -14.460 11.203 40.617 1.00 86.25 362 SER A CA 1
ATOM 2759 C C . SER A 1 362 ? -13.731 11.103 41.965 1.00 86.25 362 SER A C 1
ATOM 2761 O O . SER A 1 362 ? -13.121 12.070 42.412 1.00 86.25 362 SER A O 1
ATOM 2763 N N . ALA A 1 363 ? -13.794 9.938 42.617 1.00 83.44 363 ALA A N 1
ATOM 2764 C CA . ALA A 1 363 ? -12.960 9.654 43.790 1.00 83.44 363 ALA A CA 1
ATOM 2765 C C . ALA A 1 363 ? -11.488 9.381 43.414 1.00 83.44 363 ALA A C 1
ATOM 2767 O O . ALA A 1 363 ? -10.607 9.441 44.269 1.00 83.44 363 ALA A O 1
ATOM 2768 N N . GLU A 1 364 ? -11.222 9.068 42.144 1.00 84.81 364 GLU A N 1
ATOM 2769 C CA . GLU A 1 364 ? -9.874 8.880 41.618 1.00 84.81 364 GLU A CA 1
ATOM 2770 C C . GLU A 1 364 ? -9.201 10.222 41.311 1.00 84.81 364 GLU A C 1
ATOM 2772 O O . GLU A 1 364 ? -9.844 11.265 41.180 1.00 84.81 364 GLU A O 1
ATOM 2777 N N . ARG A 1 365 ? -7.875 10.191 41.139 1.00 91.19 365 ARG A N 1
ATOM 2778 C CA . ARG A 1 365 ? -7.115 11.370 40.719 1.00 91.19 365 ARG A CA 1
ATOM 2779 C C . ARG A 1 365 ? -7.583 11.840 39.325 1.00 91.19 365 ARG A C 1
ATOM 2781 O O . ARG A 1 365 ? -7.619 11.013 38.409 1.00 91.19 365 ARG A O 1
ATOM 2788 N N . PRO A 1 366 ? -7.826 13.151 39.124 1.00 93.56 366 PRO A N 1
ATOM 2789 C CA . PRO A 1 366 ? -8.084 13.715 37.802 1.00 93.56 366 PRO A CA 1
ATOM 2790 C C . PRO A 1 366 ? -6.979 13.367 36.798 1.00 93.56 366 PRO A C 1
ATOM 2792 O O . PRO A 1 366 ? -5.787 13.452 37.117 1.00 93.56 366 PRO A O 1
ATOM 2795 N N . LEU A 1 367 ? -7.376 12.994 35.581 1.00 95.50 367 LEU A N 1
ATOM 2796 C CA . LEU A 1 367 ? -6.450 12.606 34.519 1.00 95.50 367 LEU A CA 1
ATOM 2797 C C . LEU A 1 367 ? -5.619 13.817 34.081 1.00 95.50 367 LEU A C 1
ATOM 2799 O O . LEU A 1 367 ? -6.172 14.879 33.783 1.00 95.50 367 LEU A O 1
ATOM 2803 N N . ARG A 1 368 ? -4.291 13.685 34.018 1.00 95.75 368 ARG A N 1
ATOM 2804 C CA . ARG A 1 368 ? -3.440 14.809 33.605 1.00 95.75 368 ARG A CA 1
ATOM 2805 C C . ARG A 1 368 ? -3.552 15.042 32.093 1.00 95.75 368 ARG A C 1
ATOM 2807 O O . ARG A 1 368 ? -3.630 14.066 31.344 1.00 95.75 368 ARG A O 1
ATOM 2814 N N . PRO A 1 369 ? -3.440 16.293 31.605 1.00 96.62 369 PRO A N 1
ATOM 2815 C CA . PRO A 1 369 ? -3.505 16.586 30.170 1.00 96.62 369 PRO A CA 1
ATOM 2816 C C . PRO A 1 369 ? -2.533 15.765 29.317 1.00 96.62 369 PRO A C 1
ATOM 2818 O O . PRO A 1 369 ? -2.920 15.257 28.270 1.00 96.62 369 PRO A O 1
ATOM 2821 N N . ILE A 1 370 ? -1.296 15.557 29.784 1.00 96.12 370 ILE A N 1
ATOM 2822 C CA . ILE A 1 370 ? -0.296 14.750 29.065 1.00 96.12 370 ILE A CA 1
ATOM 2823 C C . ILE A 1 370 ? -0.714 13.279 28.910 1.00 96.12 370 ILE A C 1
ATOM 2825 O O . ILE A 1 370 ? -0.427 12.651 27.895 1.00 96.12 370 ILE A O 1
ATOM 2829 N N . GLU A 1 371 ? -1.437 12.728 29.887 1.00 96.06 371 GLU A N 1
ATOM 2830 C CA . GLU A 1 371 ? -1.921 11.345 29.844 1.00 96.06 371 GLU A CA 1
ATOM 2831 C C . GLU A 1 371 ? -3.062 11.208 28.832 1.00 96.06 371 GLU A C 1
ATOM 2833 O O . GLU A 1 371 ? -3.071 10.258 28.047 1.00 96.06 371 GLU A O 1
ATOM 2838 N N . ALA A 1 372 ? -3.980 12.179 28.804 1.00 96.75 372 ALA A N 1
ATOM 2839 C CA . ALA A 1 372 ? -5.057 12.251 27.818 1.00 96.75 372 ALA A CA 1
ATOM 2840 C C . ALA A 1 372 ? -4.517 12.474 26.391 1.00 96.75 372 ALA A C 1
ATOM 2842 O O . ALA A 1 372 ? -4.860 11.724 25.477 1.00 96.75 372 ALA A O 1
ATOM 2843 N N . LEU A 1 373 ? -3.590 13.422 26.203 1.00 97.12 373 LEU A N 1
ATOM 2844 C CA . LEU A 1 373 ? -2.915 13.660 24.921 1.00 97.12 373 LEU A CA 1
ATOM 2845 C C . LEU A 1 373 ? -2.173 12.412 24.441 1.00 97.12 373 LEU A C 1
ATOM 2847 O O . LEU A 1 373 ? -2.286 12.037 23.278 1.00 97.12 373 LEU A O 1
ATOM 2851 N N . GLY A 1 374 ? -1.468 11.712 25.332 1.00 95.06 374 GLY A N 1
ATOM 2852 C CA . GLY A 1 374 ? -0.796 10.462 24.991 1.00 95.06 374 GLY A CA 1
ATOM 2853 C C . GLY A 1 374 ? -1.757 9.344 24.570 1.00 95.06 374 GLY A C 1
ATOM 2854 O O . GLY A 1 374 ? -1.391 8.499 23.751 1.00 95.06 374 GLY A O 1
ATOM 2855 N N . GLN A 1 375 ? -2.987 9.309 25.095 1.00 94.88 375 GLN A N 1
ATOM 2856 C CA . GLN A 1 375 ? -4.034 8.390 24.626 1.00 94.88 375 GLN A CA 1
ATOM 2857 C C . GLN A 1 375 ? -4.546 8.788 23.236 1.00 94.88 375 GLN A C 1
ATOM 2859 O O . GLN A 1 375 ? -4.603 7.938 22.346 1.00 94.88 375 GLN A O 1
ATOM 2864 N N . PHE A 1 376 ? -4.843 10.071 23.018 1.00 95.69 376 PHE A N 1
ATOM 2865 C CA . PHE A 1 376 ? -5.321 10.576 21.728 1.00 95.69 376 PHE A CA 1
ATOM 2866 C C . PHE A 1 376 ? -4.286 10.428 20.617 1.00 95.69 376 PHE A C 1
ATOM 2868 O O . PHE A 1 376 ? -4.607 9.904 19.555 1.00 95.69 376 PHE A O 1
ATOM 2875 N N . LEU A 1 377 ? -3.034 10.813 20.861 1.00 94.62 377 LEU A N 1
ATOM 2876 C CA . LEU A 1 377 ? -1.949 10.707 19.886 1.00 94.62 377 LEU A CA 1
ATOM 2877 C C . LEU A 1 377 ? -1.714 9.255 19.457 1.00 94.62 377 LEU A C 1
ATOM 2879 O O . LEU A 1 377 ? -1.594 8.986 18.262 1.00 94.62 377 LEU A O 1
ATOM 2883 N N . ARG A 1 378 ? -1.724 8.308 20.405 1.00 92.69 378 ARG A N 1
ATOM 2884 C CA . ARG A 1 378 ? -1.655 6.874 20.083 1.00 92.69 378 ARG A CA 1
ATOM 2885 C C . ARG A 1 378 ? -2.877 6.406 1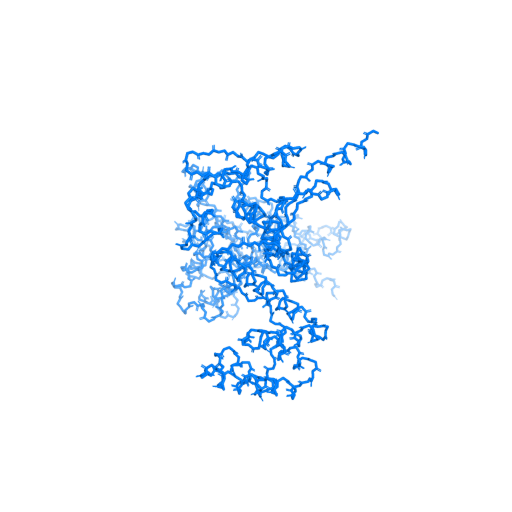9.302 1.00 92.69 378 ARG A C 1
ATOM 2887 O O . ARG A 1 378 ? -2.715 5.687 18.323 1.00 92.69 378 ARG A O 1
ATOM 2894 N N . GLY A 1 379 ? -4.074 6.849 19.691 1.00 90.31 379 GLY A N 1
ATOM 2895 C CA . GLY A 1 379 ? -5.318 6.564 18.972 1.00 90.31 379 GLY A CA 1
ATOM 2896 C C . GLY A 1 379 ? -5.321 7.079 17.530 1.00 90.31 379 GLY A C 1
ATOM 2897 O O . GLY A 1 379 ? -5.842 6.410 16.647 1.00 90.31 379 GLY A O 1
ATOM 2898 N N . LEU A 1 380 ? -4.685 8.226 17.283 1.00 90.81 380 LEU A N 1
ATOM 2899 C CA . LEU A 1 380 ? -4.501 8.835 15.961 1.00 90.81 380 LEU A CA 1
ATOM 2900 C C . LEU A 1 380 ? -3.349 8.205 15.152 1.00 90.81 380 LEU A C 1
ATOM 2902 O O . LEU A 1 380 ? -3.084 8.633 14.023 1.00 90.81 380 LEU A O 1
ATOM 2906 N N . GLY A 1 381 ? -2.678 7.188 15.705 1.00 88.19 381 GLY A N 1
ATOM 2907 C CA . GLY A 1 381 ? -1.654 6.388 15.036 1.00 88.19 381 GLY A CA 1
ATOM 2908 C C . GLY A 1 381 ? -0.204 6.789 15.306 1.00 88.19 381 GLY A C 1
ATOM 2909 O O . GLY A 1 381 ? 0.687 6.252 14.638 1.00 88.19 381 GLY A O 1
ATOM 2910 N N . LEU A 1 382 ? 0.061 7.691 16.260 1.00 88.56 382 LEU A N 1
ATOM 2911 C CA . LEU A 1 382 ? 1.424 8.032 16.672 1.00 88.56 382 LEU A CA 1
ATOM 2912 C C . LEU A 1 382 ? 2.022 6.881 17.512 1.00 88.56 382 LEU A C 1
ATOM 2914 O O . LEU A 1 382 ? 1.432 6.508 18.528 1.00 88.56 382 LEU A O 1
ATOM 2918 N N . PRO A 1 383 ? 3.175 6.298 17.122 1.00 85.25 383 PRO A N 1
ATOM 2919 C CA . PRO A 1 383 ? 3.839 5.260 17.913 1.00 85.25 383 PRO A CA 1
ATOM 2920 C C . PRO A 1 383 ? 4.156 5.746 19.330 1.00 85.25 383 PRO A C 1
ATOM 2922 O O . PRO A 1 383 ? 4.489 6.917 19.514 1.00 85.25 383 PRO A O 1
ATOM 2925 N N . ALA A 1 384 ? 4.074 4.853 20.321 1.00 84.50 384 ALA A N 1
ATOM 2926 C CA . ALA A 1 384 ? 4.240 5.205 21.732 1.00 84.50 384 ALA A CA 1
ATOM 2927 C C . ALA A 1 384 ? 5.602 5.858 22.021 1.00 84.50 384 ALA A C 1
ATOM 2929 O O . ALA A 1 384 ? 5.683 6.772 22.833 1.00 84.50 384 ALA A O 1
ATOM 2930 N N . GLU A 1 385 ? 6.647 5.453 21.298 1.00 85.38 385 GLU A N 1
ATOM 2931 C CA . GLU A 1 385 ? 8.013 5.969 21.431 1.00 85.38 385 GLU A CA 1
ATOM 2932 C C . GLU A 1 385 ? 8.165 7.397 20.882 1.00 85.38 385 GLU A C 1
ATOM 2934 O O . GLU A 1 385 ? 9.167 8.058 21.136 1.00 85.38 385 GLU A O 1
ATOM 2939 N N . ARG A 1 386 ? 7.186 7.868 20.097 1.00 86.81 386 ARG A N 1
ATOM 2940 C CA . ARG A 1 386 ? 7.166 9.201 19.477 1.00 86.81 386 ARG A CA 1
ATOM 2941 C C . ARG A 1 386 ? 6.190 10.166 20.145 1.00 86.81 386 ARG A C 1
ATOM 2943 O O . ARG A 1 386 ? 6.088 11.305 19.694 1.00 86.81 386 ARG A O 1
ATOM 2950 N N . VAL A 1 387 ? 5.454 9.726 21.165 1.00 88.69 387 VAL A N 1
ATOM 2951 C CA . VAL A 1 387 ? 4.567 10.602 21.937 1.00 88.69 387 VAL A CA 1
ATOM 2952 C C . VAL A 1 387 ? 5.435 11.571 22.750 1.00 88.69 387 VAL A C 1
ATOM 2954 O O . VAL A 1 387 ? 6.259 11.099 23.535 1.00 88.69 387 VAL A O 1
ATOM 2957 N N . PRO A 1 388 ? 5.284 12.900 22.582 1.00 92.12 388 PRO A N 1
ATOM 2958 C CA . PRO A 1 388 ? 6.066 13.866 23.347 1.00 92.12 388 PRO A CA 1
ATOM 2959 C C . PRO A 1 388 ? 5.821 13.749 24.855 1.00 92.12 388 PRO A C 1
ATOM 2961 O O . PRO A 1 388 ? 4.727 13.385 25.288 1.00 92.12 388 PRO A O 1
ATOM 2964 N N . GLY A 1 389 ? 6.841 14.068 25.653 1.00 89.81 389 GLY A N 1
ATOM 2965 C CA . GLY A 1 389 ? 6.783 13.959 27.115 1.00 89.81 389 GLY A CA 1
ATOM 2966 C C . GLY A 1 389 ? 6.170 15.175 27.816 1.00 89.81 389 GLY A C 1
ATOM 2967 O O . GLY A 1 389 ? 5.812 15.079 28.990 1.00 89.81 389 GLY A O 1
ATOM 2968 N N . THR A 1 390 ? 6.046 16.307 27.117 1.00 94.38 390 THR A N 1
ATOM 2969 C CA . THR A 1 390 ? 5.525 17.573 27.656 1.00 94.38 390 THR A CA 1
ATOM 2970 C C . THR A 1 390 ? 4.126 17.875 27.123 1.00 94.38 390 THR A C 1
ATOM 2972 O O . THR A 1 390 ? 3.748 17.429 26.036 1.00 94.38 390 THR A O 1
ATOM 2975 N N . VAL A 1 391 ? 3.331 18.631 27.890 1.00 95.56 391 VAL A N 1
ATOM 2976 C CA . VAL A 1 391 ? 1.956 18.990 27.497 1.00 95.56 391 VAL A CA 1
ATOM 2977 C C . VAL A 1 391 ? 1.983 19.867 26.250 1.00 95.56 391 VAL A C 1
ATOM 2979 O O . VAL A 1 391 ? 1.172 19.676 25.349 1.00 95.56 391 VAL A O 1
ATOM 2982 N N . GLU A 1 392 ? 2.928 20.796 26.173 1.00 93.75 392 GLU A N 1
ATOM 2983 C CA . GLU A 1 392 ? 3.062 21.786 25.111 1.00 93.75 392 GLU A CA 1
ATOM 2984 C C . GLU A 1 392 ? 3.344 21.113 23.762 1.00 93.75 392 GLU A C 1
ATOM 2986 O O . GLU A 1 392 ? 2.605 21.323 22.795 1.00 93.75 392 GLU A O 1
ATOM 2991 N N . GLU A 1 393 ? 4.360 20.245 23.709 1.00 92.44 393 GLU A N 1
ATOM 2992 C CA . GLU A 1 393 ? 4.730 19.508 22.495 1.00 92.44 393 GLU A CA 1
ATOM 2993 C C . GLU A 1 393 ? 3.634 18.519 22.085 1.00 92.44 393 GLU A C 1
ATOM 2995 O O . GLU A 1 393 ? 3.296 18.418 20.903 1.00 92.44 393 GLU A O 1
ATOM 3000 N N . ALA A 1 394 ? 3.038 17.810 23.050 1.00 95.31 394 ALA A N 1
ATOM 3001 C CA . ALA A 1 394 ? 1.969 16.857 22.775 1.00 95.31 394 ALA A CA 1
ATOM 3002 C C . ALA A 1 394 ? 0.704 17.558 22.251 1.00 95.31 394 ALA A C 1
ATOM 3004 O O . ALA A 1 394 ? 0.072 17.063 21.318 1.00 95.31 394 ALA A O 1
ATOM 3005 N N . SER A 1 395 ? 0.375 18.742 22.776 1.00 94.12 395 SER A N 1
ATOM 3006 C CA . SER A 1 395 ? -0.744 19.563 22.294 1.00 94.12 395 SER A CA 1
ATOM 3007 C C . SER A 1 395 ? -0.490 20.083 20.880 1.00 94.12 395 SER A C 1
ATOM 3009 O O . SER A 1 395 ? -1.390 20.077 20.040 1.00 94.12 395 SER A O 1
ATOM 3011 N N . ALA A 1 396 ? 0.742 20.514 20.584 1.00 92.00 396 ALA A N 1
ATOM 3012 C CA . ALA A 1 396 ? 1.128 20.953 19.245 1.00 92.00 396 ALA A CA 1
ATOM 3013 C C . ALA A 1 396 ? 1.055 19.802 18.227 1.00 92.00 396 ALA A C 1
ATOM 3015 O O . ALA A 1 396 ? 0.491 19.971 17.142 1.00 92.00 396 ALA A O 1
ATOM 3016 N N . ALA A 1 397 ? 1.551 18.616 18.591 1.00 91.25 397 ALA A N 1
ATOM 3017 C CA . ALA A 1 397 ? 1.450 17.414 17.766 1.00 91.25 397 ALA A CA 1
ATOM 3018 C C . ALA A 1 397 ? -0.013 17.001 17.540 1.00 91.25 397 ALA A C 1
ATOM 3020 O O . ALA A 1 397 ? -0.398 16.671 16.419 1.00 91.25 397 ALA A O 1
ATOM 3021 N N . TYR A 1 398 ? -0.841 17.074 18.584 1.00 94.00 398 TYR A N 1
ATOM 3022 C CA . TYR A 1 398 ? -2.265 16.759 18.520 1.00 94.00 398 TYR A CA 1
ATOM 3023 C C . TYR A 1 398 ? -3.009 17.692 17.558 1.00 94.00 398 TYR A C 1
ATOM 3025 O O . TYR A 1 398 ? -3.673 17.216 16.637 1.00 94.00 398 TYR A O 1
ATOM 3033 N N . ARG A 1 399 ? -2.818 19.012 17.683 1.00 92.12 399 ARG A N 1
ATOM 3034 C CA . ARG A 1 399 ? -3.398 19.988 16.745 1.00 92.12 399 ARG A CA 1
ATOM 3035 C C . ARG A 1 399 ? -2.904 19.782 15.314 1.00 92.12 399 ARG A C 1
ATOM 3037 O O . ARG A 1 399 ? -3.707 19.845 14.391 1.00 92.12 399 ARG A O 1
ATOM 3044 N N . SER A 1 400 ? -1.620 19.473 15.133 1.00 89.12 400 SER A N 1
ATOM 3045 C CA . SER A 1 400 ? -1.043 19.208 13.806 1.00 89.12 400 SER A CA 1
ATOM 3046 C C . SER A 1 400 ? -1.666 17.979 13.137 1.00 89.12 400 SER A C 1
ATOM 3048 O O . SER A 1 400 ? -1.930 17.999 11.941 1.00 89.12 400 SER A O 1
ATOM 3050 N N . LEU A 1 401 ? -1.945 16.915 13.899 1.00 88.88 401 LEU A N 1
ATOM 3051 C CA . LEU A 1 401 ? -2.597 15.712 13.370 1.00 88.88 401 LEU A CA 1
ATOM 3052 C C . LEU A 1 401 ? -4.072 15.931 13.014 1.00 88.88 401 LEU A C 1
ATOM 3054 O O . LEU A 1 401 ? -4.594 15.216 12.159 1.00 88.88 401 LEU A O 1
ATOM 3058 N N . LEU A 1 402 ? -4.739 16.885 13.666 1.00 89.44 402 LEU A N 1
ATOM 3059 C CA . LEU A 1 402 ? -6.159 17.177 13.466 1.00 89.44 402 LEU A CA 1
ATOM 3060 C C . LEU A 1 402 ? -6.444 18.335 12.501 1.00 89.44 402 LEU A C 1
ATOM 3062 O O . LEU A 1 402 ? -7.604 18.526 12.154 1.00 89.44 402 LEU A O 1
ATOM 3066 N N . ALA A 1 403 ? -5.425 19.070 12.044 1.00 84.62 403 ALA A N 1
ATOM 3067 C CA . ALA A 1 403 ? -5.583 20.295 11.252 1.00 84.62 403 ALA A CA 1
ATOM 3068 C C . ALA A 1 403 ? -6.541 20.141 10.052 1.00 84.62 403 ALA A C 1
ATOM 3070 O O . ALA A 1 403 ? -7.430 20.970 9.867 1.00 84.62 403 ALA A O 1
ATOM 3071 N N . ASP A 1 404 ? -6.420 19.039 9.304 1.00 78.62 404 ASP A N 1
ATOM 3072 C CA . ASP A 1 404 ? -7.235 18.771 8.109 1.00 78.62 404 ASP A CA 1
ATOM 3073 C C . ASP A 1 404 ? -8.320 17.701 8.310 1.00 78.62 404 ASP A C 1
ATOM 3075 O O . ASP A 1 404 ? -9.038 17.369 7.361 1.00 78.62 404 ASP A O 1
ATOM 3079 N N . ARG A 1 405 ? -8.462 17.164 9.531 1.00 86.12 405 ARG A N 1
ATOM 3080 C CA . ARG A 1 405 ? -9.343 16.024 9.828 1.00 86.12 405 ARG A CA 1
ATOM 3081 C C . ARG A 1 405 ? -10.677 16.457 10.432 1.00 86.12 405 ARG A C 1
ATOM 3083 O O . ARG A 1 405 ? -10.753 17.380 11.239 1.00 86.12 405 ARG A O 1
ATOM 3090 N N . ARG A 1 406 ? -11.737 15.729 10.084 1.00 89.06 406 ARG A N 1
ATOM 3091 C CA . ARG A 1 406 ? -13.072 15.822 10.686 1.00 89.06 406 ARG A CA 1
ATOM 3092 C C . ARG A 1 406 ? -13.210 14.811 11.819 1.00 89.06 406 ARG A C 1
ATOM 3094 O O . ARG A 1 406 ? -13.674 13.690 11.597 1.00 89.06 406 ARG A O 1
ATOM 3101 N N . VAL A 1 407 ? -12.810 15.214 13.025 1.00 92.06 407 VAL A N 1
ATOM 3102 C CA . VAL A 1 407 ? -12.830 14.367 14.229 1.00 92.06 407 VAL A CA 1
ATOM 3103 C C . VAL A 1 407 ? -13.777 14.930 15.285 1.00 92.06 407 VAL A C 1
ATOM 3105 O O . VAL A 1 407 ? -13.801 16.132 15.541 1.00 92.06 407 VAL A O 1
ATOM 3108 N N . LEU A 1 408 ? -14.542 14.043 15.918 1.00 94.44 408 LEU A N 1
ATOM 3109 C CA . LEU A 1 408 ? -15.325 14.365 17.108 1.00 94.44 408 LEU A CA 1
ATOM 3110 C C . LEU A 1 408 ? -14.529 14.024 18.368 1.00 94.44 408 LEU A C 1
ATOM 3112 O O . LEU A 1 408 ? -14.037 12.907 18.504 1.00 94.44 408 LEU A O 1
ATOM 3116 N N . VAL A 1 409 ? -14.443 14.956 19.306 1.00 95.94 409 VAL A N 1
ATOM 3117 C CA . VAL A 1 409 ? -13.751 14.795 20.583 1.00 95.94 409 VAL A CA 1
ATOM 3118 C C . VAL A 1 409 ? -14.772 14.893 21.712 1.00 95.94 409 VAL A C 1
ATOM 3120 O O . VAL A 1 409 ? -15.515 15.866 21.805 1.00 95.94 409 VAL A O 1
ATOM 3123 N N . VAL A 1 410 ? -14.821 13.891 22.585 1.00 97.56 410 VAL A N 1
ATOM 3124 C CA . VAL A 1 410 ? -15.662 13.910 23.788 1.00 97.56 410 VAL A CA 1
ATOM 3125 C C . VAL A 1 410 ? -14.762 13.897 25.020 1.00 97.56 410 VAL A C 1
ATOM 3127 O O . VAL A 1 410 ? -14.033 12.932 25.256 1.00 97.56 410 VAL A O 1
ATOM 3130 N N . LEU A 1 411 ? -14.812 14.985 25.787 1.00 97.94 411 LEU A N 1
ATOM 3131 C CA . LEU A 1 411 ? -14.064 15.181 27.028 1.00 97.94 411 LEU A CA 1
ATOM 3132 C C . LEU A 1 411 ? -15.035 15.055 28.202 1.00 97.94 411 LEU A C 1
ATOM 3134 O O . LEU A 1 411 ? -15.690 16.022 28.598 1.00 97.94 411 LEU A O 1
ATOM 3138 N N . ASP A 1 412 ? -15.184 13.844 28.722 1.00 97.50 412 ASP A N 1
ATOM 3139 C CA . ASP A 1 412 ? -16.156 13.566 29.773 1.00 97.50 412 ASP A CA 1
ATOM 3140 C C . ASP A 1 412 ? -15.598 13.917 31.155 1.00 97.50 412 ASP A C 1
ATOM 3142 O O . ASP A 1 412 ? -14.420 13.702 31.434 1.00 97.50 412 ASP A O 1
ATOM 3146 N N . ASN A 1 413 ? -16.452 14.440 32.036 1.00 95.38 413 ASN A N 1
ATOM 3147 C CA . ASN A 1 413 ? -16.164 14.666 33.450 1.00 95.38 413 ASN A CA 1
ATOM 3148 C C . ASN A 1 413 ? -14.948 15.583 33.711 1.00 95.38 413 ASN A C 1
ATOM 3150 O O . ASN A 1 413 ? -14.125 15.312 34.585 1.00 95.38 413 ASN A O 1
ATOM 3154 N N . ALA A 1 414 ? -14.838 16.688 32.973 1.00 97.12 414 ALA A N 1
ATOM 3155 C CA . ALA A 1 414 ? -13.800 17.700 33.165 1.00 97.12 414 ALA A CA 1
ATOM 3156 C C . ALA A 1 414 ? -13.902 18.367 34.546 1.00 97.12 414 ALA A C 1
ATOM 3158 O O . ALA A 1 414 ? -15.001 18.734 34.970 1.00 97.12 414 ALA A O 1
ATOM 3159 N N . GLY A 1 415 ? -12.766 18.541 35.226 1.00 94.50 415 GLY A N 1
ATOM 3160 C CA . GLY A 1 415 ? -12.680 19.194 36.540 1.00 94.50 415 GLY A CA 1
ATOM 3161 C C . GLY A 1 415 ? -12.211 20.648 36.496 1.00 94.50 415 GLY A C 1
ATOM 3162 O O . GLY A 1 415 ? -12.515 21.409 37.402 1.00 94.50 415 GLY A O 1
ATOM 3163 N N . SER A 1 416 ? -11.476 21.054 35.457 1.00 95.06 416 SER A N 1
ATOM 3164 C CA . SER A 1 416 ? -11.015 22.438 35.308 1.00 95.06 416 SER A CA 1
ATOM 3165 C C . SER A 1 416 ? -10.747 22.805 33.848 1.00 95.06 416 SER A C 1
ATOM 3167 O O . SER A 1 416 ? -10.696 21.946 32.966 1.00 95.06 416 SER A O 1
ATOM 3169 N N . GLU A 1 417 ? -10.563 24.097 33.583 1.00 94.81 417 GLU A N 1
ATOM 3170 C CA . GLU A 1 417 ? -10.274 24.614 32.242 1.00 94.81 417 GLU A CA 1
ATOM 3171 C C . GLU A 1 417 ? -8.856 24.248 31.791 1.00 94.81 417 GLU A C 1
ATOM 3173 O O . GLU A 1 417 ? -8.642 23.912 30.628 1.00 94.81 417 GLU A O 1
ATOM 3178 N N . GLU A 1 418 ? -7.892 24.251 32.715 1.00 93.56 418 GLU A N 1
ATOM 3179 C CA . GLU A 1 418 ? -6.497 23.866 32.468 1.00 93.56 418 GLU A CA 1
ATOM 3180 C C . GLU A 1 418 ? -6.382 22.402 32.042 1.00 93.56 418 GLU A C 1
ATOM 3182 O O . GLU A 1 418 ? -5.482 22.040 31.285 1.00 93.56 418 GLU A O 1
ATOM 3187 N N . GLN A 1 419 ? -7.311 21.560 32.502 1.00 94.62 419 GLN A N 1
ATOM 3188 C CA . GLN A 1 419 ? -7.392 20.166 32.090 1.00 94.62 419 GLN A CA 1
ATOM 3189 C C . GLN A 1 419 ? -7.848 20.018 30.630 1.00 94.62 419 GLN A C 1
ATOM 3191 O O . GLN A 1 419 ? -7.423 19.096 29.935 1.00 94.62 419 GLN A O 1
ATOM 3196 N N . VAL A 1 420 ? -8.712 20.927 30.173 1.00 96.38 420 VAL A N 1
ATOM 3197 C CA . VAL A 1 420 ? -9.405 20.852 28.882 1.00 96.38 420 VAL A CA 1
ATOM 3198 C C . VAL A 1 420 ? -8.642 21.566 27.771 1.00 96.38 420 VAL A C 1
ATOM 3200 O O . VAL A 1 420 ? -8.497 20.999 26.691 1.00 96.38 420 VAL A O 1
ATOM 3203 N N . ARG A 1 421 ? -8.130 22.782 28.011 1.00 94.62 421 ARG A N 1
ATOM 3204 C CA . ARG A 1 421 ? -7.515 23.629 26.967 1.00 94.62 421 ARG A CA 1
ATOM 3205 C C . ARG A 1 421 ? -6.439 22.924 26.123 1.00 94.62 421 ARG A C 1
ATOM 3207 O O . ARG A 1 421 ? -6.484 23.066 24.902 1.00 94.62 421 ARG A O 1
ATOM 3214 N N . PRO A 1 422 ? -5.514 22.123 26.692 1.00 95.38 422 PRO A N 1
ATOM 3215 C CA . PRO A 1 422 ? -4.512 21.402 25.898 1.00 95.38 422 PRO A CA 1
ATOM 3216 C C . PRO A 1 422 ? -5.104 20.369 24.920 1.00 95.38 422 PRO A C 1
ATOM 3218 O O . PRO A 1 422 ? -4.469 20.026 23.926 1.00 95.38 422 PRO A O 1
ATOM 3221 N N . LEU A 1 423 ? -6.318 19.879 25.198 1.00 95.56 423 LEU A N 1
ATOM 3222 C CA . LEU A 1 423 ? -7.027 18.846 24.436 1.00 95.56 423 LEU A CA 1
ATOM 3223 C C . LEU A 1 423 ? -7.962 19.418 23.361 1.00 95.56 423 LEU A C 1
ATOM 3225 O O . LEU A 1 423 ? -8.598 18.646 22.638 1.00 95.56 423 LEU A O 1
ATOM 3229 N N . LEU A 1 424 ? -8.061 20.746 23.244 1.00 92.88 424 LEU A N 1
ATOM 3230 C CA . LEU A 1 424 ? -8.894 21.383 22.230 1.00 92.88 424 LEU A CA 1
ATOM 3231 C C . LEU A 1 424 ? -8.222 21.295 20.846 1.00 92.88 424 LEU A C 1
ATOM 3233 O O . LEU A 1 424 ? -7.056 21.683 20.691 1.00 92.88 424 LEU A O 1
ATOM 3237 N N . PRO A 1 425 ? -8.926 20.776 19.823 1.00 87.50 425 PRO A N 1
ATOM 3238 C CA . PRO A 1 425 ? -8.436 20.801 18.454 1.00 87.50 425 PRO A CA 1
ATOM 3239 C C . PRO A 1 425 ? -8.443 22.247 17.942 1.00 87.50 425 PRO A C 1
ATOM 3241 O O . PRO A 1 425 ? -9.405 22.976 18.144 1.00 87.50 425 PRO A O 1
ATOM 3244 N N . GLY A 1 426 ? -7.376 22.670 17.263 1.00 72.12 426 GLY A N 1
ATOM 3245 C CA . GLY A 1 426 ? -7.284 24.028 16.704 1.00 72.12 426 GLY A CA 1
ATOM 3246 C C . GLY A 1 426 ? -7.952 24.201 15.333 1.00 72.12 426 GLY A C 1
ATOM 3247 O O . GLY A 1 426 ? -7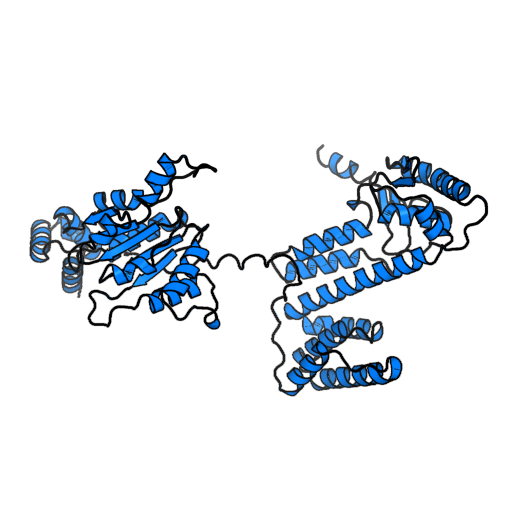.842 25.270 14.749 1.00 72.12 426 GLY A O 1
ATOM 3248 N N . GLY A 1 427 ? -8.561 23.148 14.775 1.00 66.06 427 GLY A N 1
ATOM 3249 C CA . GLY A 1 427 ? -9.079 23.132 13.405 1.00 66.06 427 GLY A CA 1
ATOM 3250 C C . GLY A 1 427 ? -10.598 23.287 13.327 1.00 66.06 427 GLY A C 1
ATOM 3251 O O . GLY A 1 427 ? -11.331 22.659 14.085 1.00 66.06 427 GLY A O 1
ATOM 3252 N N . LEU A 1 428 ? -11.065 24.024 12.316 1.00 67.38 428 LEU A N 1
ATOM 3253 C CA . LEU A 1 428 ? -12.480 24.333 12.025 1.00 67.38 428 LEU A CA 1
ATOM 3254 C C . LEU A 1 428 ? -13.347 23.118 11.639 1.00 67.38 428 LEU A C 1
ATOM 3256 O O . LEU A 1 428 ? -14.532 23.244 11.346 1.00 67.38 428 LEU A O 1
ATOM 3260 N N . ARG A 1 429 ? -12.735 21.936 11.547 1.00 77.88 429 ARG A N 1
ATOM 3261 C CA . ARG A 1 429 ? -13.356 20.691 11.072 1.00 77.88 429 ARG A CA 1
ATOM 3262 C C . ARG A 1 429 ? -13.633 19.698 12.198 1.00 77.88 429 ARG A C 1
ATOM 3264 O O . ARG A 1 429 ? -14.259 18.668 11.951 1.00 77.88 429 ARG A O 1
ATOM 3271 N N . CYS A 1 430 ? -13.170 19.996 13.409 1.00 88.75 430 CYS A N 1
ATOM 3272 C CA . CYS A 1 430 ? -13.383 19.173 14.589 1.00 88.75 430 CYS A CA 1
ATOM 3273 C C . CYS A 1 430 ? -14.506 19.747 15.457 1.00 88.75 430 CYS A C 1
ATOM 3275 O O . CYS A 1 430 ? -14.703 20.956 15.500 1.00 88.75 430 CYS A O 1
ATOM 3277 N N . ALA A 1 431 ? -15.196 18.873 16.185 1.00 92.12 431 ALA A N 1
ATOM 3278 C CA . ALA A 1 431 ? -16.137 19.276 17.226 1.00 92.12 431 ALA A CA 1
ATOM 3279 C C . ALA A 1 431 ? -15.695 18.691 18.568 1.00 92.12 431 ALA A C 1
ATOM 3281 O O . ALA A 1 431 ? -15.240 17.549 18.619 1.00 92.12 431 ALA A O 1
ATOM 3282 N N . THR A 1 432 ? -15.844 19.451 19.650 1.00 94.69 432 THR A N 1
ATOM 3283 C CA . THR A 1 432 ? -15.501 19.028 21.008 1.00 94.69 432 THR A CA 1
ATOM 3284 C C . THR A 1 432 ? -16.702 19.179 21.929 1.00 94.69 432 THR A C 1
ATOM 3286 O O . THR A 1 432 ? -17.198 20.283 22.136 1.00 94.69 432 THR A O 1
ATOM 3289 N N . VAL A 1 433 ? -17.156 18.077 22.522 1.00 96.62 433 VAL A N 1
ATOM 3290 C CA . VAL A 1 433 ? -18.203 18.078 23.550 1.00 96.62 433 VAL A CA 1
ATOM 3291 C C . VAL A 1 433 ? -17.559 17.790 24.897 1.00 96.62 433 VAL A C 1
ATOM 3293 O O . VAL A 1 433 ? -17.011 16.712 25.118 1.00 96.62 433 VAL A O 1
ATOM 3296 N N . ILE A 1 434 ? -17.635 18.755 25.803 1.00 97.62 434 ILE A N 1
ATOM 3297 C CA . ILE A 1 434 ? -17.112 18.654 27.164 1.00 97.62 434 ILE A CA 1
ATOM 3298 C C . ILE A 1 434 ? -18.281 18.426 28.108 1.00 97.62 434 ILE A C 1
ATOM 3300 O O . ILE A 1 434 ? -19.295 19.113 28.002 1.00 97.62 434 ILE A O 1
ATOM 3304 N N . THR A 1 435 ? -18.149 17.515 29.068 1.00 97.38 435 THR A N 1
ATOM 3305 C CA . THR A 1 435 ? -19.101 17.418 30.180 1.00 97.38 435 THR A CA 1
ATOM 3306 C C . THR A 1 435 ? -18.422 17.816 31.486 1.00 97.38 435 THR A C 1
ATOM 3308 O O . THR A 1 435 ? -17.293 17.419 31.764 1.00 97.38 435 THR A O 1
ATOM 3311 N N . SER A 1 436 ? -19.096 18.615 32.312 1.00 96.50 436 SER A N 1
ATOM 3312 C CA . SER A 1 436 ? -18.580 19.011 33.627 1.00 96.50 436 SER A CA 1
ATOM 3313 C C . SER A 1 436 ? -19.714 19.288 34.611 1.00 96.50 436 SER A C 1
ATOM 3315 O O . SER A 1 436 ? -20.868 19.482 34.222 1.00 96.50 436 SER A O 1
ATOM 3317 N N . ARG A 1 437 ? -19.423 19.252 35.914 1.00 94.06 437 ARG A N 1
ATOM 3318 C CA . ARG A 1 437 ? -20.345 19.801 36.923 1.00 94.06 437 ARG A CA 1
ATOM 3319 C C . ARG A 1 437 ? -20.174 21.313 37.048 1.00 94.06 437 ARG A C 1
ATOM 3321 O O . ARG A 1 437 ? -21.165 22.005 37.275 1.00 94.06 437 ARG A O 1
ATOM 3328 N N . ASP A 1 438 ? -18.958 21.796 36.823 1.00 92.00 438 ASP A N 1
ATOM 3329 C CA . ASP A 1 438 ? -18.615 23.208 36.842 1.00 92.00 438 ASP A CA 1
ATOM 3330 C C . ASP A 1 438 ? -18.944 23.879 35.514 1.00 92.00 438 ASP A C 1
ATOM 3332 O O . ASP A 1 438 ? -19.052 23.243 34.465 1.00 92.00 438 ASP A O 1
ATOM 3336 N N . ARG A 1 439 ? -19.114 25.203 35.554 1.00 88.81 439 ARG A N 1
ATOM 3337 C CA . ARG A 1 439 ? -19.496 25.978 34.367 1.00 88.81 439 ARG A CA 1
ATOM 3338 C C . ARG A 1 439 ? -18.364 26.159 33.355 1.00 88.81 439 ARG A C 1
ATOM 3340 O O . ARG A 1 439 ? -18.666 26.446 32.204 1.00 88.81 439 ARG A O 1
ATOM 3347 N N . LEU A 1 440 ? -17.105 26.023 33.789 1.00 91.44 440 LEU A N 1
ATOM 3348 C CA . LEU A 1 440 ? -15.898 26.249 32.977 1.00 91.44 440 LEU A CA 1
ATOM 3349 C C . LEU A 1 440 ? -15.976 27.569 32.183 1.00 91.44 440 LEU A C 1
ATOM 3351 O O . LEU A 1 440 ? -15.808 27.602 30.964 1.00 91.44 440 LEU A O 1
ATOM 3355 N N . ALA A 1 441 ? -16.325 28.658 32.877 1.00 90.31 441 ALA A N 1
ATOM 3356 C CA . ALA A 1 441 ? -16.716 29.926 32.260 1.00 90.31 441 ALA A CA 1
ATOM 3357 C C . ALA A 1 441 ? -15.617 30.549 31.385 1.00 90.31 441 ALA A C 1
ATOM 3359 O O . ALA A 1 441 ? -15.921 31.229 30.408 1.00 90.31 441 ALA A O 1
ATOM 3360 N N . GLY A 1 442 ? -14.348 30.304 31.690 1.00 88.94 442 GLY A N 1
ATOM 3361 C CA . GLY A 1 442 ? -13.225 30.742 30.878 1.00 88.94 442 GLY A CA 1
ATOM 3362 C C . GLY A 1 442 ? -13.073 29.977 29.562 1.00 88.94 442 GLY A C 1
ATOM 3363 O O . GLY A 1 442 ? -12.469 30.541 28.656 1.00 88.94 442 GLY A O 1
ATOM 3364 N N . LEU A 1 443 ? -13.661 28.782 29.392 1.00 89.88 443 LEU A N 1
ATOM 3365 C CA . LEU A 1 443 ? -13.784 28.149 28.066 1.00 89.88 443 LEU A CA 1
ATOM 3366 C C . LEU A 1 443 ? -14.824 28.867 27.199 1.00 89.88 443 LEU A C 1
ATOM 3368 O O . LEU A 1 443 ? -14.633 29.037 26.001 1.00 89.88 443 LEU A O 1
ATOM 3372 N N . VAL A 1 444 ? -15.911 29.345 27.807 1.00 87.75 444 VAL A N 1
ATOM 3373 C CA . VAL A 1 444 ? -16.908 30.169 27.105 1.00 87.75 444 VAL A CA 1
ATOM 3374 C C . VAL A 1 444 ? -16.303 31.526 26.737 1.00 87.75 444 VAL A C 1
ATOM 3376 O O . VAL A 1 444 ? -16.447 31.990 25.613 1.00 87.75 444 VAL A O 1
ATOM 3379 N N . ALA A 1 445 ? -15.597 32.159 27.678 1.00 85.88 445 ALA A N 1
ATOM 3380 C CA . ALA A 1 445 ? -15.075 33.511 27.504 1.00 85.88 445 ALA A CA 1
ATOM 3381 C C . ALA A 1 445 ? -13.848 33.603 26.581 1.00 85.88 445 ALA A C 1
ATOM 3383 O O . ALA A 1 445 ? -13.651 34.646 25.964 1.00 85.88 445 ALA A O 1
ATOM 3384 N N . ARG A 1 446 ? -12.996 32.568 26.524 1.00 84.88 446 ARG A N 1
ATOM 3385 C CA . ARG A 1 446 ? -11.721 32.609 25.777 1.00 84.88 446 ARG A CA 1
ATOM 3386 C C . ARG A 1 446 ? -11.647 31.633 24.614 1.00 84.88 446 ARG A C 1
ATOM 3388 O O . ARG A 1 446 ? -10.956 31.922 23.648 1.00 84.88 446 ARG A O 1
ATOM 3395 N N . ASP A 1 447 ? -12.336 30.503 24.721 1.00 85.12 447 ASP A N 1
ATOM 3396 C CA . ASP A 1 447 ? -12.215 29.380 23.788 1.00 85.12 447 ASP A CA 1
ATOM 3397 C C . ASP A 1 447 ? -13.495 29.201 22.938 1.00 85.12 447 ASP A C 1
ATOM 3399 O O . ASP A 1 447 ? -13.661 28.187 22.265 1.00 85.12 447 ASP A O 1
ATOM 3403 N N . GLY A 1 448 ? -14.416 30.177 22.981 1.00 83.94 448 GLY A N 1
ATOM 3404 C CA . GLY A 1 448 ? -15.627 30.217 22.152 1.00 83.94 448 GLY A CA 1
ATOM 3405 C C . GLY A 1 448 ? -16.654 29.125 22.462 1.00 83.94 448 GLY A C 1
ATOM 3406 O O . GLY A 1 448 ? -17.526 28.859 21.642 1.00 83.94 448 GLY A O 1
ATOM 3407 N N . ALA A 1 449 ? -16.564 28.462 23.618 1.00 89.38 449 ALA A N 1
ATOM 3408 C CA . ALA A 1 449 ? -17.383 27.287 23.878 1.00 89.38 449 ALA A CA 1
ATOM 3409 C C . ALA A 1 449 ? -18.868 27.623 24.120 1.00 89.38 449 ALA A C 1
ATOM 3411 O O . ALA A 1 449 ? -19.209 28.462 24.955 1.00 89.38 449 ALA A O 1
ATOM 3412 N N . ALA A 1 450 ? -19.771 26.899 23.458 1.00 90.88 450 ALA A N 1
ATOM 3413 C CA . ALA A 1 450 ? -21.212 27.043 23.618 1.00 90.88 450 ALA A CA 1
ATOM 3414 C C . ALA A 1 450 ? -21.706 26.393 24.932 1.00 90.88 450 ALA A C 1
ATOM 3416 O O . ALA A 1 450 ? -21.536 25.183 25.132 1.00 90.88 450 ALA A O 1
ATOM 3417 N N . PRO A 1 451 ? -22.354 27.141 25.846 1.00 92.38 451 PRO A N 1
ATOM 3418 C CA . PRO A 1 451 ? -22.858 26.577 27.093 1.00 92.38 451 PRO A CA 1
ATOM 3419 C C . PRO A 1 451 ? -24.171 25.806 26.887 1.00 92.38 451 PRO A C 1
ATOM 3421 O O . PRO A 1 451 ? -25.188 26.341 26.427 1.00 92.38 451 PRO A O 1
ATOM 3424 N N . VAL A 1 452 ? -24.186 24.549 27.330 1.00 95.12 452 VAL A N 1
ATOM 3425 C CA . VAL A 1 452 ? -25.358 23.663 27.311 1.00 95.12 452 VAL A CA 1
ATOM 3426 C C . VAL A 1 452 ? -25.700 23.254 28.752 1.00 95.12 452 VAL A C 1
ATOM 3428 O O . VAL A 1 452 ? -25.271 22.202 29.228 1.00 95.12 452 VAL A O 1
ATOM 3431 N N . PRO A 1 453 ? -26.427 24.098 29.508 1.00 94.06 453 PRO A N 1
ATOM 3432 C CA . PRO A 1 453 ? -26.849 23.761 30.860 1.00 94.06 453 PRO A CA 1
ATOM 3433 C C . PRO A 1 453 ? -27.905 22.654 30.828 1.00 94.06 453 PRO A C 1
ATOM 3435 O O . PRO A 1 453 ? -28.935 22.778 30.168 1.00 94.06 453 PRO A O 1
ATOM 3438 N N . LEU A 1 454 ? -27.651 21.589 31.577 1.00 94.00 454 LEU A N 1
ATOM 3439 C CA . LEU A 1 454 ? -28.501 20.418 31.697 1.00 94.00 454 LEU A CA 1
ATOM 3440 C C . LEU A 1 454 ? -29.176 20.411 33.073 1.00 94.00 454 LEU A C 1
ATOM 3442 O O . LEU A 1 454 ? -28.542 20.142 34.098 1.00 94.00 454 LEU A O 1
ATOM 3446 N N . GLY A 1 455 ? -30.471 20.730 33.086 1.00 89.94 455 GLY A N 1
ATOM 3447 C CA . GLY A 1 455 ? -31.308 20.717 34.290 1.00 89.94 455 GLY A CA 1
ATOM 3448 C C . GLY A 1 455 ? -31.849 19.327 34.635 1.00 89.94 455 GLY A C 1
ATOM 3449 O O . GLY A 1 455 ? -31.435 18.325 34.052 1.00 89.94 455 GLY A O 1
ATOM 3450 N N . MET A 1 456 ? -32.815 19.261 35.550 1.00 90.19 456 MET A N 1
ATOM 3451 C CA . MET A 1 456 ? -33.598 18.039 35.797 1.00 90.19 456 MET A CA 1
ATOM 3452 C C . MET A 1 456 ? -34.494 17.705 34.596 1.00 90.19 456 MET A C 1
ATOM 3454 O O . MET A 1 456 ? -34.750 18.575 33.763 1.00 90.19 456 MET A O 1
ATOM 3458 N N . LEU A 1 457 ? -34.967 16.458 34.498 1.00 89.94 457 LEU A N 1
ATOM 3459 C CA . LEU A 1 457 ? -35.990 16.107 33.508 1.00 89.94 457 LEU A CA 1
ATOM 3460 C C . LEU A 1 457 ? -37.314 16.801 33.835 1.00 89.94 457 LEU A C 1
ATOM 3462 O O . LEU A 1 457 ? -37.647 17.002 35.005 1.00 89.94 457 LEU A O 1
ATOM 3466 N N . ALA A 1 458 ? -38.105 17.103 32.807 1.00 90.12 458 ALA A N 1
ATOM 3467 C CA . ALA A 1 458 ? -39.501 17.450 33.037 1.00 90.12 458 ALA A CA 1
ATOM 3468 C C . ALA A 1 458 ? -40.247 16.231 33.609 1.00 90.12 458 ALA A C 1
ATOM 3470 O O . ALA A 1 458 ? -39.939 15.089 33.267 1.00 90.12 458 ALA A O 1
ATOM 3471 N N . GLY A 1 459 ? -41.272 16.450 34.440 1.00 86.12 459 GLY A N 1
ATOM 3472 C CA . GLY A 1 459 ? -42.000 15.349 35.091 1.00 86.12 459 GLY A CA 1
ATOM 3473 C C . GLY A 1 459 ? -42.544 14.303 34.107 1.00 86.12 459 GLY A C 1
ATOM 3474 O O . GLY A 1 459 ? -42.457 13.107 34.365 1.00 86.12 459 GLY A O 1
ATOM 3475 N N . GLY A 1 460 ? -43.021 14.731 32.933 1.00 87.62 460 GLY A N 1
ATOM 3476 C CA . GLY A 1 460 ? -43.459 13.814 31.874 1.00 87.62 460 GLY A CA 1
ATOM 3477 C C . GLY A 1 460 ? -42.321 12.993 31.253 1.00 87.62 460 GLY A C 1
ATOM 3478 O O . GLY A 1 460 ? -42.494 11.805 30.982 1.00 87.62 460 GLY A O 1
ATOM 3479 N N . GLU A 1 461 ? -41.139 13.586 31.071 1.00 90.81 461 GLU A N 1
ATOM 3480 C CA . GLU A 1 461 ? -39.947 12.883 30.575 1.00 90.81 461 GLU A CA 1
ATOM 3481 C C . GLU A 1 461 ? -39.418 11.887 31.616 1.00 90.81 461 GLU A C 1
ATOM 3483 O O . GLU A 1 461 ? -39.000 10.788 31.258 1.00 90.81 461 GLU A O 1
ATOM 3488 N N . ALA A 1 462 ? -39.487 12.233 32.906 1.00 90.38 462 ALA A N 1
ATOM 3489 C CA . ALA A 1 462 ? -39.113 11.347 34.006 1.00 90.38 462 ALA A CA 1
ATOM 3490 C C . ALA A 1 462 ? -40.007 10.096 34.067 1.00 90.38 462 ALA A C 1
ATOM 3492 O O . ALA A 1 462 ? -39.502 8.980 34.173 1.00 90.38 462 ALA A O 1
ATOM 3493 N N . VAL A 1 463 ? -41.325 10.270 33.923 1.00 90.44 463 VAL A N 1
ATOM 3494 C CA . VAL A 1 463 ? -42.291 9.160 33.826 1.00 90.44 463 VAL A CA 1
ATOM 3495 C C . VAL A 1 463 ? -42.042 8.330 32.565 1.00 90.44 463 VAL A C 1
ATOM 3497 O O . VAL A 1 463 ? -42.072 7.105 32.617 1.00 90.44 463 VAL A O 1
ATOM 3500 N N . THR A 1 464 ? -41.725 8.972 31.439 1.00 90.06 464 THR A N 1
ATOM 3501 C CA . THR A 1 464 ? -41.392 8.265 30.189 1.00 90.06 464 THR A CA 1
ATOM 3502 C C . THR A 1 464 ? -40.143 7.392 30.352 1.00 90.06 464 THR A C 1
ATOM 3504 O O . THR A 1 464 ? -40.138 6.242 29.915 1.00 90.06 464 THR A O 1
ATOM 3507 N N . LEU A 1 465 ? -39.108 7.900 31.031 1.00 89.56 465 LEU A N 1
ATOM 3508 C CA . LEU A 1 465 ? -37.894 7.138 31.331 1.00 89.56 465 LEU A CA 1
ATOM 3509 C C . LEU A 1 465 ? -38.196 5.913 32.208 1.00 89.56 465 LEU A C 1
ATOM 3511 O O . LEU A 1 465 ? -37.726 4.819 31.907 1.00 89.56 465 LEU A O 1
ATOM 3515 N N . LEU A 1 466 ? -39.003 6.078 33.262 1.00 89.88 466 LEU A N 1
ATOM 3516 C CA . LEU A 1 466 ? -39.449 4.965 34.107 1.00 89.88 466 LEU A CA 1
ATOM 3517 C C . LEU A 1 466 ? -40.257 3.931 33.303 1.00 89.88 466 LEU A C 1
ATOM 3519 O O . LEU A 1 466 ? -40.062 2.731 33.479 1.00 89.88 466 LEU A O 1
ATOM 3523 N N . GLY A 1 467 ? -41.105 4.384 32.375 1.00 89.00 467 GLY A N 1
ATOM 3524 C CA . GLY A 1 467 ? -41.915 3.530 31.501 1.00 89.00 467 GLY A CA 1
ATOM 3525 C C . GLY A 1 467 ? -41.078 2.627 30.600 1.00 89.00 467 GLY A C 1
ATOM 3526 O O . GLY A 1 467 ? -41.417 1.460 30.413 1.00 89.00 467 GLY A O 1
ATOM 3527 N N . GLY A 1 468 ? -39.944 3.132 30.106 1.00 86.81 468 GLY A N 1
ATOM 3528 C CA . GLY A 1 468 ? -38.986 2.339 29.334 1.00 86.81 468 GLY A CA 1
ATOM 3529 C C . GLY A 1 468 ? -38.339 1.197 30.128 1.00 86.81 468 GLY A C 1
ATOM 3530 O O . GLY A 1 468 ? -37.918 0.208 29.530 1.00 86.81 468 GLY A O 1
ATOM 3531 N N . MET A 1 469 ? -38.275 1.304 31.459 1.00 86.00 469 MET A N 1
ATOM 3532 C CA . MET A 1 469 ? -37.641 0.307 32.332 1.00 86.00 469 MET A CA 1
ATOM 3533 C C . MET A 1 469 ? -38.644 -0.641 32.994 1.00 86.00 469 MET A C 1
ATOM 3535 O O . MET A 1 469 ? -38.375 -1.831 33.105 1.00 86.00 469 MET A O 1
ATOM 3539 N N . LEU A 1 470 ? -39.784 -0.113 33.447 1.00 87.38 470 LEU A N 1
ATOM 3540 C CA . LEU A 1 470 ? -40.785 -0.832 34.244 1.00 87.38 470 LEU A CA 1
ATOM 3541 C C . LEU A 1 470 ? -41.998 -1.305 33.424 1.00 87.38 470 LEU A C 1
ATOM 3543 O O . LEU A 1 470 ? -42.836 -2.039 33.947 1.00 87.38 470 LEU A O 1
ATOM 3547 N N . GLY A 1 471 ? -42.093 -0.892 32.156 1.00 85.75 471 GLY A N 1
ATOM 3548 C CA . GLY A 1 471 ? -43.201 -1.195 31.252 1.00 85.75 471 GLY A CA 1
ATOM 3549 C C . GLY A 1 471 ? -44.241 -0.072 31.184 1.00 85.75 471 GLY A C 1
ATOM 3550 O O . GLY A 1 471 ? -44.706 0.446 32.200 1.00 85.75 471 GLY A O 1
ATOM 3551 N N . GLY A 1 472 ? -44.631 0.295 29.959 1.00 82.56 472 GLY A N 1
ATOM 3552 C CA . GLY A 1 472 ? -45.551 1.409 29.704 1.00 82.56 472 GLY A CA 1
ATOM 3553 C C . GLY A 1 472 ? -46.971 1.184 30.231 1.00 82.56 472 GLY A C 1
ATOM 3554 O O . GLY A 1 472 ? -47.579 2.121 30.738 1.00 82.56 472 GLY A O 1
ATOM 3555 N N . GLU A 1 473 ? -47.482 -0.049 30.171 1.00 82.19 473 GLU A N 1
ATOM 3556 C CA . GLU A 1 473 ? -48.835 -0.387 30.647 1.00 82.19 473 GLU A CA 1
ATOM 3557 C C . GLU A 1 473 ? -48.968 -0.224 32.165 1.00 82.19 473 GLU A C 1
ATOM 3559 O O . GLU A 1 473 ? -49.926 0.379 32.647 1.00 82.19 473 GLU A O 1
ATOM 3564 N N . ARG A 1 474 ? -47.958 -0.675 32.919 1.00 82.69 474 ARG A N 1
ATOM 3565 C CA . ARG A 1 474 ? -47.911 -0.542 34.381 1.00 82.69 474 ARG A CA 1
ATOM 3566 C C . ARG A 1 474 ? -47.880 0.923 34.810 1.00 82.69 474 ARG A C 1
ATOM 3568 O O . ARG A 1 474 ? -48.624 1.324 35.698 1.00 82.69 474 ARG A O 1
ATOM 3575 N N . LEU A 1 475 ? -47.067 1.743 34.143 1.00 83.94 475 LEU A N 1
ATOM 3576 C CA . LEU A 1 475 ? -47.010 3.175 34.438 1.00 83.94 475 LEU A CA 1
ATOM 3577 C C . LEU A 1 475 ? -48.250 3.950 33.987 1.00 83.94 475 LEU A C 1
ATOM 3579 O O . LEU A 1 475 ? -48.557 4.985 34.574 1.00 83.94 475 LEU A O 1
ATOM 3583 N N . ALA A 1 476 ? -48.955 3.482 32.956 1.00 82.19 476 ALA A N 1
ATOM 3584 C CA . ALA A 1 476 ? -50.228 4.068 32.557 1.00 82.19 476 ALA A CA 1
ATOM 3585 C C . ALA A 1 476 ? -51.321 3.794 33.602 1.00 82.19 476 ALA A C 1
ATOM 3587 O O . ALA A 1 476 ? -52.105 4.695 33.898 1.00 82.19 476 ALA A O 1
ATOM 3588 N N . ALA A 1 477 ? -51.336 2.591 34.187 1.00 85.81 477 ALA A N 1
ATOM 3589 C CA . ALA A 1 477 ? -52.259 2.217 35.257 1.00 85.81 477 ALA A CA 1
ATOM 3590 C C . ALA A 1 477 ? -51.967 2.945 36.585 1.00 85.81 477 ALA A C 1
ATOM 3592 O O . ALA A 1 477 ? -52.897 3.331 37.286 1.00 85.81 477 ALA A O 1
ATOM 3593 N N . GLU A 1 478 ? -50.692 3.187 36.909 1.00 90.06 478 GLU A N 1
ATOM 3594 C CA . GLU A 1 478 ? -50.249 3.800 38.175 1.00 90.06 478 GLU A CA 1
ATOM 3595 C C . GLU A 1 478 ? -49.576 5.172 37.970 1.00 90.06 478 GLU A C 1
ATOM 3597 O O . GLU A 1 478 ? -48.510 5.476 38.515 1.00 90.06 478 GLU A O 1
ATOM 3602 N N . ARG A 1 479 ? -50.191 6.032 37.151 1.00 86.62 479 ARG A N 1
ATOM 3603 C CA . ARG A 1 479 ? -49.582 7.300 36.712 1.00 86.62 479 ARG A CA 1
ATOM 3604 C C . ARG A 1 479 ? -49.229 8.254 37.859 1.00 86.62 479 ARG A C 1
ATOM 3606 O O . ARG A 1 479 ? -48.169 8.882 37.817 1.00 86.62 479 ARG A O 1
ATOM 3613 N N . ASP A 1 480 ? -50.091 8.373 38.865 1.00 89.31 480 ASP A N 1
ATOM 3614 C CA . ASP A 1 480 ? -49.867 9.286 39.993 1.00 89.31 480 ASP A CA 1
ATOM 3615 C C . ASP A 1 480 ? -48.700 8.823 40.874 1.00 89.31 480 ASP A C 1
ATOM 3617 O O . ASP A 1 480 ? -47.842 9.634 41.229 1.00 89.31 480 ASP A O 1
ATOM 3621 N N . ALA A 1 481 ? -48.589 7.513 41.117 1.00 90.31 481 ALA A N 1
ATOM 3622 C CA . ALA A 1 481 ? -47.464 6.919 41.838 1.00 90.31 481 ALA A CA 1
ATOM 3623 C C . ALA A 1 481 ? -46.142 7.096 41.072 1.00 90.31 481 ALA A C 1
ATOM 3625 O O . ALA A 1 481 ? -45.113 7.428 41.661 1.00 90.31 481 ALA A O 1
ATOM 3626 N N . ALA A 1 482 ? -46.159 6.959 39.741 1.00 90.56 482 ALA A N 1
ATOM 3627 C CA . ALA A 1 482 ? -44.983 7.213 38.909 1.00 90.56 482 ALA A CA 1
ATOM 3628 C C . ALA A 1 482 ? -44.532 8.686 38.960 1.00 90.56 482 ALA A C 1
ATOM 3630 O O . ALA A 1 482 ? -43.332 8.971 38.982 1.00 90.56 482 ALA A O 1
ATOM 3631 N N . LEU A 1 483 ? -45.477 9.633 39.003 1.00 91.31 483 LEU A N 1
ATOM 3632 C CA . LEU A 1 483 ? -45.180 11.058 39.169 1.00 91.31 483 LEU A CA 1
ATOM 3633 C C . LEU A 1 483 ? -44.625 11.370 40.563 1.00 91.31 483 LEU A C 1
ATOM 3635 O O . LEU A 1 483 ? -43.703 12.178 40.681 1.00 91.31 483 LEU A O 1
ATOM 3639 N N . GLU A 1 484 ? -45.158 10.742 41.608 1.00 92.75 484 GLU A N 1
ATOM 3640 C CA . GLU A 1 484 ? -44.653 10.885 42.974 1.00 92.75 484 GLU A CA 1
ATOM 3641 C C . GLU A 1 484 ? -43.229 10.334 43.105 1.00 92.75 484 GLU A C 1
ATOM 3643 O O . GLU A 1 484 ? -42.338 11.048 43.569 1.00 92.75 484 GLU A O 1
ATOM 3648 N N . LEU A 1 485 ? -42.978 9.129 42.582 1.00 92.12 485 LEU A N 1
ATOM 3649 C CA . LEU A 1 485 ? -41.642 8.539 42.513 1.00 92.12 485 LEU A CA 1
ATOM 3650 C C . LEU A 1 485 ? -40.668 9.454 41.762 1.00 92.12 485 LEU A C 1
ATOM 3652 O O . LEU A 1 485 ? -39.534 9.666 42.201 1.00 92.12 485 LEU A O 1
ATOM 3656 N N . ALA A 1 486 ? -41.119 10.048 40.653 1.00 92.81 486 ALA A N 1
ATOM 3657 C CA . ALA A 1 486 ? -40.306 10.979 39.888 1.00 92.81 486 ALA A CA 1
ATOM 3658 C C . ALA A 1 486 ? -39.945 12.247 40.676 1.00 92.81 486 ALA A C 1
ATOM 3660 O O . ALA A 1 486 ? -38.795 12.697 40.615 1.00 92.81 486 ALA A O 1
ATOM 3661 N N . ARG A 1 487 ? -40.887 12.802 41.450 1.00 93.00 487 ARG A N 1
ATOM 3662 C CA . ARG A 1 487 ? -40.634 13.943 42.347 1.00 93.00 487 ARG A CA 1
ATOM 3663 C C . ARG A 1 487 ? -39.684 13.570 43.482 1.00 93.00 487 ARG A C 1
ATOM 3665 O O . ARG A 1 487 ? -38.752 14.327 43.736 1.00 93.00 487 ARG A O 1
ATOM 3672 N N . ALA A 1 488 ? -39.869 12.406 44.107 1.00 92.62 488 ALA A N 1
ATOM 3673 C CA . ALA A 1 488 ? -38.998 11.908 45.174 1.00 92.62 488 ALA A CA 1
ATOM 3674 C C . ALA A 1 488 ? -37.549 11.718 44.691 1.00 92.62 488 ALA A C 1
ATOM 3676 O O . ALA A 1 488 ? -36.599 12.037 45.399 1.00 92.62 488 ALA A O 1
ATOM 3677 N N . CYS A 1 489 ? -37.375 11.288 43.439 1.00 92.25 489 CYS A N 1
ATOM 3678 C CA . CYS A 1 489 ? -36.072 11.178 42.782 1.00 92.25 489 CYS A CA 1
ATOM 3679 C C . CYS A 1 489 ? -35.512 12.525 42.276 1.00 92.25 489 CYS A C 1
ATOM 3681 O O . CYS A 1 489 ? -34.502 12.544 41.566 1.00 92.25 489 CYS A O 1
ATOM 3683 N N . GLY A 1 490 ? -36.180 13.652 42.550 1.00 90.62 490 GLY A N 1
ATOM 3684 C CA . GLY A 1 490 ? -35.800 14.979 42.057 1.00 90.62 490 GLY A CA 1
ATOM 3685 C C . GLY A 1 490 ? -35.795 15.102 40.530 1.00 90.62 490 GLY A C 1
ATOM 3686 O O . GLY A 1 490 ? -35.134 15.984 39.991 1.00 90.62 490 GLY A O 1
ATOM 3687 N N . CYS A 1 491 ? -36.478 14.203 39.814 1.00 90.69 491 CYS A N 1
ATOM 3688 C CA . CYS A 1 491 ? -36.429 14.091 38.353 1.00 90.69 491 CYS A CA 1
ATOM 3689 C C . CYS A 1 491 ? -34.997 13.934 37.783 1.00 90.69 491 CYS A C 1
ATOM 3691 O O . CYS A 1 491 ? -34.722 14.325 36.643 1.00 90.69 491 CYS A O 1
ATOM 3693 N N . LEU A 1 492 ? -34.076 13.346 38.560 1.00 91.94 492 LEU A N 1
ATOM 3694 C CA . LEU A 1 492 ? -32.725 13.001 38.109 1.00 91.94 492 LEU A CA 1
ATOM 3695 C C . LEU A 1 492 ? -32.722 11.648 37.383 1.00 91.94 492 LEU A C 1
ATOM 3697 O O . LEU A 1 492 ? -33.079 10.643 38.000 1.00 91.94 492 LEU A O 1
ATOM 3701 N N . PRO A 1 493 ? -32.233 11.563 36.131 1.00 91.00 493 PRO A N 1
ATOM 3702 C CA . PRO A 1 493 ? -32.172 10.306 35.383 1.00 91.00 493 PRO A CA 1
ATOM 3703 C C . PRO A 1 493 ? -31.505 9.149 36.136 1.00 91.00 493 PRO A C 1
ATOM 3705 O O . PRO A 1 493 ? -31.992 8.022 36.086 1.00 91.00 493 PRO A O 1
ATOM 3708 N N . LEU A 1 494 ? -30.399 9.413 36.843 1.00 89.38 494 LEU A N 1
ATOM 3709 C CA . LEU A 1 494 ? -29.699 8.373 37.600 1.00 89.38 494 LEU A CA 1
ATOM 3710 C C . LEU A 1 494 ? -30.515 7.882 38.804 1.00 89.38 494 LEU A C 1
ATOM 3712 O O . LEU A 1 494 ? -30.610 6.677 39.010 1.00 89.38 494 LEU A O 1
ATOM 3716 N N . ALA A 1 495 ? -31.130 8.792 39.564 1.00 91.44 495 ALA A N 1
ATOM 3717 C CA . ALA A 1 495 ? -31.958 8.428 40.714 1.00 91.44 495 ALA A CA 1
ATOM 3718 C C . ALA A 1 495 ? -33.187 7.614 40.279 1.00 91.44 495 ALA A C 1
ATOM 3720 O O . ALA A 1 495 ? -33.474 6.579 40.869 1.00 91.44 495 ALA A O 1
ATOM 3721 N N . LEU A 1 496 ? -33.837 8.021 39.182 1.00 91.81 496 LEU A N 1
ATOM 3722 C CA . LEU A 1 496 ? -34.959 7.293 38.578 1.00 91.81 496 LEU A CA 1
ATOM 3723 C C . LEU A 1 496 ? -34.562 5.875 38.156 1.00 91.81 496 LEU A C 1
ATOM 3725 O O . LEU A 1 496 ? -35.288 4.925 38.426 1.00 91.81 496 LEU A O 1
ATOM 3729 N N . ARG A 1 497 ? -33.393 5.721 37.520 1.00 90.50 497 ARG A N 1
ATOM 3730 C CA . ARG A 1 497 ? -32.866 4.411 37.109 1.00 90.50 497 ARG A CA 1
ATOM 3731 C C . ARG A 1 497 ? -32.570 3.506 38.304 1.00 90.50 497 ARG A C 1
ATOM 3733 O O . ARG A 1 497 ? -32.880 2.321 38.242 1.00 90.50 497 ARG A O 1
ATOM 3740 N N . ILE A 1 498 ? -31.996 4.053 39.377 1.00 89.94 498 ILE A N 1
ATOM 3741 C CA . ILE A 1 498 ? -31.731 3.310 40.618 1.00 89.94 498 ILE A CA 1
ATOM 3742 C C . ILE A 1 498 ? -33.048 2.884 41.274 1.00 89.94 498 ILE A C 1
ATOM 3744 O O . ILE A 1 498 ? -33.193 1.722 41.641 1.00 89.94 498 ILE A O 1
ATOM 3748 N N . ALA A 1 499 ? -34.024 3.790 41.364 1.00 91.31 499 ALA A N 1
ATOM 3749 C CA . ALA A 1 499 ? -35.337 3.486 41.921 1.00 91.31 499 ALA A CA 1
ATOM 3750 C C . ALA A 1 499 ? -36.084 2.421 41.102 1.00 91.31 499 ALA A C 1
ATOM 3752 O O . ALA A 1 499 ? -36.608 1.471 41.671 1.00 91.31 499 ALA A O 1
ATOM 3753 N N . ALA A 1 500 ? -36.079 2.523 39.769 1.00 89.25 500 ALA A N 1
ATOM 3754 C CA . ALA A 1 500 ? -36.666 1.508 38.896 1.00 89.25 500 ALA A CA 1
ATOM 3755 C C . ALA A 1 500 ? -35.976 0.144 39.047 1.00 89.25 500 ALA A C 1
ATOM 3757 O O . ALA A 1 500 ? -36.651 -0.877 39.116 1.00 89.25 500 ALA A O 1
ATOM 3758 N N . ALA A 1 501 ? -34.643 0.113 39.144 1.00 87.38 501 ALA A N 1
ATOM 3759 C CA . ALA A 1 501 ? -33.907 -1.127 39.379 1.00 87.38 501 ALA A CA 1
ATOM 3760 C C . ALA A 1 501 ? -34.279 -1.773 40.724 1.00 87.38 501 ALA A C 1
ATOM 3762 O O . ALA A 1 501 ? -34.460 -2.984 40.775 1.00 87.38 501 ALA A O 1
ATOM 3763 N N . ALA A 1 502 ? -34.462 -0.972 41.778 1.00 89.12 502 ALA A N 1
ATOM 3764 C CA . ALA A 1 502 ? -34.903 -1.448 43.090 1.00 89.12 502 ALA A CA 1
ATOM 3765 C C . ALA A 1 502 ? -36.358 -1.958 43.118 1.00 89.12 502 ALA A C 1
ATOM 3767 O O . ALA A 1 502 ? -36.733 -2.641 44.058 1.00 89.12 502 ALA A O 1
ATOM 3768 N N . ILE A 1 503 ? -37.182 -1.607 42.124 1.00 89.69 503 ILE A N 1
ATOM 3769 C CA . ILE A 1 503 ? -38.553 -2.126 41.967 1.00 89.69 503 ILE A CA 1
ATOM 3770 C C . ILE A 1 503 ? -38.566 -3.437 41.158 1.00 89.69 503 ILE A C 1
ATOM 3772 O O . ILE A 1 503 ? -39.507 -4.221 41.271 1.00 89.69 503 ILE A O 1
ATOM 3776 N N . LEU A 1 504 ? -37.570 -3.640 40.288 1.00 84.62 504 LEU A N 1
ATOM 3777 C CA . LEU A 1 504 ? -37.442 -4.832 39.441 1.00 84.62 504 LEU A CA 1
ATOM 3778 C C . LEU A 1 504 ? -36.719 -5.993 40.129 1.00 84.62 504 LEU A C 1
ATOM 3780 O O . LEU A 1 504 ? -36.980 -7.142 39.774 1.00 84.62 504 LEU A O 1
ATOM 3784 N N . GLY A 1 505 ? -35.772 -5.684 41.017 1.00 66.12 505 GLY A N 1
ATOM 3785 C CA . GLY A 1 505 ? -35.105 -6.655 41.889 1.00 66.12 505 GLY A CA 1
ATOM 3786 C C . GLY A 1 505 ? -35.900 -6.885 43.159 1.00 66.12 505 GLY A C 1
ATOM 3787 O O . GLY A 1 505 ? -35.827 -8.025 43.664 1.00 66.12 505 GLY A O 1
#

Nearest PDB structures (foldseek):
  2ff4-assembly1_A  TM=9.285E-01  e=5.277E-16  Mycobacterium tuberculosis H37Rv
  8hvr-assembly1_J  TM=9.241E-01  e=1.979E-16  Streptomyces coelicolor A3(2)
  3upv-assembly1_A  TM=7.311E-01  e=3.479E-01  Saccharomyces cerevisiae S288C
  8ffv-assembly1_D  TM=7.265E-01  e=1.245E+00  Homo sapiens
  8ffw-assembly1_D  TM=5.373E-01  e=3.654E-01  Homo sapiens

Sequence (505 aa):
MSDRTERAGLADVLKIGILGEVRAWRGRQEVPLGPPRQRAVLALLALDAGRLVSVDRLNEGLWGERPPAGARNLVQGYVSRLRPALAGAGVPISYHPRGYQLGLDPGQVDVHEFRAAVTRARAAESAETQAAGLRRALALWRGEPLTGVSGGELLDRLRDALGEERLGVTEECLNVETRAGRDTVLIPELIALVAEHPFREGLVGLLMQALCRAGRRVDALDRYERTRRRLIEELGLDPGPELRQLHQRILRGNVPPPRPPAPGRSEPPPQRPAQRPAQLPPGPTQFTGRTAELRRLDTLAPPEPLPPHPSAAAVEAVEAGAVAVVTGAGGAGKTALALHWAHHHRARFPDGQLYVDLRGHSAERPLRPIEALGQFLRGLGLPAERVPGTVEEASAAYRSLLADRRVLVVLDNAGSEEQVRPLLPGGLRCATVITSRDRLAGLVARDGAAPVPLGMLAGGEAVTLLGGMLGGERLAAERDAALELARACGCLPLALRIAAAAILG

Secondary structure (DSSP, 8-state):
--HHHHTTTTSS-EEEE-SSB-EEEETTEEP---SHHHHHHHHHHHHTTTSEEEHHHHHHHHHTT-PPTTHHHHHHHHHHHHHHHHHTTT--EEEETTEEEE---GGGBHHHHHHHHHHHHHT-SSHHHHHHHHHHHHTT--SSTTBT----HHHHHHHHHHHHHHHHHHHHHHHHHHHTT-HHHHHHHHHHHHHH-TT-HHHHHHHHHHHHHTT-HHHHHHHHHHHHHHHHHHHS-PPPHHHHHHHHHHHTT-PPP-PPPPPPSSSPPP--S----B-PPPPPSS----HHHHHHHHTTSPPSSPPSS--HHHHHHHHTTSEEEEE--TTS-HHHHHHHHHHHHGGG-TTEEEEEE--TTSSSPPPPHHHHHHHHHHHTT--GGGS-SSHHHHHHHHHHHHTT--EEEEEEEE--HHHHGGG---STT-EEEEEESS--HHHHHHS-PEEEE--PPPHHHHHHHHHHHH-HHHHHHTHHHHHHHHHHTTT-HHHHHHHHHHHH-

Foldseek 3Di:
DPPVVVVVVQQQAKAFEFLEETWIDRNNHTQCQDAQLLSQLVNQQLVVAQDFDFLVNSQCSAANPDGDDPSVVVSVVSQVVVQVSCVSSVWGFDDDPGGTHTHHDNCRYLVSVLVVLLVVLVPDPDLVSSLVSLVVSLVSRPDQGSPSHHHHPVVVVVSVVVVVVSVVSVLVSLLSCLLVVVLVVCLVVLVVVCVVVVQPLSSLLSNLLSCVSVVNLVVSLVSLVVSQVCCCVPPVDGDDPVSVVSNVCSVVVNRDRRDDDDDDDDDPPPCPLQLAFAAQDDADPDDFDPPVLLVLLVLLQDDPPDPPDDDPVSVVSLQLRQAAEEAADPLLCLSNSLSVSCVVCQVSFRSHEAEDEQCQPHPDDGDALLNSLLVQCVSSPNDNVRQDPDLVVSLVSNLVSCAPGQYEYEYEADNEPNRCVSVDHPHSRYHYYYYYNDQNVCCVVPRSYHYRYRYADDLVRLLVLLCVLQNVVVCVVVVVVSSVQCVVLVNRSRSSVVVSVVVVD

pLDDT: mean 85.97, std 15.0, range [30.92, 97.94]

Radius of gyration: 35.89 Å; Cα contacts (8 Å, |Δi|>4): 798; chains: 1; bounding box: 89×62×92 Å

Mean predicted aligned error: 17.87 Å

Solvent-accessible surface area (backbone atoms only — not comparable to full-atom values): 27385 Å² total; per-residue (Å²): 131,73,76,62,60,68,64,54,68,58,56,52,47,55,35,40,38,41,38,9,57,57,46,37,28,43,47,89,45,75,48,86,63,71,57,32,56,40,32,36,54,51,50,61,34,54,78,40,38,63,38,80,42,39,56,64,58,52,41,30,32,51,35,31,97,64,63,57,94,62,48,71,59,52,53,51,52,39,50,64,60,47,36,65,68,37,44,81,49,75,32,48,68,45,81,49,103,69,26,41,26,30,56,44,66,47,74,36,25,46,62,46,36,30,52,54,32,40,55,54,15,72,69,41,94,42,60,68,54,20,27,54,29,32,52,57,26,57,65,66,50,73,60,64,41,57,30,77,44,48,54,19,63,53,48,53,55,51,29,51,54,50,51,50,52,52,49,54,50,50,54,52,29,53,53,38,37,44,34,70,66,47,24,77,78,42,45,67,59,38,53,54,52,32,68,77,40,65,84,41,58,68,52,49,47,52,39,30,50,26,30,39,74,68,69,36,47,67,60,23,51,51,52,50,56,55,45,40,52,48,34,40,74,77,70,72,36,78,72,54,72,68,52,51,50,49,52,54,29,52,74,70,70,53,64,78,68,60,53,74,87,78,86,76,90,84,67,83,71,80,68,66,75,69,42,51,30,79,50,66,69,88,53,60,92,77,82,71,74,60,64,71,56,49,59,61,54,55,62,35,55,81,69,85,82,70,61,98,70,66,52,73,70,53,47,55,60,38,59,46,24,28,31,34,39,33,20,32,61,89,49,42,42,52,65,48,51,52,37,43,52,47,66,76,46,42,80,79,17,78,49,17,31,48,54,47,76,30,34,38,84,50,97,58,78,54,53,51,50,52,60,54,43,50,50,51,40,41,48,57,61,44,54,79,92,72,54,57,94,45,54,68,59,30,31,52,51,48,29,64,72,37,50,90,35,26,33,37,36,37,41,32,39,40,62,51,57,82,53,45,60,63,73,56,71,81,25,81,53,29,28,36,45,32,23,24,66,58,80,52,60,63,39,40,75,73,63,35,27,42,82,37,79,44,63,62,50,54,71,69,41,34,39,52,51,48,21,78,74,74,37,57,69,59,41,65,76,41,45,68,59,42,49,49,52,29,55,76,35,63,24,22,58,47,47,46,50,53,53,51,49,66,72,75,105